Protein AF-0000000073453184 (afdb_homodimer)

Secondary structure (DSSP, 8-state):
--HHHHHHHHHHT---SS---GGGHHHHHHHHHHHS-EE-HHHHTT-----SHHHHHIIIIIS---B-HHHHHHHHHHHHHHTT-EEEEEEEEEEETTTTEE-STT-EEEEEEEETTEEEEE-S-STT----SPEETT---EEETTEEEEEEEEEETTEEEEEEEESSS-EEEEEEE----B-HHHHHHHHHHHHH-TT-TTSSS-EEEEEETTEEEEEESSEEEEEETTEEEEEE--TT-HHHHHHHHH--/--HHHHHHHHHHT---SS---GGGHHHHHHHHHHHS-EE-HHHHTT-----SHHHHHIIIIIS---B-HHHHHHHHHHHHHHTT-EEEEEEEEEEETTTTEE-STT-EEEEEEEETTEEEEE-S-STT----SPEETT---EEETTEEEEEEEEEETTEEEEEEEESSS-EEEEEEE----B-HHHHHHHHHHHHH-TT-TTSSS-EEEEEETTEEEEEESSEEEEEETTEEEEEE--TT-HHHHHHHHH--

Solvent-accessible surface area (backbone atoms only — not comparable to full-atom values): 26822 Å² total; per-residue (Å²): 130,54,73,65,55,54,53,46,29,62,71,51,68,46,84,85,78,70,84,78,46,79,89,43,41,34,60,51,44,43,35,48,40,55,55,45,32,31,28,30,63,46,44,68,68,68,53,83,72,59,76,45,68,66,50,41,46,45,43,42,70,70,61,74,36,55,23,43,21,65,48,40,21,48,47,47,47,51,52,40,47,72,67,66,50,52,64,46,36,22,45,15,23,40,40,37,70,91,75,70,40,72,47,60,72,55,56,34,39,35,28,38,37,53,57,89,96,43,48,27,41,38,50,74,29,50,65,69,63,36,48,41,39,73,32,34,67,85,36,55,70,36,76,31,100,57,28,33,29,27,33,44,84,44,83,53,99,56,23,44,27,31,39,30,36,28,78,80,83,52,80,39,68,42,30,25,23,43,84,60,71,55,54,56,68,40,46,49,50,30,49,50,41,40,54,66,42,86,77,32,86,46,49,81,58,60,42,36,29,31,41,46,98,59,38,36,38,40,37,40,63,56,34,39,35,42,38,39,90,86,43,77,48,78,41,81,36,51,93,81,40,52,63,58,50,46,59,57,69,57,71,104,130,54,74,66,53,54,54,47,28,62,71,51,66,45,82,85,77,70,82,79,48,80,89,44,42,34,60,54,41,42,35,46,40,54,55,44,33,30,26,32,63,46,44,68,68,67,51,85,72,59,75,44,70,67,51,42,47,45,43,43,70,70,60,73,37,55,24,42,20,67,49,42,21,49,47,50,47,52,51,40,47,71,66,67,50,53,65,46,36,23,44,15,22,41,40,36,70,92,73,70,40,72,47,61,72,53,56,33,38,34,30,38,36,52,56,90,95,43,50,24,41,39,53,75,28,51,64,71,62,35,46,41,37,72,33,35,68,85,37,54,70,36,76,32,98,58,28,32,29,29,32,45,83,46,84,53,98,56,23,46,29,32,40,32,35,28,76,78,85,54,80,40,69,44,29,26,24,44,84,61,71,55,54,55,69,43,45,49,51,30,50,48,40,40,55,68,41,85,78,32,84,47,48,83,57,62,42,36,28,30,42,47,97,58,39,38,40,41,37,40,64,56,34,39,36,41,38,40,88,87,42,78,46,77,41,80,37,52,92,83,39,53,63,59,51,45,57,57,70,58,70,100

Sequence (504 aa):
MTTMLDSLFKRIGYKPGQQVTFADLPEFLSLLALQFPFENGAVLRNERISMTKTELTEALLNNKRGGLCYDLNAFLYYVLTELGFSVHMVRGTVFNAKEQAWALTGTHVAVILREGDETYLLDTGFGINLPLAPVPFSGEPVPSKTGAYRIRETKTDKGDYLLEMDKGDGWQIGYAFSLTPIDEAVLTCVRDAIFDEKASPFNKNPLASKLIKDGKLILTKDHFTKQTGGGLTKEDVNAGDFQTIFVHSFFDMTTMLDSLFKRIGYKPGQQVTFADLPEFLSLLALQFPFENGAVLRNERISMTKTELTEALLNNKRGGLCYDLNAFLYYVLTELGFSVHMVRGTVFNAKEQAWALTGTHVAVILREGDETYLLDTGFGINLPLAPVPFSGEPVPSKTGAYRIRETKTDKGDYLLEMDKGDGWQIGYAFSLTPIDEAVLTCVRDAIFDEKASPFNKNPLASKLIKDGKLILTKDHFTKQTGGGLTKEDVNAGDFQTIFVHSFFD

Radius of gyration: 25.49 Å; Cα contacts (8 Å, |Δi|>4): 1094; chains: 2; bounding box: 46×79×70 Å

InterPro domains:
  IPR001447 Arylamine N-acetyltransferase [PF00797] (25-250)
  IPR001447 Arylamine N-acetyltransferase [PR01543] (45-68)
  IPR001447 Arylamine N-acetyltransferase [PR01543] (69-91)
  IPR001447 Arylamine N-acetyltransferase [PR01543] (102-127)
  IPR001447 Arylamine N-acetyltransferase [PTHR11786] (5-231)
  IPR038765 Papain-like cysteine peptidase superfamily [SSF54001] (2-250)
  IPR053710 Arylamine N-acetyltransferase domain-containing protein [G3DSA:3.30.2140.20] (1-251)

Structure (mmCIF, N/CA/C/O backbone):
data_AF-0000000073453184-model_v1
#
loop_
_entity.id
_entity.type
_entity.pdbx_description
1 polymer 'Arylamine N-acetyltransferase'
#
loop_
_atom_site.group_PDB
_atom_site.id
_atom_site.type_symbol
_atom_site.label_atom_id
_atom_site.label_alt_id
_atom_site.label_comp_id
_atom_site.label_asym_id
_atom_site.label_entity_id
_atom_site.label_seq_id
_atom_site.pdbx_PDB_ins_code
_atom_site.Cartn_x
_atom_site.Cartn_y
_atom_site.Cartn_z
_atom_site.occupancy
_atom_site.B_iso_or_equiv
_atom_site.auth_seq_id
_atom_site.auth_comp_id
_atom_site.auth_asym_id
_atom_site.auth_atom_id
_atom_site.pdbx_PDB_model_num
ATOM 1 N N . MET A 1 1 ? -15.852 32.5 -5.746 1 65.75 1 MET A N 1
ATOM 2 C CA . MET A 1 1 ? -15.398 31.641 -4.664 1 65.75 1 MET A CA 1
ATOM 3 C C . MET A 1 1 ? -16.328 30.438 -4.508 1 65.75 1 MET A C 1
ATOM 5 O O . MET A 1 1 ? -17.531 30.547 -4.73 1 65.75 1 MET A O 1
ATOM 9 N N . THR A 1 2 ? -15.758 29.234 -4.438 1 79.94 2 THR A N 1
ATOM 10 C CA . THR A 1 2 ? -16.547 28 -4.32 1 79.94 2 THR A CA 1
ATOM 11 C C . THR A 1 2 ? -17.172 27.891 -2.934 1 79.94 2 THR A C 1
ATOM 13 O O . THR A 1 2 ? -16.781 28.609 -2.008 1 79.94 2 THR A O 1
ATOM 16 N N . THR A 1 3 ? -18.188 27.125 -2.82 1 85.12 3 THR A N 1
ATOM 17 C CA . THR A 1 3 ? -18.891 26.875 -1.563 1 85.12 3 THR A CA 1
ATOM 18 C C . THR A 1 3 ? -17.922 26.391 -0.491 1 85.12 3 THR A C 1
ATOM 20 O O . THR A 1 3 ? -18.031 26.781 0.673 1 85.12 3 THR A O 1
ATOM 23 N N . MET A 1 4 ? -16.984 25.688 -0.839 1 90.5 4 MET A N 1
ATOM 24 C CA . MET A 1 4 ? -15.992 25.188 0.112 1 90.5 4 MET A CA 1
ATOM 25 C C . MET A 1 4 ? -15.141 26.328 0.671 1 90.5 4 MET A C 1
ATOM 27 O O . MET A 1 4 ? -14.953 26.422 1.885 1 90.5 4 MET A O 1
ATOM 31 N N . LEU A 1 5 ? -14.734 27.219 -0.221 1 92.12 5 LEU A N 1
ATOM 32 C CA . LEU A 1 5 ? -13.867 28.297 0.22 1 92.12 5 LEU A CA 1
ATOM 33 C C . LEU A 1 5 ? -14.617 29.266 1.121 1 92.12 5 LEU A C 1
ATOM 35 O O . LEU A 1 5 ? -14.07 29.75 2.115 1 92.12 5 LEU A O 1
ATOM 39 N N . ASP A 1 6 ? -15.812 29.484 0.791 1 89 6 ASP A N 1
ATOM 40 C CA . ASP A 1 6 ? -16.625 30.375 1.612 1 89 6 ASP A CA 1
ATOM 41 C C . ASP A 1 6 ? -16.797 29.812 3.021 1 89 6 ASP A C 1
ATOM 43 O O . ASP A 1 6 ? -16.641 30.547 4.008 1 89 6 ASP A O 1
ATOM 47 N N . SER A 1 7 ? -17.141 28.578 3.059 1 89.88 7 SER A N 1
ATOM 48 C CA . SER A 1 7 ? -17.328 27.922 4.348 1 89.88 7 SER A CA 1
ATOM 49 C C . SER A 1 7 ? -16.031 27.891 5.148 1 89.88 7 SER A C 1
ATOM 51 O O . SER A 1 7 ? -16.031 28.109 6.359 1 89.88 7 SER A O 1
ATOM 53 N N . LEU A 1 8 ? -15.008 27.672 4.473 1 93.44 8 LEU A N 1
ATOM 54 C CA . LEU A 1 8 ? -13.711 27.594 5.133 1 93.44 8 LEU A CA 1
ATOM 55 C C . LEU A 1 8 ? -13.305 28.953 5.684 1 93.44 8 LEU A C 1
ATOM 57 O O . LEU A 1 8 ? -12.883 29.062 6.84 1 93.44 8 LEU A O 1
ATOM 61 N N . PHE A 1 9 ? -13.391 30 4.832 1 92.69 9 PHE A N 1
ATOM 62 C CA . PHE A 1 9 ? -12.992 31.328 5.254 1 92.69 9 PHE A CA 1
ATOM 63 C C . PHE A 1 9 ? -13.797 31.781 6.465 1 92.69 9 PHE A C 1
ATOM 65 O O . PHE A 1 9 ? -13.258 32.406 7.383 1 92.69 9 PHE A O 1
ATOM 72 N N . LYS A 1 10 ? -15 31.406 6.438 1 88.38 10 LYS A N 1
ATOM 73 C CA . LYS A 1 10 ? -15.852 31.719 7.582 1 88.38 10 LYS A CA 1
ATOM 74 C C . LYS A 1 10 ? -15.391 30.969 8.828 1 88.38 10 LYS A C 1
ATOM 76 O O . LYS A 1 10 ? -15.312 31.547 9.914 1 88.38 10 LYS A O 1
ATOM 81 N N . ARG A 1 11 ? -15.062 29.766 8.648 1 89.31 11 ARG A N 1
ATOM 82 C CA . ARG A 1 11 ? -14.688 28.906 9.773 1 89.31 11 ARG A CA 1
ATOM 83 C C . ARG A 1 11 ? -13.367 29.359 10.383 1 89.31 11 ARG A C 1
ATOM 85 O O . ARG A 1 11 ? -13.211 29.344 11.609 1 89.31 11 ARG A O 1
ATOM 92 N N . ILE A 1 12 ? -12.461 29.828 9.594 1 90.12 12 ILE A N 1
ATOM 93 C CA . ILE A 1 12 ? -11.133 30.125 10.125 1 90.12 12 ILE A CA 1
ATOM 94 C C . ILE A 1 12 ? -11.016 31.625 10.383 1 90.12 12 ILE A C 1
ATOM 96 O O . ILE A 1 12 ? -9.984 32.094 10.875 1 90.12 12 ILE A O 1
ATOM 100 N N . GLY A 1 13 ? -12.039 32.406 10.07 1 88.19 13 GLY A N 1
ATOM 101 C CA . GLY A 1 13 ? -12.039 33.844 10.289 1 88.19 13 GLY A CA 1
ATOM 102 C C . GLY A 1 13 ? -11.141 34.562 9.328 1 88.19 13 GLY A C 1
ATOM 103 O O . GLY A 1 13 ? -10.461 35.531 9.719 1 88.19 13 GLY A O 1
ATOM 104 N N . TYR A 1 14 ? -11.023 34 8.25 1 85.12 14 TYR A N 1
ATOM 105 C CA . TYR A 1 14 ? -10.219 34.656 7.227 1 85.12 14 TYR A CA 1
ATOM 106 C C . TYR A 1 14 ? -11.062 35.594 6.387 1 85.12 14 TYR A C 1
ATOM 108 O O . TYR A 1 14 ? -12.219 35.312 6.086 1 85.12 14 TYR A O 1
ATOM 116 N N . LYS A 1 15 ? -10.812 36.969 6.41 1 75.19 15 LYS A N 1
ATOM 117 C CA . LYS A 1 15 ? -11.586 37.969 5.648 1 75.19 15 LYS A CA 1
ATOM 118 C C . LYS A 1 15 ? -11.523 37.656 4.152 1 75.19 15 LYS A C 1
ATOM 120 O O . LYS A 1 15 ? -10.438 37.562 3.576 1 75.19 15 LYS A O 1
ATOM 125 N N . PRO A 1 16 ? -12.867 37.375 3.752 1 61.59 16 PRO A N 1
ATOM 126 C CA . PRO A 1 16 ? -13.078 37.062 2.336 1 61.59 16 PRO A CA 1
ATOM 127 C C . PRO A 1 16 ? -12.984 38.281 1.44 1 61.59 16 PRO A C 1
ATOM 129 O O . PRO A 1 16 ? -13.25 39.406 1.889 1 61.59 16 PRO A O 1
ATOM 132 N N . GLY A 1 17 ? -12.148 38.5 0.492 1 59.53 17 GLY A N 1
ATOM 133 C CA . GLY A 1 17 ? -12.203 39.5 -0.56 1 59.53 17 GLY A CA 1
ATOM 134 C C . GLY A 1 17 ? -11.117 39.344 -1.605 1 59.53 17 GLY A C 1
ATOM 135 O O . GLY A 1 17 ? -11.391 39.375 -2.807 1 59.53 17 GLY A O 1
ATOM 136 N N . GLN A 1 18 ? -9.984 39.5 -1.08 1 66.06 18 GLN A N 1
ATOM 137 C CA . GLN A 1 18 ? -8.922 39.5 -2.076 1 66.06 18 GLN A CA 1
ATOM 138 C C . GLN A 1 18 ? -8.336 38.125 -2.268 1 66.06 18 GLN A C 1
ATOM 140 O O . GLN A 1 18 ? -8.547 37.219 -1.438 1 66.06 18 GLN A O 1
ATOM 145 N N . GLN A 1 19 ? -7.82 37.812 -3.352 1 82.75 19 GLN A N 1
ATOM 146 C CA . GLN A 1 19 ? -7.082 36.625 -3.752 1 82.75 19 GLN A CA 1
ATOM 147 C C . GLN A 1 19 ? -5.996 36.281 -2.734 1 82.75 19 GLN A C 1
ATOM 149 O O . GLN A 1 19 ? -5.277 37.156 -2.264 1 82.75 19 GLN A O 1
ATOM 154 N N . VAL A 1 20 ? -6.074 35.031 -2.123 1 91.44 20 VAL A N 1
ATOM 155 C CA . VAL A 1 20 ? -4.992 34.562 -1.266 1 91.44 20 VAL A CA 1
ATOM 156 C C . VAL A 1 20 ? -3.709 34.438 -2.08 1 91.44 20 VAL A C 1
ATOM 158 O O . VAL A 1 20 ? -3.652 33.656 -3.033 1 91.44 20 VAL A O 1
ATOM 161 N N . THR A 1 21 ? -2.75 35.219 -1.745 1 94.06 21 THR A N 1
ATOM 162 C CA . THR A 1 21 ? -1.474 35.188 -2.449 1 94.06 21 THR A CA 1
ATOM 163 C C . THR A 1 21 ? -0.445 34.375 -1.664 1 94.06 21 THR A C 1
ATOM 165 O O . THR A 1 21 ? -0.703 33.969 -0.529 1 94.06 21 THR A O 1
ATOM 168 N N . PHE A 1 22 ? 0.694 34.156 -2.283 1 96.44 22 PHE A N 1
ATOM 169 C CA . PHE A 1 22 ? 1.793 33.438 -1.637 1 96.44 22 PHE A CA 1
ATOM 170 C C . PHE A 1 22 ? 2.168 34.094 -0.322 1 96.44 22 PHE A C 1
ATOM 172 O O . PHE A 1 22 ? 2.451 33.438 0.668 1 96.44 22 PHE A O 1
ATOM 179 N N . ALA A 1 23 ? 2.203 35.375 -0.289 1 94.5 23 ALA A N 1
ATOM 180 C CA . ALA A 1 23 ? 2.594 36.125 0.889 1 94.5 23 ALA A CA 1
ATOM 181 C C . ALA A 1 23 ? 1.612 35.906 2.037 1 94.5 23 ALA A C 1
ATOM 183 O O . ALA A 1 23 ? 1.959 36.125 3.205 1 94.5 23 ALA A O 1
ATOM 184 N N . ASP A 1 24 ? 0.38 35.438 1.705 1 94.75 24 ASP A N 1
ATOM 185 C CA . ASP A 1 24 ? -0.671 35.25 2.701 1 94.75 24 ASP A CA 1
ATOM 186 C C . ASP A 1 24 ? -0.611 33.844 3.318 1 94.75 24 ASP A C 1
ATOM 188 O O . ASP A 1 24 ? -1.26 33.594 4.332 1 94.75 24 ASP A O 1
ATOM 192 N N . LEU A 1 25 ? 0.158 32.938 2.771 1 96.81 25 LEU A N 1
ATOM 193 C CA . LEU A 1 25 ? 0.098 31.531 3.117 1 96.81 25 LEU A CA 1
ATOM 194 C C . LEU A 1 25 ? 0.495 31.312 4.574 1 96.81 25 LEU A C 1
ATOM 196 O O . LEU A 1 25 ? -0.109 30.484 5.266 1 96.81 25 LEU A O 1
ATOM 200 N N . PRO A 1 26 ? 1.51 32.031 5.102 1 96.88 26 PRO A N 1
ATOM 201 C CA . PRO A 1 26 ? 1.831 31.812 6.516 1 96.88 26 PRO A CA 1
ATOM 202 C C . PRO A 1 26 ? 0.648 32.094 7.441 1 96.88 26 PRO A C 1
ATOM 204 O O . PRO A 1 26 ? 0.358 31.297 8.336 1 96.88 26 PRO A O 1
ATOM 207 N N . GLU A 1 27 ? -0.014 33.156 7.223 1 94.88 27 GLU A N 1
ATOM 208 C CA . GLU A 1 27 ? -1.198 33.469 8.016 1 94.88 27 GLU A CA 1
ATOM 209 C C . GLU A 1 27 ? -2.303 32.438 7.793 1 94.88 27 GLU A C 1
ATOM 211 O O . GLU A 1 27 ? -2.951 32 8.742 1 94.88 27 GLU A O 1
ATOM 216 N N . PHE A 1 28 ? -2.514 32.125 6.555 1 95.69 28 PHE A N 1
ATOM 217 C CA . PHE A 1 28 ? -3.547 31.172 6.172 1 95.69 28 PHE A CA 1
ATOM 218 C C . PHE A 1 28 ? -3.32 29.828 6.855 1 95.69 28 PHE A C 1
ATOM 220 O O . PHE A 1 28 ? -4.246 29.25 7.434 1 95.69 28 PHE A O 1
ATOM 227 N N . LEU A 1 29 ? -2.1 29.312 6.809 1 97.56 29 LEU A N 1
ATOM 228 C CA . LEU A 1 29 ? -1.739 28.031 7.422 1 97.56 29 LEU A CA 1
ATOM 229 C C . LEU A 1 29 ? -1.881 28.094 8.938 1 97.56 29 LEU A C 1
ATOM 231 O O . LEU A 1 29 ? -2.291 27.125 9.57 1 97.56 29 LEU A O 1
ATOM 235 N N . SER A 1 30 ? -1.519 29.219 9.5 1 97 30 SER A N 1
ATOM 236 C CA . SER A 1 30 ? -1.678 29.406 10.938 1 97 30 SER A CA 1
ATOM 237 C C . SER A 1 30 ? -3.143 29.312 11.352 1 97 30 SER A C 1
ATOM 239 O O . SER A 1 30 ? -3.469 28.688 12.367 1 97 30 SER A O 1
ATOM 241 N N . LEU A 1 31 ? -4 29.922 10.57 1 95.56 31 LEU A N 1
ATOM 242 C CA . LEU A 1 31 ? -5.426 29.891 10.875 1 95.56 31 LEU A CA 1
ATOM 243 C C . LEU A 1 31 ? -5.977 28.469 10.781 1 95.56 31 LEU A C 1
ATOM 245 O O . LEU A 1 31 ? -6.828 28.062 11.578 1 95.56 31 LEU A O 1
ATOM 249 N N . LEU A 1 32 ? -5.516 27.734 9.82 1 96.38 32 LEU A N 1
ATOM 250 C CA . LEU A 1 32 ? -5.926 26.344 9.703 1 96.38 32 LEU A CA 1
ATOM 251 C C . LEU A 1 32 ? -5.508 25.547 10.938 1 96.38 32 LEU A C 1
ATOM 253 O O . LEU A 1 32 ? -6.293 24.75 11.469 1 96.38 32 LEU A O 1
ATOM 257 N N . ALA A 1 33 ? -4.27 25.781 11.367 1 97.19 33 ALA A N 1
ATOM 258 C CA . ALA A 1 33 ? -3.719 25.062 12.516 1 97.19 33 ALA A CA 1
ATOM 259 C C . ALA A 1 33 ? -4.512 25.359 13.781 1 97.19 33 ALA A C 1
ATOM 261 O O . ALA A 1 33 ? -4.598 24.516 14.68 1 97.19 33 ALA A O 1
ATOM 262 N N . LEU A 1 34 ? -5.082 26.547 13.859 1 95.56 34 LEU A N 1
ATOM 263 C CA . LEU A 1 34 ? -5.852 26.953 15.031 1 95.56 34 LEU A CA 1
ATOM 264 C C . LEU A 1 34 ? -7.25 26.344 15 1 95.56 34 LEU A C 1
ATOM 266 O O . LEU A 1 34 ? -7.926 26.281 16.031 1 95.56 34 LEU A O 1
ATOM 270 N N . GLN A 1 35 ? -7.652 25.891 13.859 1 94.75 35 GLN A N 1
ATOM 271 C CA . GLN A 1 35 ? -9.047 25.469 13.719 1 94.75 35 GLN A CA 1
ATOM 272 C C . GLN A 1 35 ? -9.164 23.953 13.68 1 94.75 35 GLN A C 1
ATOM 274 O O . GLN A 1 35 ? -10.117 23.391 14.219 1 94.75 35 GLN A O 1
ATOM 279 N N . PHE A 1 36 ? -8.305 23.297 13.016 1 96.56 36 PHE A N 1
ATOM 280 C CA . PHE A 1 36 ? -8.453 21.859 12.773 1 96.56 36 PHE A CA 1
ATOM 281 C C . PHE A 1 36 ? -7.477 21.062 13.633 1 96.56 36 PHE A C 1
ATOM 283 O O . PHE A 1 36 ? -6.262 21.172 13.469 1 96.56 36 PHE A O 1
ATOM 290 N N . PRO A 1 37 ? -7.949 20.219 14.508 1 97.56 37 PRO A N 1
ATOM 291 C CA . PRO A 1 37 ? -7.062 19.406 15.352 1 97.56 37 PRO A CA 1
ATOM 292 C C . PRO A 1 37 ? -6.512 18.188 14.617 1 97.56 37 PRO A C 1
ATOM 294 O O . PRO A 1 37 ? -7.176 17.641 13.734 1 97.56 37 PRO A O 1
ATOM 297 N N . PHE A 1 38 ? -5.309 17.859 14.938 1 98.62 38 PHE A N 1
ATOM 298 C CA . PHE A 1 38 ? -4.777 16.531 14.625 1 98.62 38 PHE A CA 1
ATOM 299 C C . PHE A 1 38 ? -5.344 15.492 15.578 1 98.62 38 PHE A C 1
ATOM 301 O O . PHE A 1 38 ? -5.121 15.562 16.797 1 98.62 38 PHE A O 1
ATOM 308 N N . GLU A 1 39 ? -6.066 14.5 15.047 1 98.12 39 GLU A N 1
ATOM 309 C CA . GLU A 1 39 ? -6.719 13.539 15.938 1 98.12 39 GLU A CA 1
ATOM 310 C C . GLU A 1 39 ? -7.074 12.258 15.188 1 98.12 39 GLU A C 1
ATOM 312 O O . GLU A 1 39 ? -7.18 12.258 13.961 1 98.12 39 GLU A O 1
ATOM 317 N N . ASN A 1 40 ? -7.23 11.211 15.953 1 98.12 40 ASN A N 1
ATOM 318 C CA . ASN A 1 40 ? -7.398 9.906 15.312 1 98.12 40 ASN A CA 1
ATOM 319 C C . ASN A 1 40 ? -8.773 9.312 15.609 1 98.12 40 ASN A C 1
ATOM 321 O O . ASN A 1 40 ? -8.938 8.086 15.586 1 98.12 40 ASN A O 1
ATOM 325 N N . GLY A 1 41 ? -9.734 10.156 15.891 1 96.38 41 GLY A N 1
ATOM 326 C CA . GLY A 1 41 ? -11.055 9.672 16.25 1 96.38 41 GLY A CA 1
ATOM 327 C C . GLY A 1 41 ? -11.68 8.789 15.18 1 96.38 41 GLY A C 1
ATOM 328 O O . GLY A 1 41 ? -12.258 7.742 15.484 1 96.38 41 GLY A O 1
ATOM 329 N N . ALA A 1 42 ? -11.602 9.18 13.953 1 96.56 42 ALA A N 1
ATOM 330 C CA . ALA A 1 42 ? -12.164 8.406 12.859 1 96.56 42 ALA A CA 1
ATOM 331 C C . ALA A 1 42 ? -11.539 7.02 12.781 1 96.56 42 ALA A C 1
ATOM 333 O O . ALA A 1 42 ? -12.219 6.035 12.484 1 96.56 42 ALA A O 1
ATOM 334 N N . VAL A 1 43 ? -10.25 6.914 13 1 97.75 43 VAL A N 1
ATOM 335 C CA . VAL A 1 43 ? -9.539 5.637 12.969 1 97.75 43 VAL A CA 1
ATOM 336 C C . VAL A 1 43 ? -10.109 4.707 14.039 1 97.75 43 VAL A C 1
ATOM 338 O O . VAL A 1 43 ? -10.43 3.549 13.758 1 97.75 43 VAL A O 1
ATOM 341 N N . LEU A 1 44 ? -10.258 5.234 15.266 1 96.75 44 LEU A N 1
ATOM 342 C CA . LEU A 1 44 ? -10.688 4.426 16.406 1 96.75 44 LEU A CA 1
ATOM 343 C C . LEU A 1 44 ? -12.133 3.975 16.234 1 96.75 44 LEU A C 1
ATOM 345 O O . LEU A 1 44 ? -12.508 2.889 16.672 1 96.75 44 LEU A O 1
ATOM 349 N N . ARG A 1 45 ? -12.898 4.777 15.531 1 95.75 45 ARG A N 1
ATOM 350 C CA . ARG A 1 45 ? -14.297 4.426 15.289 1 95.75 45 ARG A CA 1
ATOM 351 C C . ARG A 1 45 ? -14.445 3.639 13.992 1 95.75 45 ARG A C 1
ATOM 353 O O . ARG A 1 45 ? -15.562 3.324 13.57 1 95.75 45 ARG A O 1
ATOM 360 N N . ASN A 1 46 ? -13.383 3.416 13.289 1 95.31 46 ASN A N 1
ATOM 361 C CA . ASN A 1 46 ? -13.344 2.715 12.008 1 95.31 46 ASN A CA 1
ATOM 362 C C . ASN A 1 46 ? -14.242 3.393 10.977 1 95.31 46 ASN A C 1
ATOM 364 O O . ASN A 1 46 ? -14.992 2.723 10.258 1 95.31 46 ASN A O 1
ATOM 368 N N . GLU A 1 47 ? -14.25 4.684 11.039 1 94.94 47 GLU A N 1
ATOM 369 C CA . GLU A 1 47 ? -14.961 5.488 10.055 1 94.94 47 GLU A CA 1
ATOM 370 C C . GLU A 1 47 ? -14.055 5.871 8.891 1 94.94 47 GLU A C 1
ATOM 372 O O . GLU A 1 47 ? -13.352 6.879 8.953 1 94.94 47 GLU A O 1
ATOM 377 N N . ARG A 1 48 ? -14.188 5.148 7.816 1 93.69 48 ARG A N 1
ATOM 378 C CA . ARG A 1 48 ? -13.344 5.383 6.648 1 93.69 48 ARG A CA 1
ATOM 379 C C . ARG A 1 48 ? -13.969 6.414 5.715 1 93.69 48 ARG A C 1
ATOM 381 O O . ARG A 1 48 ? -14.703 6.059 4.793 1 93.69 48 ARG A O 1
ATOM 388 N N . ILE A 1 49 ? -13.562 7.598 5.961 1 92.31 49 ILE A N 1
ATOM 389 C CA . ILE A 1 49 ? -14.055 8.703 5.141 1 92.31 49 ILE A CA 1
ATOM 390 C C . ILE A 1 49 ? -13.391 8.664 3.768 1 92.31 49 ILE A C 1
ATOM 392 O O . ILE A 1 49 ? -12.188 8.422 3.662 1 92.31 49 ILE A O 1
ATOM 396 N N . SER A 1 50 ? -14.234 8.852 2.703 1 93 50 SER A N 1
ATOM 397 C CA . SER A 1 50 ? -13.672 8.93 1.358 1 93 50 SER A CA 1
ATOM 398 C C . SER A 1 50 ? -12.727 10.117 1.221 1 93 50 SER A C 1
ATOM 400 O O . SER A 1 50 ? -12.953 11.172 1.816 1 93 50 SER A O 1
ATOM 402 N N . MET A 1 51 ? -11.688 9.977 0.381 1 95.19 51 MET A N 1
ATOM 403 C CA . MET A 1 51 ? -10.633 10.977 0.271 1 95.19 51 MET A CA 1
ATOM 404 C C . MET A 1 51 ? -10.977 12.023 -0.777 1 95.19 51 MET A C 1
ATOM 406 O O . MET A 1 51 ? -10.117 12.812 -1.179 1 95.19 51 MET A O 1
ATOM 410 N N . THR A 1 52 ? -12.219 12.094 -1.139 1 96 52 THR A N 1
ATOM 411 C CA . THR A 1 52 ? -12.641 13.07 -2.135 1 96 52 THR A CA 1
ATOM 412 C C . THR A 1 52 ? -12.766 14.461 -1.514 1 96 52 THR A C 1
ATOM 414 O O . THR A 1 52 ? -12.961 14.594 -0.303 1 96 52 THR A O 1
ATOM 417 N N . LYS A 1 53 ? -12.695 15.5 -2.391 1 96.5 53 LYS A N 1
ATOM 418 C CA . LYS A 1 53 ? -12.859 16.875 -1.96 1 96.5 53 LYS A CA 1
ATOM 419 C C . LYS A 1 53 ? -14.18 17.062 -1.216 1 96.5 53 LYS A C 1
ATOM 421 O O . LYS A 1 53 ? -14.219 17.688 -0.147 1 96.5 53 LYS A O 1
ATOM 426 N N . THR A 1 54 ? -15.195 16.5 -1.708 1 95.69 54 THR A N 1
ATOM 427 C CA . THR A 1 54 ? -16.531 16.672 -1.152 1 95.69 54 THR A CA 1
ATOM 428 C C . THR A 1 54 ? -16.625 16.062 0.241 1 95.69 54 THR A C 1
ATOM 430 O O . THR A 1 54 ? -17.078 16.703 1.184 1 95.69 54 THR A O 1
ATOM 433 N N . GLU A 1 55 ? -16.219 14.836 0.389 1 95.62 55 GLU A N 1
ATOM 434 C CA . GLU A 1 55 ? -16.359 14.133 1.657 1 95.62 55 GLU A CA 1
ATOM 435 C C . GLU A 1 55 ? -15.445 14.727 2.723 1 95.62 55 GLU A C 1
ATOM 437 O O . GLU A 1 55 ? -15.828 14.828 3.891 1 95.62 55 GLU A O 1
ATOM 442 N N . LEU A 1 56 ? -14.281 15.102 2.326 1 95.19 56 LEU A N 1
ATOM 443 C CA . LEU A 1 56 ? -13.367 15.719 3.281 1 95.19 56 LEU A CA 1
ATOM 444 C C . LEU A 1 56 ? -13.883 17.094 3.721 1 95.19 56 LEU A C 1
ATOM 446 O O . LEU A 1 56 ? -13.758 17.453 4.891 1 95.19 56 LEU A O 1
ATOM 450 N N . THR A 1 57 ? -14.422 17.812 2.779 1 94.56 57 THR A N 1
ATOM 451 C CA . THR A 1 57 ? -15.008 19.109 3.107 1 94.56 57 THR A CA 1
ATOM 452 C C . THR A 1 57 ? -16.141 18.953 4.117 1 94.56 57 THR A C 1
ATOM 454 O O . THR A 1 57 ? -16.203 19.688 5.109 1 94.56 57 THR A O 1
ATOM 457 N N . GLU A 1 58 ? -16.938 18.016 3.861 1 94.12 58 GLU A N 1
ATOM 458 C CA . GLU A 1 58 ? -18.047 17.766 4.773 1 94.12 58 GLU A CA 1
ATOM 459 C C . GLU A 1 58 ? -17.547 17.359 6.156 1 94.12 58 GLU A C 1
ATOM 461 O O . GLU A 1 58 ? -18.031 17.875 7.172 1 94.12 58 GLU A O 1
ATOM 466 N N . ALA A 1 59 ? -16.625 16.516 6.195 1 93.62 59 ALA A N 1
ATOM 467 C CA . ALA A 1 59 ? -16.109 16 7.457 1 93.62 59 ALA A CA 1
ATOM 468 C C . ALA A 1 59 ? -15.43 17.109 8.273 1 93.62 59 ALA A C 1
ATOM 470 O O . ALA A 1 59 ? -15.68 17.234 9.469 1 93.62 59 ALA A O 1
ATOM 471 N N . LEU A 1 60 ? -14.617 17.891 7.656 1 92.81 60 LEU A N 1
ATOM 472 C CA . LEU A 1 60 ? -13.773 18.844 8.367 1 92.81 60 LEU A CA 1
ATOM 473 C C . LEU A 1 60 ? -14.523 20.156 8.617 1 92.81 60 LEU A C 1
ATOM 475 O O . LEU A 1 60 ? -14.359 20.781 9.672 1 92.81 60 LEU A O 1
ATOM 479 N N . LEU A 1 61 ? -15.328 20.594 7.719 1 91.75 61 LEU A N 1
ATOM 480 C CA . LEU A 1 61 ? -15.945 21.906 7.844 1 91.75 61 LEU A CA 1
ATOM 481 C C . LEU A 1 61 ? -17.328 21.797 8.477 1 91.75 61 LEU A C 1
ATOM 483 O O . LEU A 1 61 ? -17.719 22.656 9.266 1 91.75 61 LEU A O 1
ATOM 487 N N . ASN A 1 62 ? -18 20.766 8.195 1 86.5 62 ASN A N 1
ATOM 488 C CA . ASN A 1 62 ? -19.391 20.719 8.633 1 86.5 62 ASN A CA 1
ATOM 489 C C . ASN A 1 62 ? -19.562 19.844 9.867 1 86.5 62 ASN A C 1
ATOM 491 O O . ASN A 1 62 ? -20.5 20.047 10.648 1 86.5 62 ASN A O 1
ATOM 495 N N . ASN A 1 63 ? -18.75 18.891 10.109 1 82.69 63 ASN A N 1
ATOM 496 C CA . ASN A 1 63 ? -18.906 18 11.25 1 82.69 63 ASN A CA 1
ATOM 497 C C . ASN A 1 63 ? -17.875 18.31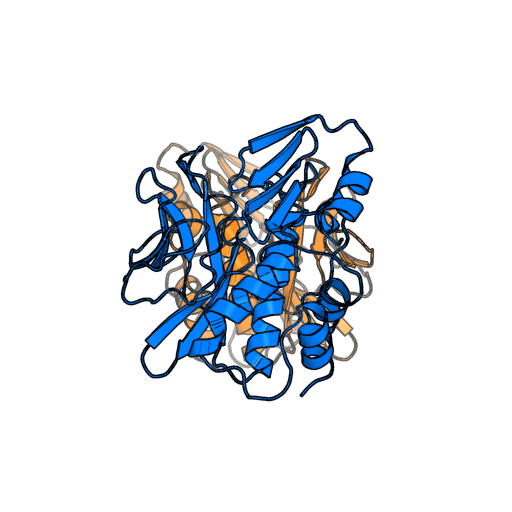2 12.336 1 82.69 63 ASN A C 1
ATOM 499 O O . ASN A 1 63 ? -17.812 17.609 13.352 1 82.69 63 ASN A O 1
ATOM 503 N N . LYS A 1 64 ? -17.219 19.391 12.258 1 76.88 64 LYS A N 1
ATOM 504 C CA . LYS A 1 64 ? -16.219 19.844 13.219 1 76.88 64 LYS A CA 1
ATOM 505 C C . LYS A 1 64 ? -15.312 18.688 13.648 1 76.88 64 LYS A C 1
ATOM 507 O O . LYS A 1 64 ? -15.242 18.359 14.836 1 76.88 64 LYS A O 1
ATOM 512 N N . ARG A 1 65 ? -14.797 18.125 12.797 1 89.69 65 ARG A N 1
ATOM 513 C CA . ARG A 1 65 ? -13.836 17.047 13.016 1 89.69 65 ARG A CA 1
ATOM 514 C C . ARG A 1 65 ? -12.438 17.469 12.594 1 89.69 65 ARG A C 1
ATOM 516 O O . ARG A 1 65 ? -12.273 18.375 11.781 1 89.69 65 ARG A O 1
ATOM 523 N N . GLY A 1 66 ? -11.414 16.969 13.219 1 95.44 66 GLY A N 1
ATOM 524 C CA . GLY A 1 66 ? -10.047 17.031 12.734 1 95.44 66 GLY A CA 1
ATOM 525 C C . GLY A 1 66 ? -9.664 15.836 11.875 1 95.44 66 GLY A C 1
ATOM 526 O O . GLY A 1 66 ? -10.461 15.367 11.062 1 95.44 66 GLY A O 1
ATOM 527 N N . GLY A 1 67 ? -8.469 15.484 11.992 1 97.88 67 GLY A N 1
ATOM 528 C CA . GLY A 1 67 ? -7.988 14.328 11.25 1 97.88 67 GLY A CA 1
ATOM 529 C C . GLY A 1 67 ? -6.484 14.148 11.344 1 97.88 67 GLY A C 1
ATOM 530 O O . GLY A 1 67 ? -5.824 14.781 12.172 1 97.88 67 GLY A O 1
ATOM 531 N N . LEU A 1 68 ? -6.047 13.18 10.602 1 98.56 68 LEU A N 1
ATOM 532 C CA . LEU A 1 68 ? -4.613 12.906 10.523 1 98.56 68 LEU A CA 1
ATOM 533 C C . LEU A 1 68 ? -4.016 13.531 9.266 1 98.56 68 LEU A C 1
ATOM 535 O O . LEU A 1 68 ? -4.656 14.359 8.609 1 98.56 68 LEU A O 1
ATOM 539 N N . CYS A 1 69 ? -2.768 13.219 8.969 1 98.75 69 CYS A N 1
ATOM 540 C CA . CYS A 1 69 ? -2.055 13.867 7.871 1 98.75 69 CYS A CA 1
ATOM 541 C C . CYS A 1 69 ? -2.793 13.68 6.555 1 98.75 69 CYS A C 1
ATOM 543 O O . CYS A 1 69 ? -2.869 14.602 5.742 1 98.75 69 CYS A O 1
ATOM 545 N N . TYR A 1 70 ? -3.391 12.5 6.312 1 98.5 70 TYR A N 1
ATOM 546 C CA . TYR A 1 70 ? -4.023 12.211 5.031 1 98.5 70 TYR A CA 1
ATOM 547 C C . TYR A 1 70 ? -5.359 12.938 4.906 1 98.5 70 TYR A C 1
ATOM 549 O O . TYR A 1 70 ? -5.867 13.125 3.799 1 98.5 70 TYR A O 1
ATOM 557 N N . ASP A 1 71 ? -5.969 13.312 5.988 1 98.38 71 ASP A N 1
ATOM 558 C CA . ASP A 1 71 ? -7.168 14.141 5.984 1 98.38 71 ASP A CA 1
ATOM 559 C C . ASP A 1 71 ? -6.816 15.617 5.789 1 98.38 71 ASP A C 1
ATOM 561 O O . ASP A 1 71 ? -7.293 16.25 4.852 1 98.38 71 ASP A O 1
ATOM 565 N N . LEU A 1 72 ? -5.992 16.078 6.656 1 98.56 72 LEU A N 1
ATOM 566 C CA . LEU A 1 72 ? -5.715 17.5 6.77 1 98.56 72 LEU A CA 1
ATOM 567 C C . LEU A 1 72 ? -4.93 18 5.562 1 98.56 72 LEU A C 1
ATOM 569 O O . LEU A 1 72 ? -5.238 19.062 5.016 1 98.56 72 LEU A O 1
ATOM 573 N N . ASN A 1 73 ? -3.943 17.234 5.137 1 98.81 73 ASN A N 1
ATOM 574 C CA . ASN A 1 73 ? -3.141 17.688 4.008 1 98.81 73 ASN A CA 1
ATOM 575 C C . ASN A 1 73 ? -3.857 17.453 2.68 1 98.81 73 ASN A C 1
ATOM 577 O O . ASN A 1 73 ? -3.656 18.203 1.721 1 98.81 73 ASN A O 1
A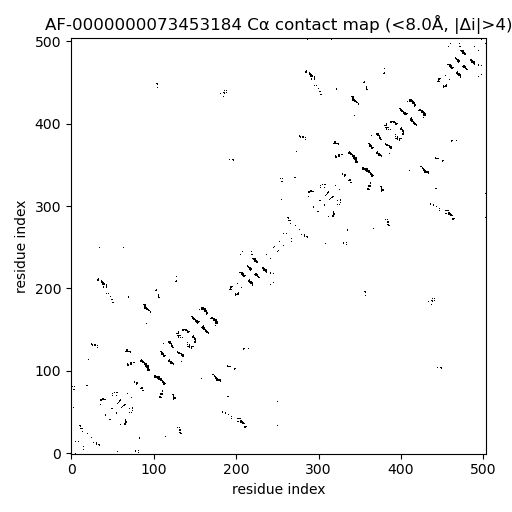TOM 581 N N . ALA A 1 74 ? -4.727 16.422 2.619 1 98.62 74 ALA A N 1
ATOM 582 C CA . ALA A 1 74 ? -5.578 16.312 1.438 1 98.62 74 ALA A CA 1
ATOM 583 C C . ALA A 1 74 ? -6.523 17.516 1.336 1 98.62 74 ALA A C 1
ATOM 585 O O . ALA A 1 74 ? -6.703 18.078 0.257 1 98.62 74 ALA A O 1
ATOM 586 N N . PHE A 1 75 ? -7.09 17.844 2.451 1 98 75 PHE A N 1
ATOM 587 C CA . PHE A 1 75 ? -7.965 19 2.479 1 98 75 PHE A CA 1
ATOM 588 C C . PHE A 1 75 ? -7.207 20.266 2.078 1 98 75 PHE A C 1
ATOM 590 O O . PHE A 1 75 ? -7.703 21.062 1.283 1 98 75 PHE A O 1
ATOM 597 N N . LEU A 1 76 ? -6.039 20.438 2.617 1 98.56 76 LEU A N 1
ATOM 598 C CA . LEU A 1 76 ? -5.195 21.562 2.242 1 98.56 76 LEU A CA 1
ATOM 599 C C . LEU A 1 76 ? -4.957 21.594 0.737 1 98.56 76 LEU A C 1
ATOM 601 O O . LEU A 1 76 ? -5.039 22.656 0.107 1 98.56 76 LEU A O 1
ATOM 605 N N . TYR A 1 77 ? -4.629 20.484 0.192 1 98.75 77 TYR A N 1
ATOM 606 C CA . TYR A 1 77 ? -4.418 20.359 -1.246 1 98.75 77 TYR A CA 1
ATOM 607 C C . TYR A 1 77 ? -5.629 20.859 -2.021 1 98.75 77 TYR A C 1
ATOM 609 O O . TYR A 1 77 ? -5.488 21.641 -2.963 1 98.75 77 TYR A O 1
ATOM 617 N N . TYR A 1 78 ? -6.84 20.391 -1.666 1 98.25 78 TYR A N 1
ATOM 618 C CA . TYR A 1 78 ? -8.047 20.797 -2.373 1 98.25 78 TYR A CA 1
ATOM 619 C C . TYR A 1 78 ? -8.297 22.281 -2.236 1 98.25 78 TYR A C 1
ATOM 621 O O . TYR A 1 78 ? -8.688 22.953 -3.199 1 98.25 78 TYR A O 1
ATOM 629 N N . VAL A 1 79 ? -8.055 22.797 -1.091 1 97.06 79 VAL A N 1
ATOM 630 C CA . VAL A 1 79 ? -8.25 24.219 -0.826 1 97.06 79 VAL A CA 1
ATOM 631 C C . VAL A 1 79 ? -7.289 25.047 -1.684 1 97.06 79 VAL A C 1
ATOM 633 O O . VAL A 1 79 ? -7.703 25.984 -2.367 1 97.06 79 VAL A O 1
ATOM 636 N N . LEU A 1 80 ? -5.992 24.688 -1.674 1 97.81 80 LEU A N 1
ATOM 637 C CA . LEU A 1 80 ? -4.984 25.438 -2.416 1 97.81 80 LEU A CA 1
ATOM 638 C C . LEU A 1 80 ? -5.238 25.344 -3.918 1 97.81 80 LEU A C 1
ATOM 640 O O . LEU A 1 80 ? -5.02 26.312 -4.648 1 97.81 80 LEU A O 1
ATOM 644 N N . THR A 1 81 ? -5.641 24.188 -4.34 1 97.69 81 THR A N 1
ATOM 645 C CA . THR A 1 81 ? -6 24.016 -5.746 1 97.69 81 THR A CA 1
ATOM 646 C C . THR A 1 81 ? -7.113 24.984 -6.137 1 97.69 81 THR A C 1
ATOM 648 O O . THR A 1 81 ? -7.031 25.656 -7.176 1 97.69 81 THR A O 1
ATOM 651 N N . GLU A 1 82 ? -8.102 25.078 -5.324 1 95.44 82 GLU A N 1
ATOM 652 C CA . GLU A 1 82 ? -9.219 25.969 -5.605 1 95.44 82 GLU A CA 1
ATOM 653 C C . GLU A 1 82 ? -8.789 27.438 -5.555 1 95.44 82 GLU A C 1
ATOM 655 O O . GLU A 1 82 ? -9.352 28.281 -6.258 1 95.44 82 GLU A O 1
ATOM 660 N N . LEU A 1 83 ? -7.891 27.734 -4.73 1 94.88 83 LEU A N 1
ATOM 661 C CA . LEU A 1 83 ? -7.379 29.094 -4.609 1 94.88 83 LEU A CA 1
ATOM 662 C C . LEU A 1 83 ? -6.504 29.453 -5.809 1 94.88 83 LEU A C 1
ATOM 664 O O . LEU A 1 83 ? -6.098 30.609 -5.961 1 94.88 83 LEU A O 1
ATOM 668 N N . GLY A 1 84 ? -6.137 28.484 -6.617 1 95.06 84 GLY A N 1
ATOM 669 C CA . GLY A 1 84 ? -5.426 28.734 -7.859 1 95.06 84 GLY A CA 1
ATOM 670 C C . GLY A 1 84 ? -3.934 28.484 -7.754 1 95.06 84 GLY A C 1
ATOM 671 O O . GLY A 1 84 ? -3.174 28.812 -8.664 1 95.06 84 GLY A O 1
ATOM 672 N N . PHE A 1 85 ? -3.512 27.906 -6.699 1 97.69 85 PHE A N 1
ATOM 673 C CA . PHE A 1 85 ? -2.096 27.594 -6.539 1 97.69 85 PHE A CA 1
ATOM 674 C C . PHE A 1 85 ? -1.725 26.344 -7.32 1 97.69 85 PHE A C 1
ATOM 676 O O . PHE A 1 85 ? -2.57 25.484 -7.551 1 97.69 85 PHE A O 1
ATOM 683 N N . SER A 1 86 ? -0.478 26.25 -7.746 1 98.56 86 SER A N 1
ATOM 684 C CA . SER A 1 86 ? 0.071 25.047 -8.367 1 98.56 86 SER A CA 1
ATOM 685 C C . SER A 1 86 ? 0.621 24.094 -7.32 1 98.56 86 SER A C 1
ATOM 687 O O . SER A 1 86 ? 1.755 24.25 -6.863 1 98.56 86 SER A O 1
ATOM 689 N N . VAL A 1 87 ? -0.222 23.094 -7.02 1 98.81 87 VAL A N 1
ATOM 690 C CA . VAL A 1 87 ? 0.166 22.219 -5.918 1 98.81 87 VAL A CA 1
ATOM 691 C C . VAL A 1 87 ? -0.074 20.75 -6.305 1 98.81 87 VAL A C 1
ATOM 693 O O . VAL A 1 87 ? -0.856 20.469 -7.215 1 98.81 87 VAL A O 1
ATOM 696 N N . HIS A 1 88 ? 0.625 19.844 -5.629 1 98.75 88 HIS A N 1
ATOM 697 C CA . HIS A 1 88 ? 0.348 18.406 -5.637 1 98.75 88 HIS A CA 1
ATOM 698 C C . HIS A 1 88 ? 0.706 17.766 -4.301 1 98.75 88 HIS A C 1
ATOM 700 O O . HIS A 1 88 ? 1.441 18.359 -3.504 1 98.75 88 HIS A O 1
ATOM 706 N N . MET A 1 89 ? 0.125 16.609 -4.039 1 98.69 89 MET A N 1
ATOM 707 C CA . MET A 1 89 ? 0.401 15.891 -2.803 1 98.69 89 MET A CA 1
ATOM 708 C C . MET A 1 89 ? 1.568 14.922 -2.986 1 98.69 89 MET A C 1
ATOM 710 O O . MET A 1 89 ? 1.792 14.414 -4.086 1 98.69 89 MET A O 1
ATOM 714 N N . VAL A 1 90 ? 2.258 14.711 -1.925 1 98.62 90 VAL A N 1
ATOM 715 C CA . VAL A 1 90 ? 3.34 13.727 -1.914 1 98.62 90 VAL A CA 1
ATOM 716 C C . VAL A 1 90 ? 3.203 12.82 -0.694 1 98.62 90 VAL A C 1
ATOM 718 O O . VAL A 1 90 ? 2.453 13.133 0.235 1 98.62 90 VAL A O 1
ATOM 721 N N . ARG A 1 91 ? 3.879 11.742 -0.754 1 97.81 91 ARG A N 1
ATOM 722 C CA . ARG A 1 91 ? 3.895 10.75 0.319 1 97.81 91 ARG A CA 1
ATOM 723 C C . ARG A 1 91 ? 5.266 10.695 0.985 1 97.81 91 ARG A C 1
ATOM 725 O O . ARG A 1 91 ? 6.289 10.898 0.331 1 97.81 91 ARG A O 1
ATOM 732 N N . GLY A 1 92 ? 5.281 10.469 2.305 1 98.44 92 GLY A N 1
ATOM 733 C CA . GLY A 1 92 ? 6.516 10.367 3.066 1 98.44 92 GLY A CA 1
ATOM 734 C C . GLY A 1 92 ? 6.434 9.367 4.203 1 98.44 92 GLY A C 1
ATOM 735 O O . GLY A 1 92 ? 5.391 8.742 4.41 1 98.44 92 GLY A O 1
ATOM 736 N N . THR A 1 93 ? 7.562 9.195 4.871 1 98.75 93 THR A N 1
ATOM 737 C CA . THR A 1 93 ? 7.688 8.289 6.004 1 98.75 93 THR A CA 1
ATOM 738 C C . THR A 1 93 ? 8.297 9.008 7.207 1 98.75 93 THR A C 1
ATOM 740 O O . THR A 1 93 ? 9.414 9.531 7.121 1 98.75 93 THR A O 1
ATOM 743 N N . VAL A 1 94 ? 7.574 8.992 8.305 1 98.75 94 VAL A N 1
ATOM 744 C CA . VAL A 1 94 ? 8 9.688 9.508 1 98.75 94 VAL A CA 1
ATOM 745 C C . VAL A 1 94 ? 9.172 8.953 10.156 1 98.75 94 VAL A C 1
ATOM 747 O O . VAL A 1 94 ? 9.195 7.719 10.18 1 98.75 94 VAL A O 1
ATOM 750 N N . PHE A 1 95 ? 10.109 9.703 10.633 1 98.44 95 PHE A N 1
ATOM 751 C CA . PHE A 1 95 ? 11.211 9.156 11.414 1 98.44 95 PHE A CA 1
ATOM 752 C C . PHE A 1 95 ? 10.922 9.281 12.906 1 98.44 95 PHE A C 1
ATOM 754 O O . PHE A 1 95 ? 10.688 10.383 13.406 1 98.44 95 PHE A O 1
ATOM 761 N N . ASN A 1 96 ? 10.906 8.133 13.562 1 96.81 96 ASN A N 1
ATOM 762 C CA . ASN A 1 96 ? 10.766 8.125 15.016 1 96.81 96 ASN A CA 1
ATOM 763 C C . ASN A 1 96 ? 12.117 8.32 15.711 1 96.81 96 ASN A C 1
ATOM 765 O O . ASN A 1 96 ? 12.906 7.387 15.805 1 96.81 96 ASN A O 1
ATOM 769 N N . ALA A 1 97 ? 12.273 9.477 16.172 1 92.88 97 ALA A N 1
ATOM 770 C CA . ALA A 1 97 ? 13.555 9.82 16.766 1 92.88 97 ALA A CA 1
ATOM 771 C C . ALA A 1 97 ? 13.828 8.969 18.016 1 92.88 97 ALA A C 1
ATOM 773 O O . ALA A 1 97 ? 14.969 8.57 18.266 1 92.88 97 ALA A O 1
ATOM 774 N N . LYS A 1 98 ? 12.828 8.719 18.812 1 91.81 98 LYS A N 1
ATOM 775 C CA . LYS A 1 98 ? 12.977 7.934 20.031 1 91.81 98 LYS A CA 1
ATOM 776 C C . LYS A 1 98 ? 13.43 6.512 19.719 1 91.81 98 LYS A C 1
ATOM 778 O O . LYS A 1 98 ? 14.328 5.977 20.375 1 91.81 98 LYS A O 1
ATOM 783 N N . GLU A 1 99 ? 12.836 5.98 18.703 1 94 99 GLU A N 1
ATOM 784 C CA . GLU A 1 99 ? 13.148 4.602 18.328 1 94 99 GLU A CA 1
ATOM 785 C C . GLU A 1 99 ? 14.289 4.543 17.328 1 94 99 GLU A C 1
ATOM 787 O O . GLU A 1 99 ? 14.812 3.467 17.031 1 94 99 GLU A O 1
ATOM 792 N N . GLN A 1 100 ? 14.703 5.711 16.859 1 95.44 100 GLN A N 1
ATOM 793 C CA . GLN A 1 100 ? 15.727 5.801 15.82 1 95.44 100 GLN A CA 1
ATOM 794 C C . GLN A 1 100 ? 15.406 4.879 14.648 1 95.44 100 GLN A C 1
ATOM 796 O O . GLN A 1 100 ? 16.266 4.113 14.211 1 95.44 100 GLN A O 1
ATOM 801 N N . ALA A 1 101 ? 14.195 4.895 14.211 1 96.44 101 ALA A N 1
ATOM 802 C CA . ALA A 1 101 ? 13.711 4.051 13.125 1 96.44 101 ALA A CA 1
ATOM 803 C C . ALA A 1 101 ? 12.602 4.746 12.344 1 96.44 101 ALA A C 1
ATOM 805 O O . ALA A 1 101 ? 11.938 5.648 12.859 1 96.44 101 ALA A O 1
ATOM 806 N N . TRP A 1 102 ? 12.492 4.32 11.141 1 97.31 102 TRP A N 1
ATOM 807 C CA . TRP A 1 102 ? 11.375 4.805 10.344 1 97.31 102 TRP A CA 1
ATOM 808 C C . TRP A 1 102 ? 10.055 4.211 10.836 1 97.31 102 TRP A C 1
ATOM 810 O O . TRP A 1 102 ? 10 3.033 11.195 1 97.31 102 TRP A O 1
ATOM 820 N N . ALA A 1 103 ? 9.016 5.07 10.883 1 97.06 103 ALA A N 1
ATOM 821 C CA . ALA A 1 103 ? 7.664 4.602 11.188 1 97.06 103 ALA A CA 1
ATOM 822 C C . ALA A 1 103 ? 7.055 3.875 9.984 1 97.06 103 ALA A C 1
ATOM 824 O O . ALA A 1 103 ? 7.781 3.391 9.117 1 97.06 103 ALA A O 1
ATOM 825 N N . LEU A 1 104 ? 5.762 3.609 10.023 1 96.75 104 LEU A N 1
ATOM 826 C CA . LEU A 1 104 ? 5.055 2.906 8.961 1 96.75 104 LEU A CA 1
ATOM 827 C C . LEU A 1 104 ? 5.336 3.549 7.609 1 96.75 104 LEU A C 1
ATOM 829 O O . LEU A 1 104 ? 5.07 4.738 7.414 1 96.75 104 LEU A O 1
ATOM 833 N N . THR A 1 105 ? 5.844 2.807 6.699 1 97.38 105 THR A N 1
ATOM 834 C CA . THR A 1 105 ? 6.371 3.291 5.426 1 97.38 105 THR A CA 1
ATOM 835 C C . THR A 1 105 ? 5.281 3.98 4.617 1 97.38 105 THR A C 1
ATOM 837 O O . THR A 1 105 ? 4.199 3.424 4.422 1 97.38 105 THR A O 1
ATOM 840 N N . GLY A 1 106 ? 5.59 5.16 4.188 1 97.69 106 GLY A N 1
ATOM 841 C CA . GLY A 1 106 ? 4.773 5.852 3.203 1 97.69 106 GLY A CA 1
ATOM 842 C C . GLY A 1 106 ? 3.438 6.312 3.75 1 97.69 106 GLY A C 1
ATOM 843 O O . GLY A 1 106 ? 2.449 6.383 3.016 1 97.69 106 GLY A O 1
ATOM 844 N N . THR A 1 107 ? 3.312 6.578 5.031 1 98.25 107 THR A N 1
ATOM 845 C CA . THR A 1 107 ? 1.991 6.848 5.586 1 98.25 107 THR A CA 1
ATOM 846 C C . THR A 1 107 ? 1.865 8.305 6.004 1 98.25 107 THR A C 1
ATOM 848 O O . THR A 1 107 ? 0.923 8.68 6.707 1 98.25 107 THR A O 1
ATOM 851 N N . HIS A 1 108 ? 2.826 9.156 5.633 1 98.75 108 HIS A N 1
ATOM 852 C CA . HIS A 1 108 ? 2.652 10.594 5.77 1 98.75 108 HIS A CA 1
ATOM 853 C C . HIS A 1 108 ? 2.328 11.242 4.43 1 98.75 108 HIS A C 1
ATOM 855 O O . HIS A 1 108 ? 2.793 10.781 3.385 1 98.75 108 HIS A O 1
ATOM 861 N N . VAL A 1 109 ? 1.527 12.273 4.5 1 98.75 109 VAL A N 1
ATOM 862 C CA . VAL A 1 109 ? 1.148 13.047 3.322 1 98.75 109 VAL A CA 1
ATOM 863 C C . VAL A 1 109 ? 1.502 14.516 3.535 1 98.75 109 VAL A C 1
ATOM 865 O O . VAL A 1 109 ? 1.342 15.047 4.637 1 98.75 109 VAL A O 1
ATOM 868 N N . ALA A 1 110 ? 2.029 15.148 2.537 1 98.88 110 ALA A N 1
ATOM 869 C CA . ALA A 1 110 ? 2.307 16.578 2.531 1 98.88 110 ALA A CA 1
ATOM 870 C C . ALA A 1 110 ? 1.976 17.203 1.175 1 98.88 110 ALA A C 1
ATOM 872 O O . ALA A 1 110 ? 1.569 16.5 0.248 1 98.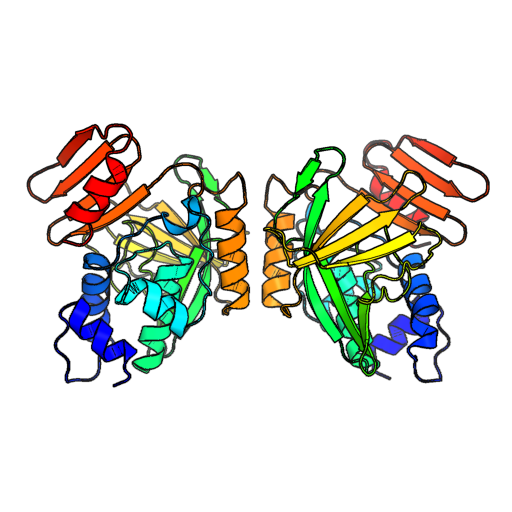88 110 ALA A O 1
ATOM 873 N N . VAL A 1 111 ? 2.045 18.516 1.066 1 98.94 111 VAL A N 1
ATOM 874 C CA . VAL A 1 111 ? 1.693 19.219 -0.158 1 98.94 111 VAL A CA 1
ATOM 875 C C . VAL A 1 111 ? 2.91 19.984 -0.683 1 98.94 111 VAL A C 1
ATOM 877 O O . VAL A 1 111 ? 3.627 20.625 0.087 1 98.94 111 VAL A O 1
ATOM 880 N N . ILE A 1 112 ? 3.125 19.875 -1.949 1 98.94 112 ILE A N 1
ATOM 881 C CA . ILE A 1 112 ? 4.176 20.625 -2.637 1 98.94 112 ILE A CA 1
ATOM 882 C C . ILE A 1 112 ? 3.562 21.781 -3.424 1 98.94 112 ILE A C 1
ATOM 884 O O . ILE A 1 112 ? 2.557 21.594 -4.117 1 98.94 112 ILE A O 1
ATOM 888 N N . LEU A 1 113 ? 4.172 22.906 -3.275 1 98.88 113 LEU A N 1
ATOM 889 C CA . LEU A 1 113 ? 3.727 24.109 -3.949 1 98.88 113 LEU A CA 1
ATOM 890 C C . LEU A 1 113 ? 4.82 24.656 -4.859 1 98.88 113 LEU A C 1
ATOM 892 O O . LEU A 1 113 ? 5.977 24.797 -4.445 1 98.88 113 LEU A O 1
ATOM 896 N N . ARG A 1 114 ? 4.488 24.953 -6.082 1 98.5 114 ARG A N 1
ATOM 897 C CA . ARG A 1 114 ? 5.371 25.656 -7 1 98.5 114 ARG A CA 1
ATOM 898 C C . ARG A 1 114 ? 4.988 27.125 -7.105 1 98.5 114 ARG A C 1
ATOM 900 O O . ARG A 1 114 ? 3.828 27.453 -7.375 1 98.5 114 ARG A O 1
ATOM 907 N N . GLU A 1 115 ? 5.918 27.953 -6.84 1 97.44 115 GLU A N 1
ATOM 908 C CA . GLU A 1 115 ? 5.77 29.406 -6.973 1 97.44 115 GLU A CA 1
ATOM 909 C C . GLU A 1 115 ? 6.898 30 -7.809 1 97.44 115 GLU A C 1
ATOM 911 O O . GLU A 1 115 ? 8.016 30.172 -7.32 1 97.44 115 GLU A O 1
ATOM 916 N N . GLY A 1 116 ? 6.547 30.375 -9.031 1 95.69 116 GLY A N 1
ATOM 917 C CA . GLY A 1 116 ? 7.621 30.734 -9.945 1 95.69 116 GLY A CA 1
ATOM 918 C C . GLY A 1 116 ? 8.594 29.594 -10.195 1 95.69 116 GLY A C 1
ATOM 919 O O . GLY A 1 116 ? 8.18 28.484 -10.562 1 95.69 116 GLY A O 1
ATOM 920 N N . ASP A 1 117 ? 9.836 29.875 -9.922 1 96.25 117 ASP A N 1
ATOM 921 C CA . ASP A 1 117 ? 10.867 28.859 -10.148 1 96.25 117 ASP A CA 1
ATOM 922 C C . ASP A 1 117 ? 11.227 28.141 -8.852 1 96.25 117 ASP A C 1
ATOM 924 O O . ASP A 1 117 ? 12.125 27.297 -8.828 1 96.25 117 ASP A O 1
ATOM 928 N N . GLU A 1 118 ? 10.453 28.469 -7.832 1 97.5 118 GLU A N 1
ATOM 929 C CA . GLU A 1 118 ? 10.781 27.906 -6.531 1 97.5 118 GLU A CA 1
ATOM 930 C C . GLU A 1 118 ? 9.75 26.859 -6.109 1 97.5 118 GLU A C 1
ATOM 932 O O . GLU A 1 118 ? 8.602 26.906 -6.551 1 97.5 118 GLU A O 1
ATOM 937 N N . THR A 1 119 ? 10.18 25.906 -5.371 1 98.5 119 THR A N 1
ATOM 938 C CA . THR A 1 119 ? 9.344 24.828 -4.84 1 98.5 119 THR A CA 1
ATOM 939 C C . THR A 1 119 ? 9.312 24.875 -3.314 1 98.5 119 THR A C 1
ATOM 941 O O . THR A 1 119 ? 10.336 25.141 -2.676 1 98.5 119 THR A O 1
ATOM 944 N N . TYR A 1 120 ? 8.133 24.609 -2.73 1 98.88 120 TYR A N 1
ATOM 945 C CA . TYR A 1 120 ? 7.934 24.688 -1.286 1 98.88 120 TYR A CA 1
ATOM 946 C C . TYR A 1 120 ? 7.148 23.469 -0.787 1 98.88 120 TYR A C 1
ATOM 948 O O . TYR A 1 120 ? 6.355 22.891 -1.529 1 98.88 120 TYR A O 1
ATOM 956 N N . LEU A 1 121 ? 7.418 23.109 0.42 1 98.94 121 LEU A N 1
ATOM 957 C CA . LEU A 1 121 ? 6.629 22.109 1.124 1 98.94 121 LEU A CA 1
ATOM 958 C C . LEU A 1 121 ? 5.656 22.766 2.096 1 98.94 121 LEU A C 1
ATOM 960 O O . LEU A 1 121 ? 6.023 23.703 2.814 1 98.94 121 LEU A O 1
ATOM 964 N N . LEU A 1 122 ? 4.402 22.344 2.047 1 98.94 122 LEU A N 1
ATOM 965 C CA . LEU A 1 122 ? 3.391 22.719 3.023 1 98.94 122 LEU A CA 1
ATOM 966 C C . LEU A 1 122 ? 2.885 21.516 3.793 1 98.94 122 LEU A C 1
ATOM 968 O O . LEU A 1 122 ? 2.697 20.438 3.213 1 98.94 122 LEU A O 1
ATOM 972 N N . ASP A 1 123 ? 2.688 21.688 5.043 1 98.88 123 ASP A N 1
ATOM 973 C CA . ASP A 1 123 ? 2.232 20.594 5.887 1 98.88 123 ASP A CA 1
ATOM 974 C C . ASP A 1 123 ? 1.398 21.109 7.059 1 98.88 123 ASP A C 1
ATOM 976 O O . ASP A 1 123 ? 1.894 21.859 7.895 1 98.88 123 ASP A O 1
ATOM 980 N N . THR A 1 124 ? 0.156 20.672 7.125 1 98.5 124 THR A N 1
ATOM 981 C CA . THR A 1 124 ? -0.727 21.047 8.234 1 98.5 124 THR A CA 1
ATOM 982 C C . THR A 1 124 ? -1.161 19.797 9 1 98.5 124 THR A C 1
ATOM 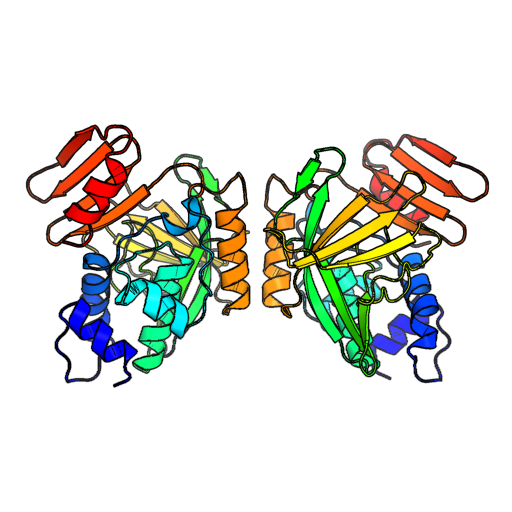984 O O . THR A 1 124 ? -2.094 19.859 9.812 1 98.5 124 THR A O 1
ATOM 987 N N . GLY A 1 125 ? -0.537 18.672 8.688 1 98.69 125 GLY A N 1
ATOM 988 C CA . GLY A 1 125 ? -0.995 17.422 9.258 1 98.69 125 GLY A CA 1
ATOM 989 C C . GLY A 1 125 ? 0.1 16.656 9.984 1 98.69 125 GLY A C 1
ATOM 990 O O . GLY A 1 125 ? 0.029 15.438 10.117 1 98.69 125 GLY A O 1
ATOM 991 N N . PHE A 1 126 ? 1.124 17.375 10.531 1 98.69 126 PHE A N 1
ATOM 992 C CA . PHE A 1 126 ? 2.227 16.719 11.219 1 98.69 126 PHE A CA 1
ATOM 993 C C . PHE A 1 126 ? 2.131 16.922 12.719 1 98.69 126 PHE A C 1
ATOM 995 O O . PHE A 1 126 ? 3.092 17.359 13.352 1 98.69 126 PHE A O 1
ATOM 1002 N N . GLY A 1 127 ? 0.965 16.641 13.266 1 97.69 127 GLY A N 1
ATOM 1003 C CA . GLY A 1 127 ? 0.739 16.906 14.68 1 97.69 127 GLY A CA 1
ATOM 1004 C C . GLY A 1 127 ? 0.897 18.375 15.047 1 97.69 127 GLY A C 1
ATOM 1005 O O . GLY A 1 127 ? 0.277 19.234 14.43 1 97.69 127 GLY A O 1
ATOM 1006 N N . ILE A 1 128 ? 1.741 18.562 16.031 1 97.31 128 ILE A N 1
ATOM 1007 C CA . ILE A 1 128 ? 2.006 19.938 16.453 1 97.31 128 ILE A CA 1
ATOM 1008 C C . ILE A 1 128 ? 3.252 20.469 15.742 1 97.31 128 ILE A C 1
ATOM 1010 O O . ILE A 1 128 ? 3.588 21.641 15.859 1 97.31 128 ILE A O 1
ATOM 1014 N N . ASN A 1 129 ? 3.928 19.562 15.008 1 97.81 129 ASN A N 1
ATOM 1015 C CA . ASN A 1 129 ? 5.109 19.969 14.258 1 97.81 129 ASN A CA 1
ATOM 1016 C C . ASN A 1 129 ? 4.738 20.641 12.945 1 97.81 129 ASN A C 1
ATOM 1018 O O . ASN A 1 129 ? 4.906 20.047 11.875 1 97.81 129 ASN A O 1
ATOM 1022 N N . LEU A 1 130 ? 4.348 21.891 13.008 1 98.62 130 LEU A N 1
ATOM 1023 C CA . LEU A 1 130 ? 3.828 22.594 11.844 1 98.62 130 LEU A CA 1
ATOM 1024 C C . LEU A 1 130 ? 4.707 23.797 11.5 1 98.62 130 LEU A C 1
ATOM 1026 O O . LEU A 1 130 ? 4.848 24.719 12.312 1 98.62 130 LEU A O 1
ATOM 1030 N N . PRO A 1 131 ? 5.219 23.781 10.312 1 98.62 131 PRO A N 1
ATOM 1031 C CA . PRO A 1 131 ? 6.016 24.938 9.914 1 98.62 131 PRO A CA 1
ATOM 1032 C C . PRO A 1 131 ? 5.199 26.234 9.875 1 98.62 131 PRO A C 1
ATOM 1034 O O . PRO A 1 131 ? 5.742 27.328 10.086 1 98.62 131 PRO A O 1
ATOM 1037 N N . LEU A 1 132 ? 3.955 26.156 9.484 1 98.44 132 LEU A N 1
ATOM 1038 C CA . LEU A 1 132 ? 3.027 27.281 9.383 1 98.44 132 LEU A CA 1
ATOM 1039 C C . LEU A 1 132 ? 3.469 28.266 8.305 1 98.44 132 LEU A C 1
ATOM 1041 O O . LEU A 1 132 ? 3.119 29.438 8.352 1 98.44 132 LEU A O 1
ATOM 1045 N N . ALA A 1 133 ? 4.266 27.859 7.457 1 98.56 133 ALA A N 1
ATOM 1046 C CA . ALA A 1 133 ? 4.75 28.578 6.285 1 98.56 133 ALA A CA 1
ATOM 1047 C C . ALA A 1 133 ? 5.285 27.609 5.23 1 98.56 133 ALA A C 1
ATOM 1049 O O . ALA A 1 133 ? 5.609 26.453 5.539 1 98.56 133 ALA A O 1
ATOM 1050 N N . PRO A 1 134 ? 5.293 28.109 3.967 1 98.81 134 PRO A N 1
ATOM 1051 C CA . PRO A 1 134 ? 5.957 27.281 2.961 1 98.81 134 PRO A CA 1
ATOM 1052 C C . PRO A 1 134 ? 7.441 27.078 3.254 1 98.81 134 PRO A C 1
ATOM 1054 O O . PRO A 1 134 ? 8.172 28.047 3.486 1 98.81 134 PRO A O 1
ATOM 1057 N N . VAL A 1 135 ? 7.887 25.859 3.301 1 98.94 135 VAL A N 1
ATOM 1058 C CA . VAL A 1 135 ? 9.289 25.531 3.539 1 98.94 135 VAL A CA 1
ATOM 1059 C C . VAL A 1 135 ? 10.023 25.391 2.207 1 98.94 135 VAL A C 1
ATOM 1061 O O . VAL A 1 135 ? 9.688 24.531 1.396 1 98.94 135 VAL A O 1
ATOM 1064 N N . PRO A 1 136 ? 11.023 26.188 1.968 1 98.81 136 PRO A N 1
ATOM 1065 C CA . PRO A 1 136 ? 11.656 26.203 0.646 1 98.81 136 PRO A CA 1
ATOM 1066 C C . PRO A 1 136 ? 12.602 25.031 0.432 1 98.81 136 PRO A C 1
ATOM 1068 O O . PRO A 1 136 ? 13.297 24.609 1.364 1 98.81 136 PRO A O 1
ATOM 1071 N N . PHE A 1 137 ? 12.648 24.609 -0.775 1 98.56 137 PHE A N 1
ATOM 1072 C CA . PHE A 1 137 ? 13.57 23.531 -1.146 1 98.56 137 PHE A CA 1
ATOM 1073 C C . PHE A 1 137 ? 14.992 24.062 -1.257 1 98.56 137 PHE A C 1
ATOM 1075 O O . PHE A 1 137 ? 15.938 23.281 -1.409 1 98.56 137 PHE A O 1
ATOM 1082 N N . SER A 1 138 ? 15.242 25.344 -1.098 1 97.44 138 SER A N 1
ATOM 1083 C CA . SER A 1 138 ? 16.578 25.922 -1.076 1 97.44 138 SER A CA 1
ATOM 1084 C C . SER A 1 138 ? 17.359 25.469 0.15 1 97.44 138 SER A C 1
ATOM 1086 O O . SER A 1 138 ? 18.578 25.609 0.198 1 97.44 138 SER A O 1
ATOM 1088 N N . GLY A 1 139 ? 16.641 25.047 1.102 1 98.06 139 GLY A N 1
ATOM 1089 C CA . GLY A 1 139 ? 17.297 24.609 2.328 1 98.06 139 GLY A CA 1
ATOM 1090 C C . GLY A 1 139 ? 17.297 25.688 3.406 1 98.06 139 GLY A C 1
ATOM 1091 O O . GLY A 1 139 ? 17.656 25.406 4.551 1 98.06 139 GLY A O 1
ATOM 1092 N N . GLU A 1 140 ? 16.844 26.781 3.088 1 97.94 140 GLU A N 1
ATOM 1093 C CA . GLU A 1 140 ? 16.797 27.859 4.07 1 97.94 140 GLU A CA 1
ATOM 1094 C C . GLU A 1 140 ? 15.805 27.547 5.188 1 97.94 140 GLU A C 1
ATOM 1096 O O . GLU A 1 140 ? 14.664 27.156 4.922 1 97.94 140 GLU A O 1
ATOM 1101 N N . PRO A 1 141 ? 16.25 27.625 6.383 1 98.5 141 PRO A N 1
ATOM 1102 C CA . PRO A 1 141 ? 15.328 27.344 7.488 1 98.5 141 PRO A CA 1
ATOM 1103 C C . PRO A 1 141 ? 14.195 28.359 7.586 1 98.5 141 PRO A C 1
ATOM 1105 O O . PRO A 1 141 ? 14.406 29.547 7.359 1 98.5 141 PRO A O 1
ATOM 1108 N N . VAL A 1 142 ? 13.055 27.844 7.945 1 98.44 142 VAL A N 1
ATOM 1109 C CA . VAL A 1 142 ? 11.875 28.672 8.203 1 98.44 142 VAL A CA 1
ATOM 1110 C C . VAL A 1 142 ? 11.539 28.641 9.688 1 98.44 142 VAL A C 1
ATOM 1112 O O . VAL A 1 142 ? 11.32 27.562 10.266 1 98.44 142 VAL A O 1
ATOM 1115 N N . PRO A 1 143 ? 11.555 29.844 10.305 1 97.62 143 PRO A N 1
ATOM 1116 C CA . PRO A 1 143 ? 11.125 29.875 11.703 1 97.62 143 PRO A CA 1
ATOM 1117 C C . PRO A 1 143 ? 9.609 29.719 11.859 1 97.62 143 PRO A C 1
ATOM 1119 O O . PRO A 1 143 ? 8.852 30.156 10.992 1 97.62 143 PRO A O 1
ATOM 1122 N N . SER A 1 144 ? 9.195 29.109 12.883 1 96.19 144 SER A N 1
ATOM 1123 C CA . SER A 1 144 ? 7.805 28.906 13.273 1 96.19 144 SER A CA 1
ATOM 1124 C C . SER A 1 144 ? 7.645 28.922 14.789 1 96.19 144 SER A C 1
ATOM 1126 O O . SER A 1 144 ? 8.633 28.812 15.523 1 96.19 144 SER A O 1
ATOM 1128 N N . LYS A 1 145 ? 6.43 29.219 15.297 1 94.25 145 LYS A N 1
ATOM 1129 C CA . LYS A 1 145 ? 6.18 29.156 16.734 1 94.25 145 LYS A CA 1
ATOM 1130 C C . LYS A 1 145 ? 6.383 27.734 17.266 1 94.25 145 LYS A C 1
ATOM 1132 O O . LYS A 1 145 ? 6.488 27.531 18.469 1 94.25 145 LYS A O 1
ATOM 1137 N N . THR A 1 146 ? 6.465 26.75 16.359 1 96.31 146 THR A N 1
ATOM 1138 C CA . THR A 1 146 ? 6.648 25.375 16.781 1 96.31 146 THR A CA 1
ATOM 1139 C C . THR A 1 146 ? 8.086 24.922 16.562 1 96.31 146 THR A C 1
ATOM 1141 O O . THR A 1 146 ? 8.391 23.734 16.641 1 96.31 146 THR A O 1
ATOM 1144 N N . GLY A 1 147 ? 8.977 25.859 16.297 1 96.69 147 GLY A N 1
ATOM 1145 C CA . GLY A 1 147 ? 10.375 25.562 16.031 1 96.69 147 GLY A CA 1
ATOM 1146 C C . GLY A 1 147 ? 10.867 26.141 14.719 1 96.69 147 GLY A C 1
ATOM 1147 O O . GLY A 1 147 ? 10.484 27.25 14.344 1 96.69 147 GLY A O 1
ATOM 1148 N N . ALA A 1 148 ? 11.805 25.422 14.141 1 98.69 148 ALA A N 1
ATOM 1149 C CA . ALA A 1 148 ? 12.328 25.75 12.82 1 98.69 148 ALA A CA 1
ATOM 1150 C C . ALA A 1 148 ? 12.328 24.531 11.906 1 98.69 148 ALA A C 1
ATOM 1152 O O . ALA A 1 148 ? 12.453 23.406 12.375 1 98.69 148 ALA A O 1
ATOM 1153 N N . TYR A 1 149 ? 12.164 24.828 10.633 1 98.88 149 TYR A N 1
ATOM 1154 C CA . TYR A 1 149 ? 12.023 23.734 9.672 1 98.88 149 TYR A CA 1
ATOM 1155 C C . TYR A 1 149 ? 12.859 24 8.422 1 98.88 149 TYR A C 1
ATOM 1157 O O . TYR A 1 149 ? 12.953 25.141 7.957 1 98.88 149 TYR A O 1
ATOM 1165 N N . ARG A 1 150 ? 13.398 22.891 7.871 1 98.88 150 ARG A N 1
ATOM 1166 C CA . ARG A 1 150 ? 14.133 23.016 6.609 1 98.88 150 ARG A CA 1
ATOM 1167 C C . ARG A 1 150 ? 14.07 21.719 5.82 1 98.88 150 ARG A C 1
ATOM 1169 O O . ARG A 1 150 ? 13.742 20.656 6.371 1 98.88 150 ARG A O 1
ATOM 1176 N N . ILE A 1 151 ? 14.32 21.859 4.562 1 98.88 151 ILE A N 1
ATOM 1177 C CA . ILE A 1 151 ? 14.391 20.703 3.676 1 98.88 151 ILE A CA 1
ATOM 1178 C C . ILE A 1 151 ? 15.844 20.422 3.299 1 98.88 151 ILE A C 1
ATOM 1180 O O . ILE A 1 151 ? 16.609 21.344 3.014 1 98.88 151 ILE A O 1
ATOM 1184 N N . ARG A 1 152 ? 16.188 19.234 3.434 1 98.5 152 ARG A N 1
ATOM 1185 C CA . ARG A 1 152 ? 17.5 18.797 2.963 1 98.5 152 ARG A CA 1
ATOM 1186 C C . ARG A 1 152 ? 17.375 17.688 1.919 1 98.5 152 ARG A C 1
ATOM 1188 O O . ARG A 1 152 ? 16.656 16.703 2.137 1 98.5 152 ARG A O 1
ATOM 1195 N N . GLU A 1 153 ? 18.047 17.906 0.797 1 97.56 153 GLU A N 1
ATOM 1196 C CA . GLU A 1 153 ? 18.094 16.859 -0.218 1 97.56 153 GLU A CA 1
ATOM 1197 C C . GLU A 1 153 ? 19.109 15.781 0.153 1 97.56 153 GLU A C 1
ATOM 1199 O O . GLU A 1 153 ? 20.297 16.062 0.302 1 97.56 153 GLU A O 1
ATOM 1204 N N . THR A 1 154 ? 18.656 14.602 0.347 1 96.12 154 THR A N 1
ATOM 1205 C CA . THR A 1 154 ? 19.484 13.445 0.667 1 96.12 154 THR A CA 1
ATOM 1206 C C . THR A 1 154 ? 18.781 12.148 0.267 1 96.12 154 THR A C 1
ATOM 1208 O O . THR A 1 154 ? 17.609 11.961 0.562 1 96.12 154 THR A O 1
ATOM 1211 N N . LYS A 1 155 ? 19.484 11.336 -0.396 1 92 155 LYS A N 1
ATOM 1212 C CA . LYS A 1 155 ? 18.906 10.055 -0.811 1 92 155 LYS A CA 1
ATOM 1213 C C . LYS A 1 155 ? 18.766 9.109 0.375 1 92 155 LYS A C 1
ATOM 1215 O O . LYS A 1 155 ? 19.719 8.898 1.123 1 92 155 LYS A O 1
ATOM 1220 N N . THR A 1 156 ? 17.578 8.664 0.653 1 93.44 156 THR A N 1
ATOM 1221 C CA . THR A 1 156 ? 17.281 7.617 1.627 1 93.44 156 THR A CA 1
ATOM 1222 C C . THR A 1 156 ? 16.453 6.512 0.997 1 93.44 156 THR A C 1
ATOM 1224 O O . THR A 1 156 ? 16 6.637 -0.147 1 93.44 156 THR A O 1
ATOM 1227 N N . ASP A 1 157 ? 16.219 5.434 1.704 1 90.06 157 ASP A N 1
ATOM 1228 C CA . ASP A 1 157 ? 15.344 4.359 1.251 1 90.06 157 ASP A CA 1
ATOM 1229 C C . ASP A 1 157 ? 13.883 4.777 1.315 1 90.06 157 ASP A C 1
ATOM 1231 O O . ASP A 1 157 ? 13.008 4.094 0.78 1 90.06 157 ASP A O 1
ATOM 1235 N N . LYS A 1 158 ? 13.602 5.965 1.95 1 95.94 158 LYS A N 1
ATOM 1236 C CA . LYS A 1 158 ? 12.227 6.414 2.146 1 95.94 158 LYS A CA 1
ATOM 1237 C C . LYS A 1 158 ? 11.938 7.68 1.342 1 95.94 158 LYS A C 1
ATOM 1239 O O . LYS A 1 158 ? 10.844 8.242 1.433 1 95.94 158 LYS A O 1
ATOM 1244 N N . GLY A 1 159 ? 12.883 8.094 0.542 1 95.5 159 GLY A N 1
ATOM 1245 C CA . GLY A 1 159 ? 12.727 9.289 -0.274 1 95.5 159 GLY A CA 1
ATOM 1246 C C . GLY A 1 159 ? 14.023 10.047 -0.482 1 95.5 159 GLY A C 1
ATOM 1247 O O . GLY A 1 159 ? 15.055 9.688 0.091 1 95.5 159 GLY A O 1
ATOM 1248 N N . ASP A 1 160 ? 13.898 11.148 -1.233 1 97.25 160 ASP A N 1
ATOM 1249 C CA . ASP A 1 160 ? 15.102 11.875 -1.629 1 97.25 160 ASP A CA 1
ATOM 1250 C C . ASP A 1 160 ? 15.203 13.203 -0.886 1 97.25 160 ASP A C 1
ATOM 1252 O O . ASP A 1 160 ? 16.156 13.969 -1.099 1 97.25 160 ASP A O 1
ATOM 1256 N N . TYR A 1 161 ? 14.242 13.5 -0.036 1 98.75 161 TYR A N 1
ATOM 1257 C CA . TYR A 1 161 ? 14.227 14.734 0.741 1 98.75 161 TYR A CA 1
ATOM 1258 C C . TYR A 1 161 ? 13.875 14.453 2.197 1 98.75 161 TYR A C 1
ATOM 1260 O O . TYR A 1 161 ? 13.141 13.508 2.496 1 98.75 161 TYR A O 1
ATOM 1268 N N . LEU A 1 162 ? 14.445 15.242 3.01 1 98.81 162 LEU A N 1
ATOM 1269 C CA . LEU A 1 162 ? 14.109 15.219 4.43 1 98.81 162 LEU A CA 1
ATOM 1270 C C . LEU A 1 162 ? 13.516 16.547 4.863 1 98.81 162 LEU A C 1
ATOM 1272 O O . LEU A 1 162 ? 14.023 17.609 4.5 1 98.81 162 LEU A O 1
ATOM 1276 N N . LEU A 1 163 ? 12.422 16.469 5.523 1 98.88 163 LEU A N 1
ATOM 1277 C CA . LEU A 1 163 ? 12.07 17.594 6.391 1 98.88 163 LEU A CA 1
ATOM 1278 C C . LEU A 1 163 ? 12.742 17.453 7.754 1 98.88 163 LEU A C 1
ATOM 1280 O O . LEU A 1 163 ? 12.594 16.438 8.422 1 98.88 163 LEU A O 1
ATOM 1284 N N . GLU A 1 164 ? 13.445 18.484 8.086 1 98.81 164 GLU A N 1
ATOM 1285 C CA . GLU A 1 164 ? 14.094 18.516 9.391 1 98.81 164 GLU A CA 1
ATOM 1286 C C . GLU A 1 164 ? 13.508 19.625 10.258 1 98.81 164 GLU A C 1
ATOM 1288 O O . GLU A 1 164 ? 13.023 20.641 9.742 1 98.81 164 GLU A O 1
ATOM 1293 N N . MET A 1 165 ? 13.539 19.359 11.539 1 98.56 165 MET A N 1
ATOM 1294 C CA . MET A 1 165 ? 12.984 20.328 12.492 1 98.56 165 MET A CA 1
ATOM 1295 C C . MET A 1 165 ? 13.938 20.562 13.656 1 98.56 165 MET A C 1
ATOM 1297 O O . MET A 1 165 ? 14.672 19.641 14.055 1 98.56 165 MET A O 1
ATOM 1301 N N . ASP A 1 166 ? 13.977 21.719 14.141 1 98.19 166 ASP A N 1
ATOM 1302 C CA . ASP A 1 166 ? 14.711 22.094 15.344 1 98.19 166 ASP A CA 1
ATOM 1303 C C . ASP A 1 166 ? 13.789 22.734 16.375 1 98.19 166 ASP A C 1
ATOM 1305 O O . ASP A 1 166 ? 13.352 23.875 16.203 1 98.19 166 ASP A O 1
ATOM 1309 N N . LYS A 1 167 ? 13.578 22.016 17.469 1 94.25 167 LYS A N 1
ATOM 1310 C CA . LYS A 1 167 ? 12.703 22.5 18.531 1 94.25 167 LYS A CA 1
ATOM 1311 C C . LYS A 1 167 ? 13.5 23.047 19.719 1 94.25 167 LYS A C 1
ATOM 1313 O O . LYS A 1 167 ? 13 23.109 20.844 1 94.25 167 LYS A O 1
ATOM 1318 N N . GLY A 1 168 ? 14.758 23.344 19.422 1 93.19 168 GLY A N 1
ATOM 1319 C CA . GLY A 1 168 ? 15.625 23.875 20.453 1 93.19 168 GLY A CA 1
ATOM 1320 C C . GLY A 1 168 ? 16.766 22.953 20.812 1 93.19 168 GLY A C 1
ATOM 1321 O O . GLY A 1 168 ? 17.719 23.375 21.484 1 93.19 168 GLY A O 1
ATOM 1322 N N . ASP A 1 169 ? 16.812 21.734 20.453 1 92.88 169 ASP A N 1
ATOM 1323 C CA . ASP A 1 169 ? 17.828 20.75 20.844 1 92.88 169 ASP A CA 1
ATOM 1324 C C . ASP A 1 169 ? 18.609 20.281 19.625 1 92.88 169 ASP A C 1
ATOM 1326 O O . ASP A 1 169 ? 19.094 19.156 19.594 1 92.88 169 ASP A O 1
ATOM 1330 N N . GLY A 1 170 ? 18.562 21.094 18.609 1 96.38 170 GLY A N 1
ATOM 1331 C CA . GLY A 1 170 ? 19.266 20.703 17.391 1 96.38 170 GLY A CA 1
ATOM 1332 C C . GLY A 1 170 ? 18.328 20.141 16.328 1 96.38 170 GLY A C 1
ATOM 1333 O O . GLY A 1 170 ? 17.172 19.828 16.609 1 96.38 170 GLY A O 1
ATOM 1334 N N . TRP A 1 171 ? 18.875 19.984 15.188 1 97.56 171 TRP A N 1
ATOM 1335 C CA . TRP A 1 171 ? 18.094 19.516 14.047 1 97.56 171 TRP A CA 1
ATOM 1336 C C . TRP A 1 171 ? 17.828 18.031 14.148 1 97.56 171 TRP A C 1
ATOM 1338 O O . TRP A 1 171 ? 18.734 17.234 14.422 1 97.56 171 TRP A O 1
ATOM 1348 N N . GLN A 1 172 ? 16.625 17.688 13.938 1 97.75 172 GLN A N 1
ATOM 1349 C CA . GLN A 1 172 ? 16.172 16.297 13.906 1 97.75 172 GLN A CA 1
ATOM 1350 C C . GLN A 1 172 ? 15.359 16 12.648 1 97.75 172 GLN A C 1
ATOM 1352 O O . GLN A 1 172 ? 14.68 16.891 12.133 1 97.75 172 GLN A O 1
ATOM 1357 N N . ILE A 1 173 ? 15.43 14.758 12.227 1 98.44 173 ILE A N 1
ATOM 1358 C CA . ILE A 1 173 ? 14.641 14.359 11.062 1 98.44 173 ILE A CA 1
ATOM 1359 C C . ILE A 1 173 ? 13.164 14.25 11.445 1 98.44 173 ILE A C 1
ATOM 1361 O O . ILE A 1 173 ? 12.828 13.633 12.461 1 98.44 173 ILE A O 1
ATOM 1365 N N . GLY A 1 174 ? 12.336 14.922 10.68 1 98.62 174 GLY A N 1
ATOM 1366 C CA . GLY A 1 174 ? 10.906 14.695 10.797 1 98.62 174 GLY A CA 1
ATOM 1367 C C . GLY A 1 174 ? 10.414 13.523 9.961 1 98.62 174 GLY A C 1
ATOM 1368 O O . GLY A 1 174 ? 9.977 12.508 10.5 1 98.62 174 GLY A O 1
ATOM 1369 N N . TYR A 1 175 ? 10.547 13.727 8.672 1 98.81 175 TYR A N 1
ATOM 1370 C CA . TYR A 1 175 ? 10.188 12.648 7.758 1 98.81 175 TYR A CA 1
ATOM 1371 C C . TYR A 1 175 ? 10.953 12.766 6.445 1 98.81 175 TYR A C 1
ATOM 1373 O O . TYR A 1 175 ? 11.484 13.828 6.121 1 98.81 175 TYR A O 1
ATOM 1381 N N . ALA A 1 176 ? 11.062 11.633 5.766 1 98.75 176 ALA A N 1
ATOM 1382 C CA . ALA A 1 176 ? 11.562 11.57 4.395 1 98.75 176 ALA A CA 1
ATOM 1383 C C . ALA A 1 176 ? 10.414 11.516 3.393 1 98.75 176 ALA A C 1
ATOM 1385 O O . ALA A 1 176 ? 9.328 11.008 3.703 1 98.75 176 ALA A O 1
ATOM 1386 N N . PHE A 1 177 ? 10.664 12.086 2.18 1 98.56 177 PHE A N 1
ATOM 1387 C CA . PHE A 1 177 ? 9.602 12.078 1.177 1 98.56 177 PHE A CA 1
ATOM 1388 C C . PHE A 1 177 ? 10.188 12.18 -0.227 1 98.56 177 PHE A C 1
ATOM 1390 O O . PHE A 1 177 ? 11.359 12.516 -0.394 1 98.56 177 PHE A O 1
ATOM 1397 N N . SER A 1 178 ? 9.359 11.812 -1.166 1 96.06 178 SER A N 1
ATOM 1398 C CA . SER A 1 178 ? 9.664 11.977 -2.584 1 96.06 178 SER A CA 1
ATOM 1399 C C . SER A 1 178 ? 8.734 12.984 -3.242 1 96.06 178 SER A C 1
ATOM 1401 O O . SER A 1 178 ? 7.746 13.414 -2.643 1 96.06 178 SER A O 1
ATOM 1403 N N . LEU A 1 179 ? 9.086 13.328 -4.426 1 96.94 179 LEU A N 1
ATOM 1404 C CA . LEU A 1 179 ? 8.328 14.375 -5.09 1 96.94 179 LEU A CA 1
ATOM 1405 C C . LEU A 1 179 ? 7.281 13.781 -6.027 1 96.94 179 LEU A C 1
ATOM 1407 O O . LEU A 1 179 ? 6.523 14.508 -6.672 1 96.94 179 LEU A O 1
ATOM 1411 N N . THR A 1 180 ? 7.176 12.484 -6.051 1 94.69 180 THR A N 1
ATOM 1412 C CA . THR A 1 180 ? 6.18 11.844 -6.906 1 94.69 180 THR A CA 1
ATOM 1413 C C . THR A 1 180 ? 4.766 12.234 -6.469 1 94.69 180 THR A C 1
ATOM 1415 O O . THR A 1 180 ? 4.375 11.984 -5.328 1 94.69 180 THR A O 1
ATOM 1418 N N . PRO A 1 181 ? 4.02 12.852 -7.41 1 97.62 181 PRO A N 1
ATOM 1419 C CA . PRO A 1 181 ? 2.652 13.227 -7.047 1 97.62 181 PRO A CA 1
ATOM 1420 C C . PRO A 1 181 ? 1.774 12.023 -6.719 1 97.62 181 PRO A C 1
ATOM 1422 O O . PRO A 1 181 ? 1.894 10.977 -7.363 1 97.62 181 PRO A O 1
ATOM 1425 N N . ILE A 1 182 ? 0.917 12.188 -5.758 1 97.38 182 ILE A N 1
ATOM 1426 C CA . ILE A 1 182 ? -0.016 11.125 -5.406 1 97.38 182 ILE A CA 1
ATOM 1427 C C . ILE A 1 182 ? -1.45 11.609 -5.59 1 97.38 182 ILE A C 1
ATOM 1429 O O . ILE A 1 182 ? -1.693 12.82 -5.688 1 97.38 182 ILE A O 1
ATOM 1433 N N . ASP A 1 183 ? -2.371 10.648 -5.645 1 96.12 183 ASP A N 1
ATOM 1434 C CA . ASP A 1 183 ? -3.783 10.969 -5.836 1 96.12 183 ASP A CA 1
ATOM 1435 C C . ASP A 1 183 ? -4.645 10.312 -4.766 1 96.12 183 ASP A C 1
ATOM 1437 O O . ASP A 1 183 ? -4.133 9.859 -3.738 1 96.12 183 ASP A O 1
ATOM 1441 N N . GLU A 1 184 ? -5.926 10.344 -4.965 1 96.12 184 GLU A N 1
ATOM 1442 C CA . GLU A 1 184 ? -6.883 9.859 -3.975 1 96.12 184 GLU A CA 1
ATOM 1443 C C . GLU A 1 184 ? -6.707 8.367 -3.715 1 96.12 184 GLU A C 1
ATOM 1445 O O . GLU A 1 184 ? -6.918 7.895 -2.596 1 96.12 184 GLU A O 1
ATOM 1450 N N . ALA A 1 185 ? -6.305 7.645 -4.711 1 94.62 185 ALA A N 1
ATOM 1451 C CA . ALA A 1 185 ? -6.094 6.211 -4.551 1 94.62 185 ALA A CA 1
ATOM 1452 C C . ALA A 1 185 ? -4.961 5.926 -3.568 1 94.62 185 ALA A C 1
ATOM 1454 O O . ALA A 1 185 ? -5.059 5.016 -2.74 1 94.62 185 ALA A O 1
ATOM 1455 N N . VAL A 1 186 ? -3.908 6.699 -3.701 1 96.88 186 VAL A N 1
ATOM 1456 C CA . VAL A 1 186 ? -2.791 6.539 -2.775 1 96.88 186 VAL A CA 1
ATOM 1457 C C . VAL A 1 186 ? -3.207 7.004 -1.382 1 96.88 186 VAL A C 1
ATOM 1459 O O . VAL A 1 186 ? -2.812 6.406 -0.378 1 96.88 186 VAL A O 1
ATOM 1462 N N . LEU A 1 187 ? -4.004 8.031 -1.333 1 97.81 187 LEU A N 1
ATOM 1463 C CA . LEU A 1 187 ? -4.512 8.469 -0.035 1 97.81 187 LEU A CA 1
ATOM 1464 C C . LEU A 1 187 ? -5.285 7.344 0.648 1 97.81 187 LEU A C 1
ATOM 1466 O O . LEU A 1 187 ? -5.188 7.164 1.864 1 97.81 187 LEU A O 1
ATOM 1470 N N . THR A 1 188 ? -6.035 6.676 -0.108 1 95.25 188 THR A N 1
ATOM 1471 C CA . THR A 1 188 ? -6.793 5.547 0.421 1 95.25 188 THR A CA 1
ATOM 1472 C C . THR A 1 188 ? -5.859 4.469 0.959 1 95.25 188 THR A C 1
ATOM 1474 O O . THR A 1 188 ? -6.125 3.871 2.002 1 95.25 188 THR A O 1
ATOM 1477 N N . CYS A 1 189 ? -4.762 4.238 0.271 1 95.62 189 CYS A N 1
ATOM 1478 C CA . CYS A 1 189 ? -3.754 3.297 0.746 1 95.62 189 CYS A CA 1
ATOM 1479 C C . CYS A 1 189 ? -3.18 3.742 2.086 1 95.62 189 CYS A C 1
ATOM 1481 O O . CYS A 1 189 ? -3.027 2.93 3.002 1 95.62 189 CYS A O 1
ATOM 1483 N N . VAL A 1 190 ? -2.875 4.98 2.172 1 97.62 190 VAL A N 1
ATOM 1484 C CA . VAL A 1 190 ? -2.314 5.559 3.391 1 97.62 190 VAL A CA 1
ATOM 1485 C C . VAL A 1 190 ? -3.295 5.379 4.547 1 97.62 190 VAL A C 1
ATOM 1487 O O . VAL A 1 190 ? -2.922 4.891 5.617 1 97.62 190 VAL A O 1
ATOM 1490 N N . ARG A 1 191 ? -4.52 5.723 4.289 1 97.31 191 ARG A N 1
ATOM 1491 C CA . ARG A 1 191 ? -5.559 5.602 5.305 1 97.31 191 ARG A CA 1
ATOM 1492 C C . ARG A 1 191 ? -5.711 4.156 5.766 1 97.31 191 ARG A C 1
ATOM 1494 O O . ARG A 1 191 ? -5.699 3.877 6.965 1 97.31 191 ARG A O 1
ATOM 1501 N N . ASP A 1 192 ? -5.809 3.26 4.836 1 96.5 192 ASP A N 1
ATOM 1502 C CA . ASP A 1 192 ? -6.051 1.856 5.16 1 96.5 192 ASP A CA 1
ATOM 1503 C C . ASP A 1 192 ? -4.906 1.279 5.988 1 96.5 192 ASP A C 1
ATOM 1505 O O . ASP A 1 192 ? -5.137 0.515 6.926 1 96.5 192 ASP A O 1
ATOM 1509 N N . ALA A 1 193 ? -3.721 1.626 5.625 1 97.12 193 ALA A N 1
ATOM 1510 C CA . ALA A 1 193 ? -2.566 1.161 6.391 1 97.12 193 ALA A CA 1
ATOM 1511 C C . ALA A 1 193 ? -2.621 1.671 7.828 1 97.12 193 ALA A C 1
ATOM 1513 O O . ALA A 1 193 ? -2.389 0.912 8.773 1 97.12 193 ALA A O 1
ATOM 1514 N N . ILE A 1 194 ? -2.941 2.906 7.988 1 98.12 194 ILE A N 1
ATOM 1515 C CA . ILE A 1 194 ? -3.002 3.525 9.305 1 98.12 194 ILE A CA 1
ATOM 1516 C C . ILE A 1 194 ? -4.125 2.891 10.125 1 98.12 194 ILE A C 1
ATOM 1518 O O . ILE A 1 194 ? -3.967 2.65 11.328 1 98.12 194 ILE A O 1
ATOM 1522 N N . PHE A 1 195 ? -5.238 2.602 9.492 1 97.69 195 PHE A N 1
ATOM 1523 C CA . PHE A 1 195 ? -6.391 2.01 10.156 1 97.69 195 PHE A CA 1
ATOM 1524 C C . PHE A 1 195 ? -6.07 0.599 10.641 1 97.69 195 PHE A C 1
ATOM 1526 O O . PHE A 1 195 ? -6.469 0.209 11.742 1 97.69 195 PHE A O 1
ATOM 1533 N N . ASP A 1 196 ? -5.285 -0.142 9.844 1 96.5 196 ASP A N 1
ATOM 1534 C CA . ASP A 1 196 ? -5.336 -1.593 10 1 96.5 196 ASP A CA 1
ATOM 1535 C C . ASP A 1 196 ? -4.039 -2.129 10.594 1 96.5 196 ASP A C 1
ATOM 1537 O O . ASP A 1 196 ? -4.043 -3.146 11.289 1 96.5 196 ASP A O 1
ATOM 1541 N N . GLU A 1 197 ? -2.955 -1.481 10.32 1 96.62 197 GLU A N 1
ATOM 1542 C CA . GLU A 1 197 ? -1.67 -2.102 10.625 1 96.62 197 GLU A CA 1
ATOM 1543 C C . GLU A 1 197 ? -1.334 -1.975 12.109 1 96.62 197 GLU A C 1
ATOM 1545 O O . GLU A 1 197 ? -1.521 -0.911 12.703 1 96.62 197 GLU A O 1
ATOM 1550 N N . LYS A 1 198 ? -0.813 -3.068 12.633 1 94.75 198 LYS A N 1
ATOM 1551 C CA . LYS A 1 198 ? -0.435 -3.105 14.039 1 94.75 198 LYS A CA 1
ATOM 1552 C C . LYS A 1 198 ? 0.63 -2.059 14.352 1 94.75 198 LYS A C 1
ATOM 1554 O O . LYS A 1 198 ? 0.658 -1.502 15.453 1 94.75 198 LYS A O 1
ATOM 1559 N N . ALA A 1 199 ? 1.458 -1.707 13.422 1 94.88 199 ALA A N 1
ATOM 1560 C CA . ALA A 1 199 ? 2.568 -0.779 13.625 1 94.88 199 ALA A CA 1
ATOM 1561 C C . ALA A 1 199 ? 2.08 0.667 13.633 1 94.88 199 ALA A C 1
ATOM 1563 O O . ALA A 1 199 ? 2.824 1.578 14.008 1 94.88 199 ALA A O 1
ATOM 1564 N N . SER A 1 200 ? 0.826 0.866 13.234 1 96.62 200 SER A N 1
ATOM 1565 C CA . SER A 1 200 ? 0.279 2.219 13.234 1 96.62 200 SER A CA 1
ATOM 1566 C C . SER A 1 200 ? 0.184 2.777 14.648 1 96.62 200 SER A C 1
ATOM 1568 O O . SER A 1 200 ? -0.386 2.139 15.539 1 96.62 200 SER A O 1
ATOM 1570 N N . PRO A 1 201 ? 0.671 3.982 14.891 1 95.75 201 PRO A N 1
ATOM 1571 C CA . PRO A 1 201 ? 0.561 4.574 16.219 1 95.75 201 PRO A CA 1
ATOM 1572 C C . PRO A 1 201 ? -0.812 5.191 16.484 1 95.75 201 PRO A C 1
ATOM 1574 O O . PRO A 1 201 ? -1.068 5.691 17.578 1 95.75 201 PRO A O 1
ATOM 1577 N N . PHE A 1 202 ? -1.723 5.062 15.531 1 98.19 202 PHE A N 1
ATOM 1578 C CA . PHE A 1 202 ? -2.908 5.902 15.633 1 98.19 202 PHE A CA 1
ATOM 1579 C C . PHE A 1 202 ? -4.164 5.055 15.797 1 98.19 202 PHE A C 1
ATOM 1581 O O . PHE A 1 202 ? -5.27 5.586 15.906 1 98.19 202 PHE A O 1
ATOM 1588 N N . ASN A 1 203 ? -4.008 3.717 15.828 1 97.94 203 ASN A N 1
ATOM 1589 C CA . ASN A 1 203 ? -5.215 2.895 15.836 1 97.94 203 ASN A CA 1
ATOM 1590 C C . ASN A 1 203 ? -5.387 2.166 17.172 1 97.94 203 ASN A C 1
ATOM 1592 O O . ASN A 1 203 ? -6.121 1.178 17.25 1 97.94 203 ASN A O 1
ATOM 1596 N N . LYS A 1 204 ? -4.738 2.559 18.25 1 96.94 204 LYS A N 1
ATOM 1597 C CA . LYS A 1 204 ? -4.82 1.891 19.547 1 96.94 204 LYS A CA 1
ATOM 1598 C C . LYS A 1 204 ? -5.488 2.787 20.594 1 96.94 204 LYS A C 1
ATOM 1600 O O . LYS A 1 204 ? -6.441 2.375 21.25 1 96.94 204 LYS A O 1
ATOM 1605 N N . ASN A 1 205 ? -4.93 4.008 20.75 1 97.12 205 ASN A N 1
ATOM 1606 C CA . ASN A 1 205 ? -5.402 4.918 21.797 1 97.12 205 ASN A CA 1
ATOM 1607 C C . ASN A 1 205 ? -5.777 6.281 21.219 1 97.12 205 ASN A C 1
ATOM 1609 O O . ASN A 1 205 ? -5.18 6.727 20.234 1 97.12 205 ASN A O 1
ATOM 1613 N N . PRO A 1 206 ? -6.742 6.887 21.844 1 97.5 206 PRO A N 1
ATOM 1614 C CA . PRO A 1 206 ? -7.129 8.211 21.359 1 97.5 206 PRO A CA 1
ATOM 1615 C C . PRO A 1 206 ? -6.02 9.25 21.516 1 97.5 206 PRO A C 1
ATOM 1617 O O . PRO A 1 206 ? -5.285 9.227 22.516 1 97.5 206 PRO A O 1
ATOM 1620 N N . LEU A 1 207 ? -5.941 10.109 20.641 1 98.12 207 LEU A N 1
ATOM 1621 C CA . LEU A 1 207 ? -4.957 11.18 20.594 1 98.12 207 LEU A CA 1
ATOM 1622 C C . LEU A 1 207 ? -5.516 12.398 19.859 1 98.12 207 LEU A C 1
ATOM 1624 O O . LEU A 1 207 ? -6.168 12.266 18.828 1 98.12 207 LEU A O 1
ATOM 1628 N N . ALA A 1 208 ? -5.273 13.562 20.406 1 97.94 208 ALA A N 1
ATOM 1629 C CA . ALA A 1 208 ? -5.598 14.82 19.75 1 97.94 208 ALA A CA 1
ATOM 1630 C C . ALA A 1 208 ? -4.582 15.906 20.094 1 97.94 208 ALA A C 1
ATOM 1632 O O . ALA A 1 208 ? -4.086 15.953 21.234 1 97.94 208 ALA A O 1
ATOM 1633 N N . SER A 1 209 ? -4.242 16.703 19.203 1 98.5 209 SER A N 1
ATOM 1634 C CA . SER A 1 209 ? -3.408 17.875 19.438 1 98.5 209 SER A CA 1
ATOM 1635 C C . SER A 1 209 ? -3.832 19.047 18.562 1 98.5 209 SER A C 1
ATOM 1637 O O . SER A 1 209 ? -4.418 18.844 17.484 1 98.5 209 SER A O 1
ATOM 1639 N N . LYS A 1 210 ? -3.559 20.203 19.016 1 98.06 210 LYS A N 1
ATOM 1640 C CA . LYS A 1 210 ? -3.938 21.406 18.281 1 98.06 210 LYS A CA 1
ATOM 1641 C C . LYS A 1 210 ? -3.141 22.609 18.75 1 98.06 210 LYS A C 1
ATOM 1643 O O . LYS A 1 210 ? -2.873 22.75 19.953 1 98.06 210 LYS A O 1
ATOM 1648 N N . LEU A 1 211 ? -2.73 23.406 17.812 1 97.44 211 LEU A N 1
ATOM 1649 C CA . LEU A 1 211 ? -2.158 24.688 18.203 1 97.44 211 LEU A CA 1
ATOM 1650 C C . LEU A 1 211 ? -3.25 25.656 18.656 1 97.44 211 LEU A C 1
ATOM 1652 O O . LEU A 1 211 ? -4.371 25.625 18.141 1 97.44 211 LEU A O 1
ATOM 1656 N N . ILE A 1 212 ? -2.932 26.453 19.594 1 95.62 212 ILE A N 1
ATOM 1657 C CA . ILE A 1 212 ? -3.764 27.578 20 1 95.62 212 ILE A CA 1
ATOM 1658 C C . ILE A 1 212 ? -2.967 28.875 19.906 1 95.62 212 ILE A C 1
ATOM 1660 O O . ILE A 1 212 ? -1.776 28.859 19.578 1 95.62 212 ILE A O 1
ATOM 1664 N N . LYS A 1 213 ? -3.566 29.953 20.094 1 92.44 213 LYS A N 1
ATOM 1665 C CA . LYS A 1 213 ? -2.965 31.266 19.859 1 92.44 213 LYS A CA 1
ATOM 1666 C C . LYS A 1 213 ? -1.62 31.391 20.562 1 92.44 213 LYS A C 1
ATOM 1668 O O . LYS A 1 213 ? -0.647 31.875 19.984 1 92.44 213 LYS A O 1
ATOM 1673 N N . ASP A 1 214 ? -1.561 30.953 21.781 1 92.25 214 ASP A N 1
ATOM 1674 C CA . ASP A 1 214 ? -0.338 31.156 22.547 1 92.25 214 ASP A CA 1
ATOM 1675 C C . ASP A 1 214 ? 0.263 29.828 23 1 92.25 214 ASP A C 1
ATOM 1677 O O . ASP A 1 214 ? 0.838 29.734 24.078 1 92.25 214 ASP A O 1
ATOM 1681 N N . GLY A 1 215 ? 0.04 28.812 22.156 1 95.88 215 GLY A N 1
ATOM 1682 C CA . GLY A 1 215 ? 0.597 27.531 22.578 1 95.88 215 GLY A CA 1
ATOM 1683 C C . GLY A 1 215 ? -0.034 26.344 21.875 1 95.88 215 GLY A C 1
ATOM 1684 O O . GLY A 1 215 ? -0.268 26.391 20.656 1 95.88 215 GLY A O 1
ATOM 1685 N N . LYS A 1 216 ? -0.127 25.219 22.656 1 97.62 216 LYS A N 1
ATOM 1686 C CA . LYS A 1 216 ? -0.645 24 22.078 1 97.62 216 LYS A CA 1
ATOM 1687 C C . LYS A 1 216 ? -1.395 23.156 23.109 1 97.62 216 LYS A C 1
ATOM 1689 O O . LYS A 1 216 ? -1.179 23.312 24.312 1 97.62 216 LYS A O 1
ATOM 1694 N N . LEU A 1 217 ? -2.285 22.375 22.641 1 97.62 217 LEU A N 1
ATOM 1695 C CA . LEU A 1 217 ? -3.023 21.375 23.406 1 97.62 217 LEU A CA 1
ATOM 1696 C C . LEU A 1 217 ? -2.639 19.969 22.953 1 97.62 217 LEU A C 1
ATOM 1698 O O . LEU A 1 217 ? -2.449 19.719 21.766 1 97.62 217 LEU A O 1
ATOM 1702 N N . ILE A 1 218 ? -2.473 19.109 23.922 1 98 218 ILE A N 1
ATOM 1703 C CA . ILE A 1 218 ? -2.287 17.688 23.672 1 98 218 ILE A CA 1
ATOM 1704 C C . ILE A 1 218 ? -3.201 16.875 24.578 1 98 218 ILE A C 1
ATOM 1706 O O . ILE A 1 218 ? -3.193 17.047 25.797 1 98 218 ILE A O 1
ATOM 1710 N N . LEU A 1 219 ? -3.963 16.047 23.969 1 98 219 LEU A N 1
ATOM 1711 C CA . LEU A 1 219 ? -4.883 15.18 24.688 1 98 219 LEU A CA 1
ATOM 1712 C C . LEU A 1 219 ? -4.625 13.711 24.375 1 98 219 LEU A C 1
ATOM 1714 O O . LEU A 1 219 ? -4.664 13.312 23.203 1 98 219 LEU A O 1
ATOM 1718 N N . THR A 1 220 ? -4.277 12.953 25.359 1 97.81 220 THR A N 1
ATOM 1719 C CA . THR A 1 220 ? -4.137 11.5 25.266 1 97.81 220 THR A CA 1
ATOM 1720 C C . THR A 1 220 ? -5.148 10.797 26.172 1 97.81 220 THR A C 1
ATOM 1722 O O . THR A 1 220 ? -5.922 11.453 26.875 1 97.81 220 THR A O 1
ATOM 1725 N N . LYS A 1 221 ? -5.102 9.469 26.062 1 96.31 221 LYS A N 1
ATOM 1726 C CA . LYS A 1 221 ? -6.008 8.695 26.906 1 96.31 221 LYS A CA 1
ATOM 1727 C C . LYS A 1 221 ? -5.738 8.945 28.391 1 96.31 221 LYS A C 1
ATOM 1729 O O . LYS A 1 221 ? -6.641 8.828 29.219 1 96.31 221 LYS A O 1
ATOM 1734 N N . ASP A 1 222 ? -4.531 9.398 28.719 1 96.81 222 ASP A N 1
ATOM 1735 C CA . ASP A 1 222 ? -4.117 9.461 30.109 1 96.81 222 ASP A CA 1
ATOM 1736 C C . ASP A 1 222 ? -4 10.914 30.578 1 96.81 222 ASP A C 1
A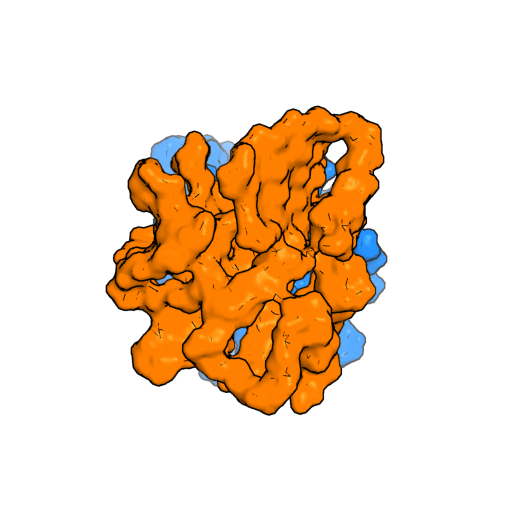TOM 1738 O O . ASP A 1 222 ? -4.18 11.203 31.766 1 96.81 222 ASP A O 1
ATOM 1742 N N . HIS A 1 223 ? -3.695 11.82 29.641 1 97.44 223 HIS A N 1
ATOM 1743 C CA . HIS A 1 223 ? -3.355 13.172 30.094 1 97.44 223 HIS A CA 1
ATOM 1744 C C . HIS A 1 223 ? -3.893 14.227 29.125 1 97.44 223 HIS A C 1
ATOM 1746 O O . HIS A 1 223 ? -3.998 13.977 27.922 1 97.44 223 HIS A O 1
ATOM 1752 N N . PHE A 1 224 ? -4.262 15.305 29.719 1 97.81 224 PHE A N 1
ATOM 1753 C CA . PHE A 1 224 ? -4.523 16.531 28.984 1 97.81 224 PHE A CA 1
ATOM 1754 C C . PHE A 1 224 ? -3.48 17.594 29.312 1 97.81 224 PHE A C 1
ATOM 1756 O O . PHE A 1 224 ? -3.359 18.016 30.453 1 97.81 224 PHE A O 1
ATOM 1763 N N . THR A 1 225 ? -2.691 17.984 28.312 1 97.5 225 THR A N 1
ATOM 1764 C CA . THR A 1 225 ? -1.613 18.953 28.484 1 97.5 225 THR A CA 1
ATOM 1765 C C . THR A 1 225 ? -1.922 20.25 27.734 1 97.5 225 THR A C 1
ATOM 1767 O O . THR A 1 225 ? -2.326 20.219 26.562 1 97.5 225 THR A O 1
ATOM 1770 N N . LYS A 1 226 ? -1.823 21.328 28.391 1 96.06 226 LYS A N 1
ATOM 1771 C CA . LYS A 1 226 ? -1.896 22.656 27.797 1 96.06 226 LYS A CA 1
ATOM 1772 C C . LYS A 1 226 ? -0.6 23.438 28.031 1 96.06 226 LYS A C 1
ATOM 1774 O O . LYS A 1 226 ? -0.168 23.609 29.172 1 96.06 226 LYS A O 1
ATOM 1779 N N . GLN A 1 227 ? 0.052 23.75 26.984 1 95.75 227 GLN A N 1
ATOM 1780 C CA . GLN A 1 227 ? 1.269 24.562 27.047 1 95.75 227 GLN A CA 1
ATOM 1781 C C . GLN A 1 227 ? 1.052 25.938 26.422 1 95.75 227 GLN A C 1
ATOM 1783 O O . GLN A 1 227 ? 0.694 26.047 25.25 1 95.75 227 GLN A O 1
ATOM 1788 N N . THR A 1 228 ? 1.263 27 27.219 1 93.38 228 THR A N 1
ATOM 1789 C CA . THR A 1 228 ? 1.14 28.391 26.781 1 93.38 228 THR A CA 1
ATOM 1790 C C . THR A 1 228 ? 2.328 29.219 27.266 1 93.38 228 THR A C 1
ATOM 1792 O O . THR A 1 228 ? 3.244 28.688 27.891 1 93.38 228 THR A O 1
ATOM 1795 N N . GLY A 1 229 ? 2.434 30.453 26.781 1 87.06 229 GLY A N 1
ATOM 1796 C CA . GLY A 1 229 ? 3.447 31.344 27.297 1 87.06 229 GLY A CA 1
ATOM 1797 C C . GLY A 1 229 ? 3.471 31.406 28.812 1 87.06 229 GLY A C 1
ATOM 1798 O O . GLY A 1 229 ? 4.512 31.672 29.422 1 87.06 229 GLY A O 1
ATOM 1799 N N . GLY A 1 230 ? 2.377 31.047 29.344 1 88.25 230 GLY A N 1
ATOM 1800 C CA . GLY A 1 230 ? 2.229 31.094 30.781 1 88.25 230 GLY A CA 1
ATOM 1801 C C . GLY A 1 230 ? 2.703 29.844 31.484 1 88.25 230 GLY A C 1
ATOM 1802 O O . GLY A 1 230 ? 2.756 29.797 32.719 1 88.25 230 GLY A O 1
ATOM 1803 N N . GLY A 1 231 ? 3.035 28.922 30.797 1 90.31 231 GLY A N 1
ATOM 1804 C CA . GLY A 1 231 ? 3.525 27.703 31.422 1 90.31 231 GLY A CA 1
ATOM 1805 C C . GLY A 1 231 ? 2.824 26.453 30.906 1 90.31 231 GLY A C 1
ATOM 1806 O O . GLY A 1 231 ? 2.096 26.5 29.922 1 90.31 231 GLY A O 1
ATOM 1807 N N . LEU A 1 232 ? 3.186 25.328 31.516 1 93.06 232 LEU A N 1
ATOM 1808 C CA . LEU A 1 232 ? 2.686 24 31.156 1 93.06 232 LEU A CA 1
ATOM 1809 C C . LEU A 1 232 ? 1.767 23.453 32.25 1 93.06 232 LEU A C 1
ATOM 1811 O O . LEU A 1 232 ? 2.102 23.516 33.438 1 93.06 232 LEU A O 1
ATOM 1815 N N . THR A 1 233 ? 0.531 23.109 31.906 1 94.06 233 THR A N 1
ATOM 1816 C CA . THR A 1 233 ? -0.384 22.406 32.812 1 94.06 233 THR A CA 1
ATOM 1817 C C . THR A 1 233 ? -0.67 21 32.281 1 94.06 233 THR A C 1
ATOM 1819 O O . THR A 1 233 ? -0.791 20.781 31.094 1 94.06 233 THR A O 1
ATOM 1822 N N . LYS A 1 234 ? -0.663 20.078 33.188 1 94.56 234 LYS A N 1
ATOM 1823 C CA . LYS A 1 234 ? -0.962 18.688 32.875 1 94.56 234 LYS A CA 1
ATOM 1824 C C . LYS A 1 234 ? -2.025 18.125 33.812 1 94.56 234 LYS A C 1
ATOM 1826 O O . LYS A 1 234 ? -1.865 18.188 35.031 1 94.56 234 LYS A O 1
ATOM 1831 N N . GLU A 1 235 ? -3.025 17.594 33.25 1 95.62 235 GLU A N 1
ATOM 1832 C CA . GLU A 1 235 ? -4.117 17.016 34.031 1 95.62 235 GLU A CA 1
ATOM 1833 C C . GLU A 1 235 ? -4.348 15.555 33.656 1 95.62 235 GLU A C 1
ATOM 1835 O O . GLU A 1 235 ? -4.219 15.188 32.5 1 95.62 235 GLU A O 1
ATOM 1840 N N . ASP A 1 236 ? -4.781 14.805 34.656 1 95.81 236 ASP A N 1
ATOM 1841 C CA . ASP A 1 236 ? -5.133 13.414 34.375 1 95.81 236 ASP A CA 1
ATOM 1842 C C . ASP A 1 236 ? -6.488 13.32 33.688 1 95.81 236 ASP A C 1
ATOM 1844 O O . ASP A 1 236 ? -7.406 14.086 34 1 95.81 236 ASP A O 1
ATOM 1848 N N . VAL A 1 237 ? -6.504 12.438 32.75 1 95.5 237 VAL A N 1
ATOM 1849 C CA . VAL A 1 237 ? -7.758 12.148 32.062 1 95.5 237 VAL A CA 1
ATOM 1850 C C . VAL A 1 237 ? -8.312 10.812 32.531 1 95.5 237 VAL A C 1
ATOM 1852 O O . VAL A 1 237 ? -7.656 9.773 32.406 1 95.5 237 VAL A O 1
ATOM 1855 N N . ASN A 1 238 ? -9.516 10.883 33.062 1 91.44 238 ASN A N 1
ATOM 1856 C CA . ASN A 1 238 ? -10.172 9.641 33.5 1 91.44 238 ASN A CA 1
ATOM 1857 C C . ASN A 1 238 ? -10.828 8.93 32.312 1 91.44 238 ASN A C 1
ATOM 1859 O O . ASN A 1 238 ? -11.125 9.555 31.281 1 91.44 238 ASN A O 1
ATOM 1863 N N . ALA A 1 239 ? -10.984 7.652 32.625 1 82.06 239 ALA A N 1
ATOM 1864 C CA . ALA A 1 239 ? -11.633 6.84 31.578 1 82.06 239 ALA A CA 1
ATOM 1865 C C . ALA A 1 239 ? -12.984 7.418 31.203 1 82.06 239 ALA A C 1
ATOM 1867 O O . ALA A 1 239 ? -13.789 7.758 32.062 1 82.06 239 ALA A O 1
ATOM 1868 N N . GLY A 1 240 ? -13.211 7.727 29.984 1 87.25 240 GLY A N 1
ATOM 1869 C CA . GLY A 1 240 ? -14.5 8.211 29.516 1 87.25 240 GLY A CA 1
ATOM 1870 C C . GLY A 1 240 ? -14.539 9.719 29.344 1 87.25 240 GLY A C 1
ATOM 1871 O O . GLY A 1 240 ? -15.477 10.258 28.75 1 87.25 240 GLY A O 1
ATOM 1872 N N . ASP A 1 241 ? -13.5 10.312 29.859 1 93.06 241 ASP A N 1
ATOM 1873 C CA . ASP A 1 241 ? -13.531 11.773 29.844 1 93.06 241 ASP A CA 1
ATOM 1874 C C . ASP A 1 241 ? -12.906 12.32 28.562 1 93.06 241 ASP A C 1
ATOM 1876 O O . ASP A 1 241 ? -13.047 13.508 28.25 1 93.06 241 ASP A O 1
ATOM 1880 N N . PHE A 1 242 ? -12.266 11.57 27.844 1 95.12 242 PHE A N 1
ATOM 1881 C CA . PHE A 1 242 ? -11.531 12.023 26.656 1 95.12 242 PHE A CA 1
ATOM 1882 C C . PHE A 1 242 ? -12.43 12.828 25.734 1 95.12 242 PHE A C 1
ATOM 1884 O O . PHE A 1 242 ? -12.109 13.961 25.375 1 95.12 242 PHE A O 1
ATOM 1891 N N . GLN A 1 243 ? -13.539 12.211 25.391 1 93.38 243 GLN A N 1
ATOM 1892 C CA . GLN A 1 243 ? -14.414 12.82 24.391 1 93.38 243 GLN A CA 1
ATOM 1893 C C . GLN A 1 243 ? -14.953 14.156 24.875 1 93.38 243 GLN A C 1
ATOM 1895 O O . GLN A 1 243 ? -15.07 15.109 24.094 1 93.38 243 GLN A O 1
ATOM 1900 N N . THR A 1 244 ? -15.297 14.203 26.078 1 93.62 244 THR A N 1
ATOM 1901 C CA . THR A 1 244 ? -15.812 15.445 26.641 1 93.62 244 THR A CA 1
ATOM 1902 C C . THR A 1 244 ? -14.758 16.547 26.594 1 93.62 244 THR A C 1
ATOM 1904 O O . THR A 1 244 ? -15.047 17.672 26.188 1 93.62 244 THR A O 1
ATOM 1907 N N . ILE A 1 245 ? -13.57 16.188 27.062 1 94.69 245 ILE A N 1
ATOM 1908 C CA . ILE A 1 245 ? -12.477 17.156 27.047 1 94.69 245 ILE A CA 1
ATOM 1909 C C . ILE A 1 245 ? -12.18 17.578 25.609 1 94.69 245 ILE A C 1
ATOM 1911 O O . ILE A 1 245 ? -11.992 18.766 25.328 1 94.69 245 ILE A O 1
ATOM 1915 N N . PHE A 1 246 ? -12.164 16.625 24.734 1 94.75 246 PHE A N 1
ATOM 1916 C CA . PHE A 1 246 ? -11.875 16.875 23.328 1 94.75 246 PHE A CA 1
ATOM 1917 C C . PHE A 1 246 ? -12.859 17.875 22.734 1 94.75 246 PHE A C 1
ATOM 1919 O O . PHE A 1 246 ? -12.461 18.875 22.156 1 94.75 246 PHE A O 1
ATOM 1926 N N . VAL A 1 247 ? -14.141 17.672 22.875 1 91.19 247 VAL A N 1
ATOM 1927 C CA . VAL A 1 247 ? -15.18 18.5 22.281 1 91.19 247 VAL A CA 1
ATOM 1928 C C . VAL A 1 247 ? -15.125 19.906 22.891 1 91.19 247 VAL A C 1
ATOM 1930 O O . VAL A 1 247 ? -15.281 20.906 22.188 1 91.19 247 VAL A O 1
ATOM 1933 N N . HIS A 1 248 ? -14.805 20 24.094 1 91.5 248 HIS A N 1
ATOM 1934 C CA . HIS A 1 248 ? -14.828 21.266 24.797 1 91.5 248 HIS A CA 1
ATOM 1935 C C . HIS A 1 248 ? -13.578 22.094 24.5 1 91.5 248 HIS A C 1
ATOM 1937 O O . HIS A 1 248 ? -13.656 23.312 24.359 1 91.5 248 HIS A O 1
ATOM 1943 N N . SER A 1 249 ? -12.477 21.391 24.391 1 92.81 249 SER A N 1
ATOM 1944 C CA . SER A 1 249 ? -11.211 22.125 24.375 1 92.81 249 SER A CA 1
ATOM 1945 C C . SER A 1 249 ? -10.695 22.297 22.953 1 92.81 249 SER A C 1
ATOM 1947 O O . SER A 1 249 ? -9.891 23.188 22.688 1 92.81 249 SER A O 1
ATOM 1949 N N . PHE A 1 250 ? -11.117 21.5 22.047 1 94.12 250 PHE A N 1
ATOM 1950 C CA . PHE A 1 250 ? -10.5 21.531 20.734 1 94.12 250 PHE A CA 1
ATOM 1951 C C . PHE A 1 250 ? -11.422 22.203 19.719 1 94.12 250 PHE A C 1
ATOM 1953 O O . PHE A 1 250 ? -11 22.531 18.609 1 94.12 250 PHE A O 1
ATOM 1960 N N . PHE A 1 251 ? -12.719 22.391 19.891 1 82.69 251 PHE A N 1
ATOM 1961 C CA . PHE A 1 251 ? -13.641 23.016 18.938 1 82.69 251 PHE A CA 1
ATOM 1962 C C . PHE A 1 251 ? -14.328 24.203 19.562 1 82.69 251 PHE A C 1
ATOM 1964 O O . PHE A 1 251 ? -15.219 24.812 18.969 1 82.69 251 PHE A O 1
ATOM 1971 N N . ASP A 1 252 ? -13.945 24.562 20.719 1 66.81 252 ASP A N 1
ATOM 1972 C CA . ASP A 1 252 ? -14.555 25.734 21.328 1 66.81 252 ASP A CA 1
ATOM 1973 C C . ASP A 1 252 ? -13.93 27.016 20.781 1 66.81 252 ASP A C 1
ATOM 1975 O O . ASP A 1 252 ? -12.766 27.031 20.375 1 66.81 252 ASP A O 1
ATOM 1979 N N . MET B 1 1 ? 1.603 -6.641 -33.5 1 65.12 1 MET B N 1
ATOM 1980 C CA . MET B 1 1 ? 2 -7.109 -32.188 1 65.12 1 MET B CA 1
ATOM 1981 C C . MET B 1 1 ? 3.172 -6.293 -31.641 1 65.12 1 MET B C 1
ATOM 1983 O O . MET B 1 1 ? 4.027 -5.844 -32.406 1 65.12 1 MET B O 1
ATOM 1987 N N . THR B 1 2 ? 3.059 -5.816 -30.406 1 79.25 2 THR B N 1
ATOM 1988 C CA . THR B 1 2 ? 4.094 -4.996 -29.797 1 79.25 2 THR B CA 1
ATOM 1989 C C . THR B 1 2 ? 5.324 -5.832 -29.469 1 79.25 2 THR B C 1
ATOM 1991 O O . THR B 1 2 ? 5.266 -7.066 -29.469 1 79.25 2 THR B O 1
ATOM 1994 N N . THR B 1 3 ? 6.445 -5.203 -29.328 1 84.69 3 THR B N 1
ATOM 1995 C CA . THR B 1 3 ? 7.707 -5.852 -28.984 1 84.69 3 THR B CA 1
ATOM 1996 C C . THR B 1 3 ? 7.562 -6.672 -27.719 1 84.69 3 THR B C 1
ATOM 1998 O O . THR B 1 3 ? 8.109 -7.773 -27.609 1 84.69 3 THR B O 1
ATOM 2001 N N . MET B 1 4 ? 6.777 -6.27 -26.859 1 90.38 4 MET B N 1
ATOM 2002 C CA . MET B 1 4 ? 6.559 -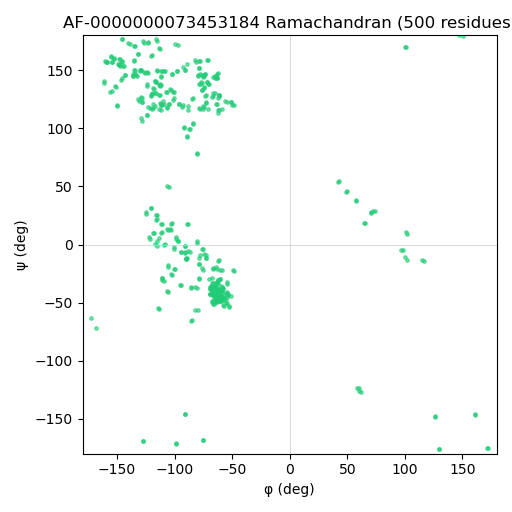6.988 -25.609 1 90.38 4 MET B CA 1
ATOM 2003 C C . MET B 1 4 ? 5.824 -8.297 -25.859 1 90.38 4 MET B C 1
ATOM 2005 O O . MET B 1 4 ? 6.234 -9.352 -25.359 1 90.38 4 MET B O 1
ATOM 2009 N N . LEU B 1 5 ? 4.824 -8.258 -26.719 1 92 5 LEU B N 1
ATOM 2010 C CA . LEU B 1 5 ? 4.023 -9.453 -26.969 1 92 5 LEU B CA 1
ATOM 2011 C C . LEU B 1 5 ? 4.828 -10.5 -27.719 1 92 5 LEU B C 1
ATOM 2013 O O . LEU B 1 5 ? 4.727 -11.695 -27.438 1 92 5 LEU B O 1
ATOM 2017 N N . ASP B 1 6 ? 5.586 -10.031 -28.594 1 89.12 6 ASP B N 1
ATOM 2018 C CA . ASP B 1 6 ? 6.414 -10.961 -29.359 1 89.12 6 ASP B CA 1
ATOM 2019 C C . ASP B 1 6 ? 7.406 -11.688 -28.453 1 89.12 6 ASP B C 1
ATOM 2021 O O . ASP B 1 6 ? 7.559 -12.906 -28.547 1 89.12 6 ASP B O 1
ATOM 2025 N N . SER B 1 7 ? 8.047 -10.914 -27.656 1 90.12 7 SER B N 1
ATOM 2026 C CA . SER B 1 7 ? 9.008 -11.492 -26.719 1 90.12 7 SER B CA 1
ATOM 2027 C C . SER B 1 7 ? 8.328 -12.445 -25.734 1 90.12 7 SER B C 1
ATOM 2029 O O . SER B 1 7 ? 8.867 -13.508 -25.422 1 90.12 7 SER B O 1
ATOM 2031 N N . LEU B 1 8 ? 7.215 -12.102 -25.328 1 93.44 8 LEU B N 1
ATOM 2032 C CA . LEU B 1 8 ? 6.477 -12.922 -24.391 1 93.44 8 LEU B CA 1
ATOM 2033 C C . LEU B 1 8 ? 6.039 -14.234 -25.016 1 93.44 8 LEU B C 1
ATOM 2035 O O . LEU B 1 8 ? 6.227 -15.312 -24.438 1 93.44 8 LEU B O 1
ATOM 2039 N N . PHE B 1 9 ? 5.43 -14.117 -26.234 1 92.62 9 PHE B N 1
ATOM 2040 C CA . PHE B 1 9 ? 4.941 -15.312 -26.906 1 92.62 9 PHE B CA 1
ATOM 2041 C C . PHE B 1 9 ? 6.082 -16.297 -27.172 1 92.62 9 PHE B C 1
ATOM 2043 O O . PHE B 1 9 ? 5.91 -17.5 -27.016 1 92.62 9 PHE B O 1
ATOM 2050 N N . LYS B 1 10 ? 7.168 -15.773 -27.453 1 88.56 10 LYS B N 1
ATOM 2051 C CA . LYS B 1 10 ? 8.352 -16.609 -27.656 1 88.56 10 LYS B CA 1
ATOM 2052 C C . LYS B 1 10 ? 8.781 -17.281 -26.344 1 88.56 10 LYS B C 1
ATOM 2054 O O . LYS B 1 10 ? 9.086 -18.469 -26.328 1 88.56 10 LYS B O 1
ATOM 2059 N N . ARG B 1 11 ? 8.742 -16.531 -25.328 1 89.38 11 ARG B N 1
ATOM 2060 C CA . ARG B 1 11 ? 9.203 -17 -24.031 1 89.38 11 ARG B CA 1
ATOM 2061 C C . ARG B 1 11 ? 8.289 -18.094 -23.484 1 89.38 11 ARG B C 1
ATOM 2063 O O . ARG B 1 11 ? 8.758 -19.078 -22.922 1 89.38 11 ARG B O 1
ATOM 2070 N N . ILE B 1 12 ? 7.031 -18 -23.734 1 90.19 12 ILE B N 1
ATOM 2071 C CA . ILE B 1 12 ? 6.105 -18.953 -23.109 1 90.19 12 ILE B CA 1
ATOM 2072 C C . ILE B 1 12 ? 5.73 -20.031 -24.109 1 90.19 12 ILE B C 1
ATOM 2074 O O . ILE B 1 12 ? 4.98 -20.953 -23.781 1 90.19 12 ILE B O 1
ATOM 2078 N N . GLY B 1 13 ? 6.195 -19.906 -25.312 1 88.06 13 GLY B N 1
ATOM 2079 C CA . GLY B 1 13 ? 5.914 -20.891 -26.344 1 88.06 13 GLY B CA 1
ATOM 2080 C C . GLY B 1 13 ? 4.488 -20.812 -26.875 1 88.06 13 GLY B C 1
ATOM 2081 O O . GLY B 1 13 ? 3.861 -21.844 -27.125 1 88.06 13 GLY B O 1
ATOM 2082 N N . TYR B 1 14 ? 4.031 -19.734 -26.812 1 85.25 14 TYR B N 1
ATOM 2083 C CA . TYR B 1 14 ? 2.686 -19.531 -27.344 1 85.25 14 TYR B CA 1
ATOM 2084 C C . TYR B 1 14 ? 2.725 -19.188 -28.828 1 85.25 14 TYR B C 1
ATOM 2086 O O . TYR B 1 14 ? 3.615 -18.453 -29.281 1 85.25 14 TYR B O 1
ATOM 2094 N N . LYS B 1 15 ? 2.158 -19.938 -29.719 1 75.62 15 LYS B N 1
ATOM 2095 C CA . LYS B 1 15 ? 2.158 -19.688 -31.156 1 75.62 15 LYS B CA 1
ATOM 2096 C C . LYS B 1 15 ? 1.463 -18.375 -31.484 1 75.62 15 LYS B C 1
ATOM 2098 O O . LYS B 1 15 ? 0.311 -18.172 -31.109 1 75.62 15 LYS B O 1
ATOM 2103 N N . PRO B 1 16 ? 2.453 -17.547 -32.031 1 61.62 16 PRO B N 1
ATOM 2104 C CA . PRO B 1 16 ? 2.016 -16.219 -32.469 1 61.62 16 PRO B CA 1
ATOM 2105 C C . PRO B 1 16 ? 1.16 -16.266 -33.719 1 61.62 16 PRO B C 1
ATOM 2107 O O . PRO B 1 16 ? 1.308 -17.172 -34.562 1 61.62 16 PRO B O 1
ATOM 2110 N N . GLY B 1 17 ? -0.076 -15.914 -33.875 1 60.16 17 GLY B N 1
ATOM 2111 C CA . GLY B 1 17 ? -0.848 -15.688 -35.094 1 60.16 17 GLY B CA 1
ATOM 2112 C C . GLY B 1 17 ? -2.18 -15.008 -34.812 1 60.16 17 GLY B C 1
ATOM 2113 O O . GLY B 1 17 ? -2.494 -13.984 -35.438 1 60.16 17 GLY B O 1
ATOM 2114 N N . GLN B 1 18 ? -2.941 -15.828 -34.25 1 66.19 18 GLN B N 1
ATOM 2115 C CA . GLN B 1 18 ? -4.305 -15.312 -34.125 1 66.19 18 GLN B CA 1
ATOM 2116 C C . GLN B 1 18 ? -4.492 -14.539 -32.844 1 66.19 18 GLN B C 1
ATOM 2118 O O . GLN B 1 18 ? -3.67 -14.641 -31.922 1 66.19 18 GLN B O 1
ATOM 2123 N N . GLN B 1 19 ? -5.355 -13.711 -32.812 1 83.06 19 GLN B N 1
ATOM 2124 C CA . GLN B 1 19 ? -5.824 -12.922 -31.688 1 83.06 19 GLN B CA 1
ATOM 2125 C C . GLN B 1 19 ? -6.137 -13.812 -30.484 1 83.06 19 GLN B C 1
ATOM 2127 O O . GLN B 1 19 ? -6.762 -14.867 -30.641 1 83.06 19 GLN B O 1
ATOM 2132 N N . VAL B 1 20 ? -5.414 -13.555 -29.312 1 91.38 20 VAL B N 1
ATOM 2133 C CA . VAL B 1 20 ? -5.766 -14.25 -28.078 1 91.38 20 VAL B CA 1
ATOM 2134 C C . VAL B 1 20 ? -7.191 -13.883 -27.656 1 91.38 20 VAL B C 1
ATOM 2136 O O . VAL B 1 20 ? -7.488 -12.719 -27.406 1 91.38 20 VAL B O 1
ATOM 2139 N N . THR B 1 21 ? -8.047 -14.891 -27.719 1 94 21 THR B N 1
ATOM 2140 C CA . THR B 1 21 ? -9.438 -14.664 -27.344 1 94 21 THR B CA 1
ATOM 2141 C C . THR B 1 21 ? -9.688 -15.094 -25.906 1 94 21 THR B C 1
ATOM 2143 O O . THR B 1 21 ? -8.812 -15.68 -25.266 1 94 21 THR B O 1
ATOM 2146 N N . PHE B 1 22 ? -10.867 -14.781 -25.406 1 96.38 22 PHE B N 1
ATOM 2147 C CA . PHE B 1 22 ? -11.273 -15.18 -24.062 1 96.38 22 PHE B CA 1
ATOM 2148 C C . PHE B 1 22 ? -11.133 -16.688 -23.875 1 96.38 22 PHE B C 1
ATOM 2150 O O . PHE B 1 22 ? -10.703 -17.156 -22.812 1 96.38 22 PHE B O 1
ATOM 2157 N N . ALA B 1 23 ? -11.484 -17.438 -24.812 1 94.56 23 ALA B N 1
ATOM 2158 C CA . ALA B 1 23 ? -11.453 -18.906 -24.766 1 94.56 23 ALA B CA 1
ATOM 2159 C C . ALA B 1 23 ? -10.016 -19.406 -24.609 1 94.56 23 ALA B C 1
ATOM 2161 O O . ALA B 1 23 ? -9.797 -20.516 -24.141 1 94.56 23 ALA B O 1
ATOM 2162 N N . ASP B 1 24 ? -9.008 -18.547 -24.969 1 95 24 ASP B N 1
ATOM 2163 C CA . ASP B 1 24 ? -7.602 -18.938 -24.953 1 95 24 ASP B CA 1
ATOM 2164 C C . ASP B 1 24 ? -6.973 -18.641 -23.594 1 95 24 ASP B C 1
ATOM 2166 O O . ASP B 1 24 ? -5.867 -19.094 -23.297 1 95 24 ASP B O 1
ATOM 2170 N N . LEU B 1 25 ? -7.645 -17.891 -22.703 1 96.81 25 LEU B N 1
ATOM 2171 C CA . LEU B 1 25 ? -7.039 -17.344 -21.484 1 96.81 25 LEU B CA 1
ATOM 2172 C C . LEU B 1 25 ? -6.602 -18.453 -20.547 1 96.81 25 LEU B C 1
ATOM 2174 O O . LEU B 1 25 ? -5.543 -18.359 -19.922 1 96.81 25 LEU B O 1
ATOM 2178 N N . PRO B 1 26 ? -7.355 -19.547 -20.438 1 96.94 26 PRO B N 1
ATOM 2179 C CA . PRO B 1 26 ? -6.871 -20.609 -19.562 1 96.94 26 PRO B CA 1
ATOM 2180 C C . PRO B 1 26 ? -5.516 -21.172 -19.984 1 96.94 26 PRO B C 1
ATOM 2182 O O . PRO B 1 26 ? -4.621 -21.328 -19.156 1 96.94 26 PRO B O 1
ATOM 2185 N N . GLU B 1 27 ? -5.387 -21.453 -21.219 1 94.94 27 GLU B N 1
ATOM 2186 C CA . GLU B 1 27 ? -4.102 -21.938 -21.719 1 94.94 27 GLU B CA 1
ATOM 2187 C C . GLU B 1 27 ? -3.02 -20.875 -21.547 1 94.94 27 GLU B C 1
ATOM 2189 O O . GLU B 1 27 ? -1.896 -21.188 -21.141 1 94.94 27 GLU B O 1
ATOM 2194 N N . PHE B 1 28 ? -3.336 -19.641 -21.906 1 95.75 28 PHE B N 1
ATOM 2195 C CA . PHE B 1 28 ? -2.408 -18.516 -21.828 1 95.75 28 PHE B CA 1
ATOM 2196 C C . PHE B 1 28 ? -1.9 -18.344 -20.391 1 95.75 28 PHE B C 1
ATOM 2198 O O . PHE B 1 28 ? -0.695 -18.219 -20.172 1 95.75 28 PHE B O 1
ATOM 2205 N N . LEU B 1 29 ? -2.809 -18.359 -19.391 1 97.5 29 LEU B N 1
ATOM 2206 C CA . LEU B 1 29 ? -2.467 -18.203 -17.984 1 97.5 29 LEU B CA 1
ATOM 2207 C C . LEU B 1 29 ? -1.626 -19.391 -17.5 1 97.5 29 LEU B C 1
ATOM 2209 O O . LEU B 1 29 ? -0.716 -19.203 -16.688 1 97.5 29 LEU B O 1
ATOM 2213 N N . SER B 1 30 ? -1.942 -20.547 -18 1 97.06 30 SER B N 1
ATOM 2214 C CA . SER B 1 30 ? -1.161 -21.734 -17.656 1 97.06 30 SER B CA 1
ATOM 2215 C C . SER B 1 30 ? 0.282 -21.594 -18.141 1 97.06 30 SER B C 1
ATOM 2217 O O . SER B 1 30 ? 1.216 -21.953 -17.406 1 97.06 30 SER B O 1
ATOM 2219 N N . LEU B 1 31 ? 0.445 -21.141 -19.297 1 95.56 31 LEU B N 1
ATOM 2220 C CA . LEU B 1 31 ? 1.785 -20.969 -19.859 1 95.56 31 LEU B CA 1
ATOM 2221 C C . LEU B 1 31 ? 2.574 -19.938 -19.062 1 95.56 31 LEU B C 1
ATOM 2223 O O . LEU B 1 31 ? 3.779 -20.094 -18.859 1 95.56 31 LEU B O 1
ATOM 2227 N N . LEU B 1 32 ? 1.938 -18.875 -18.656 1 96.31 32 LEU B N 1
ATOM 2228 C CA . LEU B 1 32 ? 2.6 -17.875 -17.812 1 96.31 32 LEU B CA 1
ATOM 2229 C C . LEU B 1 32 ? 3.068 -18.5 -16.5 1 96.31 32 LEU B C 1
ATOM 2231 O O . LEU B 1 32 ? 4.191 -18.25 -16.062 1 96.31 32 LEU B O 1
ATOM 2235 N N . ALA B 1 33 ? 2.18 -19.297 -15.914 1 97.19 33 ALA B N 1
ATOM 2236 C CA . ALA B 1 33 ? 2.475 -19.938 -14.625 1 97.19 33 ALA B CA 1
ATOM 2237 C C . ALA B 1 33 ? 3.674 -20.875 -14.742 1 97.19 33 ALA B C 1
ATOM 2239 O O . ALA B 1 33 ? 4.41 -21.062 -13.773 1 97.19 33 ALA B O 1
ATOM 2240 N N . LEU B 1 34 ? 3.869 -21.469 -15.914 1 95.62 34 LEU B N 1
ATOM 2241 C CA . LEU B 1 34 ? 4.969 -22.406 -16.141 1 95.62 34 LEU B CA 1
ATOM 2242 C C . LEU B 1 34 ? 6.281 -21.656 -16.359 1 95.62 34 LEU B C 1
ATOM 2244 O O . LEU B 1 34 ? 7.359 -22.234 -16.219 1 95.62 34 LEU B O 1
ATOM 2248 N N . GLN B 1 35 ? 6.184 -20.391 -16.656 1 94.75 35 GLN B N 1
ATOM 2249 C CA . GLN B 1 35 ? 7.379 -19.672 -17.062 1 94.75 35 GLN B CA 1
ATOM 2250 C C . GLN B 1 35 ? 7.871 -18.734 -15.961 1 94.75 35 GLN B C 1
ATOM 2252 O O . GLN B 1 35 ? 9.078 -18.578 -15.766 1 94.75 35 GLN B O 1
ATOM 2257 N N . PHE B 1 36 ? 7.012 -18.078 -15.281 1 96.56 36 PHE B N 1
ATOM 2258 C CA . PHE B 1 36 ? 7.398 -17.031 -14.344 1 96.56 36 PHE B CA 1
ATOM 2259 C C . PHE B 1 36 ? 7.227 -17.5 -12.906 1 96.56 36 PHE B C 1
ATOM 2261 O O . PHE B 1 36 ? 6.105 -17.766 -12.461 1 96.56 36 PHE B O 1
ATOM 2268 N N . PRO B 1 37 ? 8.266 -17.578 -12.148 1 97.5 37 PRO B N 1
ATOM 2269 C CA . PRO B 1 37 ? 8.156 -18 -10.75 1 97.5 37 PRO B CA 1
ATOM 2270 C C . PRO B 1 37 ? 7.676 -16.891 -9.828 1 97.5 37 PRO B C 1
ATOM 2272 O O . PRO B 1 37 ? 7.941 -15.711 -10.086 1 97.5 37 PRO B O 1
ATOM 2275 N N . PHE B 1 38 ? 6.918 -17.266 -8.828 1 98.62 38 PHE B N 1
ATOM 2276 C CA . PHE B 1 38 ? 6.68 -16.422 -7.668 1 98.62 38 PHE B CA 1
ATOM 2277 C C . PHE B 1 38 ? 7.898 -16.406 -6.75 1 98.62 38 PHE B C 1
ATOM 2279 O O . PHE B 1 38 ? 8.289 -17.453 -6.219 1 98.62 38 PHE B O 1
ATOM 2286 N N . GLU B 1 39 ? 8.531 -15.227 -6.566 1 98.12 39 GLU B N 1
ATOM 2287 C CA . GLU B 1 39 ? 9.758 -15.188 -5.781 1 98.12 39 GLU B CA 1
ATOM 2288 C C . GLU B 1 39 ? 10.039 -13.781 -5.262 1 98.12 39 GLU B C 1
ATOM 2290 O O . GLU B 1 39 ? 9.531 -12.797 -5.809 1 98.12 39 GLU B O 1
ATOM 2295 N N . ASN B 1 40 ? 10.805 -13.727 -4.199 1 98.12 40 ASN B N 1
ATOM 2296 C CA . ASN B 1 40 ? 10.977 -12.445 -3.523 1 98.12 40 ASN B CA 1
ATOM 2297 C C . ASN B 1 40 ? 12.422 -11.961 -3.607 1 98.12 40 ASN B C 1
ATOM 2299 O O . ASN B 1 40 ? 12.883 -11.203 -2.75 1 98.12 40 ASN B O 1
ATOM 2303 N N . GLY B 1 41 ? 13.141 -12.398 -4.633 1 96.38 41 GLY B N 1
ATOM 2304 C CA . GLY B 1 41 ? 14.547 -12.039 -4.754 1 96.38 41 GLY B CA 1
ATOM 2305 C C . GLY B 1 41 ? 14.781 -10.539 -4.801 1 96.38 41 GLY B C 1
ATOM 2306 O O . GLY B 1 41 ? 15.703 -10.031 -4.152 1 96.38 41 GLY B O 1
ATOM 2307 N N . ALA B 1 42 ? 14.016 -9.828 -5.559 1 96.62 42 ALA B N 1
ATOM 2308 C CA . ALA B 1 42 ? 14.156 -8.383 -5.672 1 96.62 42 ALA B CA 1
ATOM 2309 C C . ALA B 1 42 ? 13.977 -7.703 -4.316 1 96.62 42 ALA B C 1
ATOM 2311 O O . ALA B 1 42 ? 14.664 -6.727 -4.008 1 96.62 42 ALA B O 1
ATOM 2312 N N . VAL B 1 43 ? 13.031 -8.172 -3.484 1 97.81 43 VAL B N 1
ATOM 2313 C CA . VAL B 1 43 ? 12.781 -7.613 -2.16 1 97.81 43 VAL B CA 1
ATOM 2314 C C . VAL B 1 43 ? 14.023 -7.77 -1.288 1 97.81 43 VAL B C 1
ATOM 2316 O O . VAL B 1 43 ? 14.469 -6.809 -0.656 1 97.81 43 VAL B O 1
ATOM 2319 N N . LEU B 1 44 ? 14.617 -8.953 -1.324 1 96.69 44 LEU B N 1
ATOM 2320 C CA . LEU B 1 44 ? 15.75 -9.266 -0.457 1 96.69 44 LEU B CA 1
ATOM 2321 C C . LEU B 1 44 ? 16.984 -8.484 -0.881 1 96.69 44 LEU B C 1
ATOM 2323 O O . LEU B 1 44 ? 17.812 -8.109 -0.041 1 96.69 44 LEU B O 1
ATOM 2327 N N . ARG B 1 45 ? 17.062 -8.203 -2.133 1 95.69 45 ARG B N 1
ATOM 2328 C CA . ARG B 1 45 ? 18.203 -7.438 -2.637 1 95.69 45 ARG B CA 1
ATOM 2329 C C . ARG B 1 45 ? 17.906 -5.941 -2.611 1 95.69 45 ARG B C 1
ATOM 2331 O O . ARG B 1 45 ? 18.703 -5.133 -3.082 1 95.69 45 ARG B O 1
ATOM 2338 N N . ASN B 1 46 ? 16.734 -5.531 -2.191 1 95.38 46 ASN B N 1
ATOM 2339 C CA . ASN B 1 46 ? 16.266 -4.148 -2.137 1 95.38 46 ASN B CA 1
ATOM 2340 C C . ASN B 1 46 ? 16.328 -3.486 -3.51 1 95.38 46 ASN B C 1
ATOM 2342 O O . ASN B 1 46 ? 16.781 -2.35 -3.637 1 95.38 46 ASN B O 1
ATOM 2346 N N . GLU B 1 47 ? 16 -4.293 -4.496 1 94.94 47 GLU B N 1
ATOM 2347 C CA . GLU B 1 47 ? 15.891 -3.787 -5.863 1 94.94 47 GLU B CA 1
ATOM 2348 C C . GLU B 1 47 ? 14.469 -3.348 -6.176 1 94.94 47 GLU B C 1
ATOM 2350 O O . GLU B 1 47 ? 13.641 -4.16 -6.59 1 94.94 47 GLU B O 1
ATOM 2355 N N . ARG B 1 48 ? 14.25 -2.047 -6.121 1 93.69 48 ARG B N 1
ATOM 2356 C CA . ARG B 1 48 ? 12.922 -1.501 -6.355 1 93.69 48 ARG B CA 1
ATOM 2357 C C . ARG B 1 48 ? 12.703 -1.194 -7.836 1 93.69 48 ARG B C 1
ATOM 2359 O O . ARG B 1 48 ? 12.969 -0.079 -8.289 1 93.69 48 ARG B O 1
ATOM 2366 N N . ILE B 1 49 ? 12.164 -2.154 -8.438 1 92.31 49 ILE B N 1
ATOM 2367 C CA . ILE B 1 49 ? 11.867 -2.014 -9.859 1 92.31 49 ILE B CA 1
ATOM 2368 C C . ILE B 1 49 ? 10.664 -1.101 -10.047 1 92.31 49 ILE B C 1
ATOM 2370 O O . ILE B 1 49 ? 9.672 -1.208 -9.312 1 92.31 49 ILE B O 1
ATOM 2374 N N . SER B 1 50 ? 10.797 -0.153 -11.055 1 93 50 SER B N 1
ATOM 2375 C CA . SER B 1 50 ? 9.656 0.696 -11.375 1 93 50 SER B CA 1
ATOM 2376 C C . SER B 1 50 ? 8.477 -0.129 -11.891 1 93 50 SER B C 1
ATOM 2378 O O . SER B 1 50 ? 8.672 -1.127 -12.586 1 93 50 SER B O 1
ATOM 2380 N N . MET B 1 51 ? 7.246 0.316 -11.594 1 95.19 51 MET B N 1
ATOM 2381 C CA . MET B 1 51 ? 6.043 -0.453 -11.898 1 95.19 51 MET B CA 1
ATOM 2382 C C . MET B 1 51 ? 5.535 -0.141 -13.305 1 95.19 51 MET B C 1
ATOM 2384 O O . MET B 1 51 ? 4.41 -0.502 -13.656 1 95.19 51 MET B O 1
ATOM 2388 N N . THR B 1 52 ? 6.383 0.423 -14.102 1 96 52 THR B N 1
ATOM 2389 C CA . THR B 1 52 ? 5.98 0.757 -15.469 1 96 52 THR B CA 1
ATOM 2390 C C . THR B 1 52 ? 6.016 -0.479 -16.359 1 96 52 THR B C 1
ATOM 2392 O O . THR B 1 52 ? 6.73 -1.439 -16.078 1 96 52 THR B O 1
ATOM 2395 N N . LYS B 1 53 ? 5.234 -0.423 -17.484 1 96.31 53 LYS B N 1
ATOM 2396 C CA . LYS B 1 53 ? 5.211 -1.495 -18.484 1 96.31 53 LYS B CA 1
ATOM 2397 C C . LYS B 1 53 ? 6.617 -1.823 -18.969 1 96.31 53 LYS B C 1
ATOM 2399 O O . LYS B 1 53 ? 7 -2.992 -19.047 1 96.31 53 LYS B O 1
ATOM 2404 N N . THR B 1 54 ? 7.379 -0.832 -19.203 1 95.75 54 THR B N 1
ATOM 2405 C CA . THR B 1 54 ? 8.711 -0.997 -19.766 1 95.75 54 THR B CA 1
ATOM 2406 C C . THR B 1 54 ? 9.633 -1.707 -18.781 1 95.75 54 THR B C 1
ATOM 2408 O O . THR B 1 54 ? 10.297 -2.684 -19.125 1 95.75 54 THR B O 1
ATOM 2411 N N . GLU B 1 55 ? 9.703 -1.255 -17.578 1 95.62 55 GLU B N 1
ATOM 2412 C CA . GLU B 1 55 ? 10.625 -1.804 -16.594 1 95.62 55 GLU B CA 1
ATOM 2413 C C . GLU B 1 55 ? 10.227 -3.219 -16.188 1 95.62 55 GLU B C 1
ATOM 2415 O O . GLU B 1 55 ? 11.086 -4.082 -15.984 1 95.62 55 GLU B O 1
ATOM 2420 N N . LEU B 1 56 ? 8.969 -3.436 -16.078 1 95.19 56 LEU B N 1
ATOM 2421 C CA . LEU B 1 56 ? 8.5 -4.777 -15.727 1 95.19 56 LEU B CA 1
ATOM 2422 C C . LEU B 1 56 ? 8.781 -5.754 -16.859 1 95.19 56 LEU B C 1
ATOM 2424 O O . LEU B 1 56 ? 9.148 -6.906 -16.625 1 95.19 56 LEU B O 1
ATOM 2428 N N . THR B 1 57 ? 8.57 -5.305 -18.078 1 94.56 57 THR B N 1
ATOM 2429 C CA . THR B 1 57 ? 8.867 -6.137 -19.234 1 94.56 57 THR B CA 1
ATOM 2430 C C . THR B 1 57 ? 10.344 -6.523 -19.266 1 94.56 57 THR B C 1
ATOM 2432 O O . THR B 1 57 ? 10.68 -7.691 -19.469 1 94.56 57 THR B O 1
ATOM 2435 N N . GLU B 1 58 ? 11.141 -5.555 -19.016 1 94.06 58 GLU B N 1
ATOM 2436 C CA . GLU B 1 58 ? 12.578 -5.82 -19 1 94.06 58 GLU B CA 1
ATOM 2437 C C . GLU B 1 58 ? 12.945 -6.805 -17.891 1 94.06 58 GLU B C 1
ATOM 2439 O O . GLU B 1 58 ? 13.695 -7.754 -18.125 1 94.06 58 GLU B O 1
ATOM 2444 N N . ALA B 1 59 ? 12.414 -6.621 -16.781 1 93.56 59 ALA B N 1
ATOM 2445 C CA . ALA B 1 59 ? 12.742 -7.449 -15.625 1 93.56 59 ALA B CA 1
ATOM 2446 C C . ALA B 1 59 ? 12.281 -8.891 -15.828 1 93.56 59 ALA B C 1
ATOM 2448 O O . ALA B 1 59 ? 13.039 -9.828 -15.578 1 93.56 59 ALA B O 1
ATOM 2449 N N . LEU B 1 60 ? 11.094 -9.086 -16.281 1 92.81 60 LEU B N 1
ATOM 2450 C CA . LEU B 1 60 ? 10.484 -10.406 -16.328 1 92.81 60 LEU B CA 1
ATOM 2451 C C . LEU B 1 60 ? 10.867 -11.141 -17.609 1 92.81 60 LEU B C 1
ATOM 2453 O O . LEU B 1 60 ? 11.07 -12.359 -17.594 1 92.81 60 LEU B O 1
ATOM 2457 N N . LEU B 1 61 ? 10.977 -10.5 -18.703 1 91.69 61 LEU B N 1
ATOM 2458 C CA . LEU B 1 61 ? 11.203 -11.172 -19.984 1 91.69 61 LEU B CA 1
ATOM 2459 C C . LEU B 1 61 ? 12.688 -11.234 -20.312 1 91.69 61 LEU B C 1
ATOM 2461 O O . LEU B 1 61 ? 13.164 -12.234 -20.859 1 91.69 61 LEU B O 1
ATOM 2465 N N . ASN B 1 62 ? 13.391 -10.227 -19.938 1 86.44 62 ASN B N 1
ATOM 2466 C CA . ASN B 1 62 ? 14.766 -10.172 -20.422 1 86.44 62 ASN B CA 1
ATOM 2467 C C . ASN B 1 62 ? 15.758 -10.578 -19.328 1 86.44 62 ASN B C 1
ATOM 2469 O O . ASN B 1 62 ? 16.859 -11.055 -19.625 1 86.44 62 ASN B O 1
ATOM 2473 N N . ASN B 1 63 ? 15.445 -10.445 -18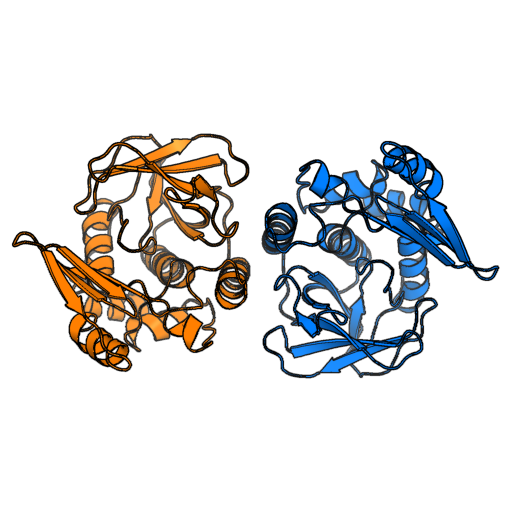.094 1 82.69 63 ASN B N 1
ATOM 2474 C CA . ASN B 1 63 ? 16.359 -10.781 -17.016 1 82.69 63 ASN B CA 1
ATOM 2475 C C . ASN B 1 63 ? 15.953 -12.078 -16.312 1 82.69 63 ASN B C 1
ATOM 2477 O O . ASN B 1 63 ? 16.578 -12.477 -15.336 1 82.69 63 ASN B O 1
ATOM 2481 N N . LYS B 1 64 ? 15.078 -12.812 -16.891 1 76.75 64 LYS B N 1
ATOM 2482 C CA . LYS B 1 64 ? 14.602 -14.094 -16.359 1 76.75 64 LYS B CA 1
ATOM 2483 C C . LYS B 1 64 ? 14.367 -14.016 -14.859 1 76.75 64 LYS B C 1
ATOM 2485 O O . LYS B 1 64 ? 14.961 -14.766 -14.086 1 76.75 64 LYS B O 1
ATOM 2490 N N . ARG B 1 65 ? 13.695 -13.18 -14.508 1 89.5 65 ARG B N 1
ATOM 2491 C CA . ARG B 1 65 ? 13.297 -12.992 -13.117 1 89.5 65 ARG B CA 1
ATOM 2492 C C . ARG B 1 65 ? 11.812 -13.281 -12.938 1 89.5 65 ARG B C 1
ATOM 2494 O O . ARG B 1 65 ? 11.031 -13.211 -13.891 1 89.5 65 ARG B O 1
ATOM 2501 N N . GLY B 1 66 ? 11.391 -13.758 -11.797 1 95.5 66 GLY B N 1
ATOM 2502 C CA . GLY B 1 66 ? 10 -13.789 -11.375 1 95.5 66 GLY B CA 1
ATOM 2503 C C . GLY B 1 66 ? 9.586 -12.547 -10.602 1 95.5 66 GLY B C 1
ATOM 2504 O O . GLY B 1 66 ? 9.977 -11.438 -10.953 1 95.5 66 GLY B O 1
ATOM 2505 N N . GLY B 1 67 ? 8.766 -12.75 -9.711 1 97.88 67 GLY B N 1
ATOM 2506 C CA . GLY B 1 67 ? 8.312 -11.648 -8.875 1 97.88 67 GLY B CA 1
ATOM 2507 C C . GLY B 1 67 ? 7.16 -12.023 -7.961 1 97.88 67 GLY B C 1
ATOM 2508 O O . GLY B 1 67 ? 6.848 -13.203 -7.797 1 97.88 67 GLY B O 1
ATOM 2509 N N . LEU B 1 68 ? 6.68 -11.016 -7.289 1 98.56 68 LEU B N 1
ATOM 2510 C CA . LEU B 1 68 ? 5.523 -11.188 -6.414 1 98.56 68 LEU B CA 1
ATOM 2511 C C . LEU B 1 68 ? 4.246 -10.727 -7.105 1 98.56 68 LEU B C 1
ATOM 2513 O O . LEU B 1 68 ? 4.234 -10.516 -8.32 1 98.56 68 LEU B O 1
ATOM 2517 N N . CYS B 1 69 ? 3.141 -10.648 -6.367 1 98.75 69 CYS B N 1
ATOM 2518 C CA . CYS B 1 69 ? 1.838 -10.352 -6.957 1 98.75 69 CYS B CA 1
ATOM 2519 C C . CYS B 1 69 ? 1.86 -9.016 -7.691 1 98.75 69 CYS B C 1
ATOM 2521 O O . CYS B 1 69 ? 1.276 -8.891 -8.773 1 98.75 69 CYS B O 1
ATOM 2523 N N . TYR B 1 70 ? 2.58 -7.988 -7.152 1 98.5 70 TYR B N 1
ATOM 2524 C CA . TYR B 1 70 ? 2.559 -6.652 -7.746 1 98.5 70 TYR B CA 1
ATOM 2525 C C . TYR B 1 70 ? 3.412 -6.605 -9.008 1 98.5 70 TYR B C 1
ATOM 2527 O O . TYR B 1 70 ? 3.252 -5.707 -9.836 1 98.5 70 TYR B O 1
ATOM 2535 N N . ASP B 1 71 ? 4.324 -7.523 -9.188 1 98.38 71 ASP B N 1
ATOM 2536 C CA . ASP B 1 71 ? 5.094 -7.668 -10.414 1 98.38 71 ASP B CA 1
ATOM 2537 C C . ASP B 1 71 ? 4.312 -8.453 -11.469 1 98.38 71 ASP B C 1
ATOM 2539 O O . ASP B 1 71 ? 4.078 -7.953 -12.57 1 98.38 71 ASP B O 1
ATOM 2543 N N . LEU B 1 72 ? 3.936 -9.609 -11.07 1 98.5 72 LEU B N 1
ATOM 2544 C CA . LEU B 1 72 ? 3.373 -10.586 -12 1 98.5 72 LEU B CA 1
ATOM 2545 C C . LEU B 1 72 ? 1.997 -10.141 -12.484 1 98.5 72 LEU B C 1
ATOM 2547 O O . LEU B 1 72 ? 1.697 -10.234 -13.68 1 98.5 72 LEU B O 1
ATOM 2551 N N . ASN B 1 73 ? 1.186 -9.641 -11.578 1 98.81 73 ASN B N 1
ATOM 2552 C CA . ASN B 1 73 ? -0.155 -9.242 -11.992 1 98.81 73 ASN B CA 1
ATOM 2553 C C . ASN B 1 73 ? -0.143 -7.883 -12.688 1 98.81 73 ASN B C 1
ATOM 2555 O O . ASN B 1 73 ? -0.981 -7.613 -13.547 1 98.81 73 ASN B O 1
ATOM 2559 N N . ALA B 1 74 ? 0.811 -7 -12.32 1 98.62 74 ALA B N 1
ATOM 2560 C CA . ALA B 1 74 ? 0.974 -5.789 -13.125 1 98.62 74 ALA B CA 1
ATOM 2561 C C . ALA B 1 74 ? 1.391 -6.133 -14.555 1 98.62 74 ALA B C 1
ATOM 2563 O O . ALA B 1 74 ? 0.86 -5.566 -15.508 1 98.62 74 ALA B O 1
ATOM 2564 N N . PHE B 1 75 ? 2.307 -7.043 -14.648 1 97.88 75 PHE B N 1
ATOM 2565 C CA . PHE B 1 75 ? 2.734 -7.484 -15.969 1 97.88 75 PHE B CA 1
ATOM 2566 C C . PHE B 1 75 ? 1.57 -8.094 -16.734 1 97.88 75 PHE B C 1
ATOM 2568 O O . PHE B 1 75 ? 1.375 -7.801 -17.922 1 97.88 75 PHE B O 1
ATOM 2575 N N . LEU B 1 76 ? 0.811 -8.969 -16.094 1 98.56 76 LEU B N 1
ATOM 2576 C CA . LEU B 1 76 ? -0.375 -9.547 -16.719 1 98.56 76 LEU B CA 1
ATOM 2577 C C . LEU B 1 76 ? -1.315 -8.453 -17.219 1 98.56 76 LEU B C 1
ATOM 2579 O O . LEU B 1 76 ? -1.843 -8.547 -18.328 1 98.56 76 LEU B O 1
ATOM 2583 N N . TYR B 1 77 ? -1.547 -7.449 -16.391 1 98.75 77 TYR B N 1
ATOM 2584 C CA . TYR B 1 77 ? -2.389 -6.316 -16.766 1 98.75 77 TYR B CA 1
ATOM 2585 C C . TYR B 1 77 ? -1.897 -5.672 -18.047 1 98.75 77 TYR B C 1
ATOM 2587 O O . TYR B 1 77 ? -2.686 -5.426 -18.969 1 98.75 77 TYR B O 1
ATOM 2595 N N . TYR B 1 78 ? -0.586 -5.344 -18.141 1 98.25 78 TYR B N 1
ATOM 2596 C CA . TYR B 1 78 ? -0.036 -4.691 -19.312 1 98.25 78 TYR B CA 1
ATOM 2597 C C . TYR B 1 78 ? -0.168 -5.582 -20.547 1 98.25 78 TYR B C 1
ATOM 2599 O O . TYR B 1 78 ? -0.493 -5.105 -21.641 1 98.25 78 TYR B O 1
ATOM 2607 N N . VAL B 1 79 ? 0.025 -6.871 -20.391 1 97.06 79 VAL B N 1
ATOM 2608 C CA . VAL B 1 79 ? -0.067 -7.832 -21.484 1 97.06 79 VAL B CA 1
ATOM 2609 C C . VAL B 1 79 ? -1.504 -7.895 -22 1 97.06 79 VAL B C 1
ATOM 2611 O O . VAL B 1 79 ? -1.744 -7.785 -23.203 1 97.06 79 VAL B O 1
ATOM 2614 N N . LEU B 1 80 ? -2.469 -8.031 -21.062 1 97.81 80 LEU B N 1
ATOM 2615 C CA . LEU B 1 80 ? -3.871 -8.148 -21.453 1 97.81 80 LEU B CA 1
ATOM 2616 C C . LEU B 1 80 ? -4.367 -6.867 -22.094 1 97.81 80 LEU B C 1
ATOM 2618 O O . LEU B 1 80 ? -5.168 -6.91 -23.031 1 97.81 80 LEU B O 1
ATOM 2622 N N . THR B 1 81 ? -3.912 -5.773 -21.578 1 97.75 81 THR B N 1
ATOM 2623 C CA . THR B 1 81 ? -4.254 -4.492 -22.188 1 97.75 81 THR B CA 1
ATOM 2624 C C . THR B 1 81 ? -3.779 -4.434 -23.625 1 97.75 81 THR B C 1
ATOM 2626 O O . THR B 1 81 ? -4.531 -4.027 -24.516 1 97.75 81 THR B O 1
ATOM 2629 N N . GLU B 1 82 ? -2.605 -4.855 -23.859 1 95.38 82 GLU B N 1
ATOM 2630 C CA . GLU B 1 82 ? -2.051 -4.848 -25.219 1 95.38 82 GLU B CA 1
ATOM 2631 C C . GLU B 1 82 ? -2.779 -5.836 -26.125 1 95.38 82 GLU B C 1
ATOM 2633 O O . GLU B 1 82 ? -2.879 -5.621 -27.328 1 95.38 82 GLU B O 1
ATOM 2638 N N . LEU B 1 83 ? -3.201 -6.883 -25.578 1 94.75 83 LEU B N 1
ATOM 2639 C CA . LEU B 1 83 ? -3.934 -7.887 -26.344 1 94.75 83 LEU B CA 1
ATOM 2640 C C . LEU B 1 83 ? -5.34 -7.398 -26.672 1 94.75 83 LEU B C 1
ATOM 2642 O O . LEU B 1 83 ? -6.066 -8.047 -27.438 1 94.75 83 LEU B O 1
ATOM 2646 N N . GLY B 1 84 ? -5.781 -6.316 -26.062 1 95.06 84 GLY B N 1
ATOM 2647 C CA . GLY B 1 84 ? -7.047 -5.695 -26.422 1 95.06 84 GLY B CA 1
ATOM 2648 C C . GLY B 1 84 ? -8.164 -6.031 -25.453 1 95.06 84 GLY B C 1
ATOM 2649 O O . GLY B 1 84 ? -9.328 -5.727 -25.703 1 95.06 84 GLY B O 1
ATOM 2650 N N . PHE B 1 85 ? -7.832 -6.652 -24.375 1 97.69 85 PHE B N 1
ATOM 2651 C CA . PHE B 1 85 ? -8.852 -6.984 -23.375 1 97.69 85 PHE B CA 1
ATOM 2652 C C . PHE B 1 85 ? -9.195 -5.766 -22.531 1 97.69 85 PHE B C 1
ATOM 2654 O O . PHE B 1 85 ? -8.375 -4.863 -22.359 1 97.69 85 PHE B O 1
ATOM 2661 N N . SER B 1 86 ? -10.422 -5.699 -22.016 1 98.56 86 SER B N 1
ATOM 2662 C CA . SER B 1 86 ? -10.859 -4.684 -21.062 1 98.56 86 SER B CA 1
ATOM 2663 C C . SER B 1 86 ? -10.547 -5.094 -19.641 1 98.56 86 SER B C 1
ATOM 2665 O O . SER B 1 86 ? -11.305 -5.832 -19.016 1 98.56 86 SER B O 1
ATOM 2667 N N . VAL B 1 87 ? -9.43 -4.527 -19.156 1 98.81 87 VAL B N 1
ATOM 2668 C CA . VAL B 1 87 ? -8.977 -4.988 -17.844 1 98.81 87 VAL B CA 1
ATOM 2669 C C . VAL B 1 87 ? -8.578 -3.793 -16.984 1 98.81 87 VAL B C 1
ATOM 2671 O O . VAL B 1 87 ? -8.297 -2.711 -17.5 1 98.81 87 VAL B O 1
ATOM 2674 N N . HIS B 1 88 ? -8.57 -3.982 -15.656 1 98.75 88 HIS B N 1
ATOM 2675 C CA . HIS B 1 88 ? -7.957 -3.086 -14.68 1 98.75 88 HIS B CA 1
ATOM 2676 C C . HIS B 1 88 ? -7.43 -3.857 -13.477 1 98.75 88 HIS B C 1
ATOM 2678 O O . HIS B 1 88 ? -7.812 -5.008 -13.258 1 98.75 88 HIS B O 1
ATOM 2684 N N . MET B 1 89 ? -6.512 -3.23 -12.758 1 98.69 89 MET B N 1
ATOM 2685 C CA . MET B 1 89 ? -5.941 -3.854 -11.562 1 98.69 89 MET B CA 1
ATOM 2686 C C . MET B 1 89 ? -6.738 -3.479 -10.32 1 98.69 89 MET B C 1
ATOM 2688 O O . MET B 1 89 ? -7.328 -2.398 -10.258 1 98.69 89 MET B O 1
ATOM 2692 N N . VAL B 1 90 ? -6.738 -4.363 -9.383 1 98.62 90 VAL B N 1
ATOM 2693 C CA . VAL B 1 90 ? -7.363 -4.105 -8.086 1 98.62 90 VAL B CA 1
ATOM 2694 C C . VAL B 1 90 ? -6.41 -4.504 -6.965 1 98.62 90 VAL B C 1
ATOM 2696 O O . VAL B 1 90 ? -5.422 -5.203 -7.199 1 98.62 90 VAL B O 1
ATOM 2699 N N . ARG B 1 91 ? -6.695 -4.043 -5.844 1 97.81 91 ARG B N 1
ATOM 2700 C CA . ARG B 1 91 ? -5.918 -4.324 -4.641 1 97.81 91 ARG B CA 1
ATOM 2701 C C . ARG B 1 91 ? -6.715 -5.184 -3.664 1 97.81 91 ARG B C 1
ATOM 2703 O O . ARG B 1 91 ? -7.938 -5.074 -3.584 1 97.81 91 ARG B O 1
ATOM 2710 N N . GLY B 1 92 ? -6.047 -6.07 -2.943 1 98.44 92 GLY B N 1
ATOM 2711 C CA . GLY B 1 92 ? -6.668 -6.945 -1.961 1 98.44 92 GLY B CA 1
ATOM 2712 C C . GLY B 1 92 ? -5.777 -7.227 -0.766 1 98.44 92 GLY B C 1
ATOM 2713 O O . GLY B 1 92 ? -4.645 -6.742 -0.7 1 98.44 92 GLY B O 1
ATOM 2714 N N . THR B 1 93 ? -6.332 -7.953 0.173 1 98.75 93 THR B N 1
ATOM 2715 C CA . THR B 1 93 ? -5.641 -8.352 1.394 1 98.75 93 THR B CA 1
ATOM 2716 C C . THR B 1 93 ? -5.758 -9.859 1.614 1 98.75 93 THR B C 1
ATOM 2718 O O . THR B 1 93 ? -6.863 -10.391 1.717 1 98.75 93 THR B O 1
ATOM 2721 N N . VAL B 1 94 ? -4.621 -10.516 1.708 1 98.75 94 VAL B N 1
ATOM 2722 C CA . VAL B 1 94 ? -4.57 -11.961 1.85 1 98.75 94 VAL B CA 1
ATOM 2723 C C . VAL B 1 94 ? -5.031 -12.367 3.25 1 98.75 94 VAL B C 1
ATOM 2725 O O . VAL B 1 94 ? -4.707 -11.688 4.23 1 98.75 94 VAL B O 1
ATOM 2728 N N . PHE B 1 95 ? -5.781 -13.422 3.314 1 98.44 95 PHE B N 1
ATOM 2729 C CA . PHE B 1 95 ? -6.164 -14.016 4.59 1 98.44 95 PHE B CA 1
ATOM 2730 C C . PHE B 1 95 ? -5.234 -15.172 4.945 1 98.44 95 PHE B C 1
ATOM 2732 O O . PHE B 1 95 ? -5.094 -16.125 4.176 1 98.44 95 PHE B O 1
ATOM 2739 N N . ASN B 1 96 ? -4.594 -15.039 6.082 1 96.81 96 ASN B N 1
ATOM 2740 C CA . ASN B 1 96 ? -3.77 -16.125 6.598 1 96.81 96 ASN B CA 1
ATOM 2741 C C . ASN B 1 96 ? -4.602 -17.141 7.375 1 96.81 96 ASN B C 1
ATOM 2743 O O . ASN B 1 96 ? -4.957 -16.906 8.531 1 96.81 96 ASN B O 1
ATOM 2747 N N . ALA B 1 97 ? -4.809 -18.219 6.754 1 92.88 97 ALA B N 1
ATOM 2748 C CA . ALA B 1 97 ? -5.676 -19.219 7.355 1 92.88 97 ALA B CA 1
ATOM 2749 C C . ALA B 1 97 ? -5.062 -19.781 8.641 1 92.88 97 ALA B C 1
ATOM 2751 O O . ALA B 1 97 ? -5.777 -20.062 9.602 1 92.88 97 ALA B O 1
ATOM 2752 N N . LYS B 1 98 ? -3.768 -20 8.664 1 91.94 98 LYS B N 1
ATOM 2753 C CA . LYS B 1 98 ? -3.088 -20.531 9.836 1 91.94 98 LYS B CA 1
ATOM 2754 C C . LYS B 1 98 ? -3.234 -19.609 11.031 1 91.94 98 LYS B C 1
ATOM 2756 O O . LYS B 1 98 ? -3.502 -20.062 12.148 1 91.94 98 LYS B O 1
ATOM 2761 N N . GLU B 1 99 ? -3.088 -18.328 10.75 1 94.06 99 GLU B N 1
ATOM 2762 C CA . GLU B 1 99 ? -3.154 -17.344 11.828 1 94.06 99 GLU B CA 1
ATOM 2763 C C . GLU B 1 99 ? -4.578 -16.844 12.023 1 94.06 99 GLU B C 1
ATOM 2765 O O . GLU B 1 99 ? -4.867 -16.141 12.992 1 94.06 99 GLU B O 1
ATOM 2770 N N . GLN B 1 100 ? -5.496 -17.266 11.109 1 95.38 100 GLN B N 1
ATOM 2771 C CA . GLN B 1 100 ? -6.875 -16.781 11.125 1 95.38 100 GLN B CA 1
ATOM 2772 C C . GLN B 1 100 ? -6.93 -15.266 11.227 1 95.38 100 GLN B C 1
ATOM 2774 O O . GLN B 1 100 ? -7.645 -14.719 12.07 1 95.38 100 GLN B O 1
ATOM 2779 N N . ALA B 1 101 ? -6.121 -14.594 10.461 1 96.44 101 ALA B N 1
ATOM 2780 C CA . ALA B 1 101 ? -6.02 -13.133 10.445 1 96.44 101 ALA B CA 1
ATOM 2781 C C . ALA B 1 101 ? -5.664 -12.617 9.055 1 96.44 101 ALA B C 1
ATOM 2783 O O . ALA B 1 101 ? -5.105 -13.352 8.242 1 96.44 101 ALA B O 1
ATOM 2784 N N . TRP B 1 102 ? -6.047 -11.414 8.852 1 97.25 102 TRP B N 1
ATOM 2785 C CA . TRP B 1 102 ? -5.633 -10.758 7.613 1 97.25 102 TRP B CA 1
ATOM 2786 C C . TRP B 1 102 ? -4.137 -10.453 7.633 1 97.25 102 TRP B C 1
ATOM 2788 O O . TRP B 1 102 ? -3.594 -10.047 8.664 1 97.25 102 TRP B O 1
ATOM 2798 N N . ALA B 1 103 ? -3.492 -10.688 6.484 1 97 103 ALA B N 1
ATOM 2799 C CA . ALA B 1 103 ? -2.1 -10.289 6.312 1 97 103 ALA B CA 1
ATOM 2800 C C . ALA B 1 103 ? -1.983 -8.781 6.105 1 97 103 ALA B C 1
ATOM 2802 O O . ALA B 1 103 ? -2.885 -8.023 6.477 1 97 103 ALA B O 1
ATOM 2803 N N . LEU B 1 104 ? -0.811 -8.305 5.699 1 96.69 104 LEU B N 1
ATOM 2804 C CA . LEU B 1 104 ? -0.551 -6.887 5.477 1 96.69 104 LEU B CA 1
ATOM 2805 C C . LEU B 1 104 ? -1.616 -6.277 4.574 1 96.69 104 LEU B C 1
ATOM 2807 O O . LEU B 1 104 ? -1.816 -6.734 3.445 1 96.69 104 LEU B O 1
ATOM 2811 N N . THR B 1 105 ? -2.279 -5.266 5.051 1 97.31 105 THR B N 1
ATOM 2812 C CA . THR B 1 105 ? -3.467 -4.695 4.422 1 97.31 105 THR B CA 1
ATOM 2813 C C . THR B 1 105 ? -3.143 -4.168 3.029 1 97.31 105 THR B C 1
ATOM 2815 O O . THR B 1 105 ? -2.186 -3.41 2.854 1 97.31 105 THR B O 1
ATOM 2818 N N . GLY B 1 106 ? -3.926 -4.59 2.098 1 97.62 106 GLY B N 1
ATOM 2819 C CA . GLY B 1 106 ? -3.916 -3.994 0.77 1 97.62 106 GLY B CA 1
ATOM 2820 C C . GLY B 1 106 ? -2.662 -4.32 -0.021 1 97.62 106 GLY B C 1
ATOM 2821 O O . GLY B 1 106 ? -2.219 -3.523 -0.848 1 97.62 106 GLY B O 1
ATOM 2822 N N . THR B 1 107 ? -2.002 -5.441 0.205 1 98.25 107 THR B N 1
ATOM 2823 C CA . THR B 1 107 ? -0.707 -5.664 -0.426 1 98.25 107 THR B CA 1
ATOM 2824 C C . THR B 1 107 ? -0.797 -6.781 -1.462 1 98.25 107 THR B C 1
ATOM 2826 O O . THR B 1 107 ? 0.226 -7.277 -1.941 1 98.25 107 THR B O 1
ATOM 2829 N N . HIS B 1 108 ? -2.02 -7.234 -1.783 1 98.75 108 HIS B N 1
ATOM 2830 C CA . HIS B 1 108 ? -2.191 -8.117 -2.934 1 98.75 108 HIS B CA 1
ATOM 2831 C C . HIS B 1 108 ? -2.748 -7.355 -4.133 1 98.75 108 HIS B C 1
ATOM 2833 O O . HIS B 1 108 ? -3.52 -6.406 -3.967 1 98.75 108 HIS B O 1
ATOM 2839 N N . VAL B 1 109 ? -2.314 -7.789 -5.312 1 98.75 109 VAL B N 1
ATOM 2840 C CA . VAL B 1 109 ? -2.787 -7.207 -6.566 1 98.75 109 VAL B CA 1
ATOM 2841 C C . VAL B 1 109 ? -3.381 -8.305 -7.449 1 98.75 109 VAL B C 1
ATOM 2843 O O . VAL B 1 109 ? -2.854 -9.414 -7.512 1 98.75 109 VAL B O 1
ATOM 2846 N N . ALA B 1 110 ? -4.5 -8.039 -8.062 1 98.88 110 ALA B N 1
ATOM 2847 C CA . ALA B 1 110 ? -5.121 -8.93 -9.039 1 98.88 110 ALA B CA 1
ATOM 2848 C C . ALA B 1 110 ? -5.672 -8.141 -10.227 1 98.88 110 ALA B C 1
ATOM 2850 O O . ALA B 1 110 ? -5.59 -6.906 -10.25 1 98.88 110 ALA B O 1
ATOM 2851 N N . VAL B 1 111 ? -6.125 -8.828 -11.266 1 98.94 111 VAL B N 1
ATOM 2852 C CA . VAL B 1 111 ? -6.621 -8.18 -12.477 1 98.94 111 VAL B CA 1
ATOM 2853 C C . VAL B 1 111 ? -8.094 -8.531 -12.688 1 98.94 111 VAL B C 1
ATOM 2855 O O . VAL B 1 111 ? -8.492 -9.688 -12.531 1 98.94 111 VAL B O 1
ATOM 2858 N N . ILE B 1 112 ? -8.891 -7.516 -12.992 1 98.94 112 ILE B N 1
ATOM 2859 C CA . ILE B 1 112 ? -10.297 -7.695 -13.336 1 98.94 112 ILE B CA 1
ATOM 2860 C C . ILE B 1 112 ? -10.484 -7.574 -14.844 1 98.94 112 ILE B C 1
ATOM 2862 O O . ILE B 1 112 ? -9.938 -6.66 -15.477 1 98.94 112 ILE B O 1
ATOM 2866 N N . LEU B 1 113 ? -11.227 -8.523 -15.375 1 98.88 113 LEU B N 1
ATOM 2867 C CA . LEU B 1 113 ? -11.516 -8.562 -16.797 1 98.88 113 LEU B CA 1
ATOM 2868 C C . LEU B 1 113 ? -13.016 -8.469 -17.062 1 98.88 113 LEU B C 1
ATOM 2870 O O . LEU B 1 113 ? -13.805 -9.18 -16.422 1 98.88 113 LEU B O 1
ATOM 2874 N N . ARG B 1 114 ? -13.375 -7.574 -17.922 1 98.56 114 ARG B N 1
ATOM 2875 C CA . ARG B 1 114 ? -14.75 -7.508 -18.406 1 98.56 114 ARG B CA 1
ATOM 2876 C C . ARG B 1 114 ? -14.875 -8.156 -19.781 1 98.56 114 ARG B C 1
ATOM 2878 O O . ARG B 1 114 ? -14.133 -7.812 -20.703 1 98.56 114 ARG B O 1
ATOM 2885 N N . GLU B 1 115 ? -15.781 -9.086 -19.875 1 97.44 115 GLU B N 1
ATOM 2886 C CA . GLU B 1 115 ? -16.125 -9.758 -21.125 1 97.44 115 GLU B CA 1
ATOM 2887 C C . GLU B 1 115 ? -17.625 -9.75 -21.359 1 97.44 115 GLU B C 1
ATOM 2889 O O . GLU B 1 115 ? -18.359 -10.539 -20.75 1 97.44 115 GLU B O 1
ATOM 2894 N N . GLY B 1 116 ? -18.016 -8.945 -22.328 1 95.75 116 GLY B N 1
ATOM 2895 C CA . GLY B 1 116 ? -19.453 -8.727 -22.438 1 95.75 116 GLY B CA 1
ATOM 2896 C C . GLY B 1 116 ? -20.062 -8.148 -21.172 1 95.75 116 GLY B C 1
ATOM 2897 O O . GLY B 1 116 ? -19.609 -7.121 -20.672 1 95.75 116 GLY B O 1
ATOM 2898 N N . ASP B 1 117 ? -21.016 -8.836 -20.672 1 96.31 117 ASP B N 1
ATOM 2899 C CA . ASP B 1 117 ? -21.719 -8.367 -19.484 1 96.31 117 ASP B CA 1
ATOM 2900 C C . ASP B 1 117 ? -21.188 -9.062 -18.234 1 96.31 117 ASP B C 1
ATOM 2902 O O . ASP B 1 117 ? -21.688 -8.844 -17.125 1 96.31 117 ASP B O 1
ATOM 2906 N N . GLU B 1 118 ? -20.156 -9.852 -18.469 1 97.5 118 GLU B N 1
ATOM 2907 C CA . GLU B 1 118 ? -19.641 -10.633 -17.344 1 97.5 118 GLU B CA 1
ATOM 2908 C C . GLU B 1 118 ? -18.297 -10.086 -16.875 1 97.5 118 GLU B C 1
ATOM 2910 O O . GLU B 1 118 ? -17.562 -9.453 -17.641 1 97.5 118 GLU B O 1
ATOM 2915 N N . THR B 1 119 ? -18.031 -10.234 -15.617 1 98.5 119 THR B N 1
ATOM 2916 C CA . THR B 1 119 ? -16.781 -9.812 -14.977 1 98.5 119 THR B CA 1
ATOM 2917 C C . THR B 1 119 ? -16.031 -11.016 -14.414 1 98.5 119 THR B C 1
ATOM 2919 O O . THR B 1 119 ? -16.641 -11.938 -13.867 1 98.5 119 THR B O 1
ATOM 2922 N N . TYR B 1 120 ? -14.672 -11.008 -14.555 1 98.88 120 TYR B N 1
ATOM 2923 C CA . TYR B 1 120 ? -13.82 -12.117 -14.133 1 98.88 120 TYR B CA 1
ATOM 2924 C C . TYR B 1 120 ? -12.602 -11.602 -13.375 1 98.88 120 TYR B C 1
ATOM 2926 O O . TYR B 1 120 ? -12.148 -10.477 -13.602 1 98.88 120 TYR B O 1
ATOM 2934 N N . LEU B 1 121 ? -12.141 -12.406 -12.477 1 98.94 121 LEU B N 1
ATOM 2935 C CA . LEU B 1 121 ? -10.875 -12.172 -11.805 1 98.94 121 LEU B CA 1
ATOM 2936 C C . LEU B 1 121 ? -9.766 -13.039 -12.398 1 98.94 121 LEU B C 1
ATOM 2938 O O . LEU B 1 121 ? -9.977 -14.227 -12.656 1 98.94 121 LEU B O 1
ATOM 2942 N N . LEU B 1 122 ? -8.641 -12.422 -12.711 1 98.94 122 LEU B N 1
ATOM 2943 C CA . LEU B 1 122 ? -7.426 -13.117 -13.109 1 98.94 122 LEU B CA 1
ATOM 2944 C C . LEU B 1 122 ? -6.305 -12.891 -12.102 1 98.94 122 LEU B C 1
ATOM 2946 O O . LEU B 1 122 ? -6.145 -11.781 -11.594 1 98.94 122 LEU B O 1
ATOM 2950 N N . ASP B 1 123 ? -5.57 -13.93 -11.836 1 98.88 123 ASP B N 1
ATOM 2951 C CA . ASP B 1 123 ? -4.484 -13.836 -10.867 1 98.88 123 ASP B CA 1
ATOM 2952 C C . ASP B 1 123 ? -3.361 -14.812 -11.203 1 98.88 123 ASP B C 1
ATOM 2954 O O . ASP B 1 123 ? -3.57 -16.031 -11.211 1 98.88 123 ASP B O 1
ATOM 2958 N N . THR B 1 124 ? -2.189 -14.273 -11.453 1 98.5 124 THR B N 1
ATOM 2959 C CA . THR B 1 124 ? -1.014 -15.094 -11.727 1 98.5 124 THR B CA 1
ATOM 2960 C C . THR B 1 124 ? 0.061 -14.867 -10.672 1 98.5 124 THR B C 1
ATOM 2962 O O . THR B 1 124 ? 1.213 -15.266 -10.852 1 98.5 124 THR B O 1
ATOM 2965 N N . GLY B 1 125 ? -0.308 -14.156 -9.617 1 98.69 125 GLY B N 1
ATOM 2966 C CA . GLY B 1 125 ? 0.69 -13.766 -8.633 1 98.69 125 GLY B CA 1
ATOM 2967 C C . GLY B 1 125 ? 0.338 -14.195 -7.223 1 98.69 125 GLY B C 1
ATOM 2968 O O . GLY B 1 125 ? 0.787 -13.578 -6.254 1 98.69 125 GLY B O 1
ATOM 2969 N N . PHE B 1 126 ? -0.483 -15.289 -7.062 1 98.62 126 PHE B N 1
ATOM 2970 C CA . PHE B 1 126 ? -0.884 -15.75 -5.738 1 98.62 126 PHE B CA 1
ATOM 2971 C C . PHE B 1 126 ? -0.123 -17.016 -5.344 1 98.62 126 PHE B C 1
ATOM 2973 O O . PHE B 1 126 ? -0.729 -18.016 -4.977 1 98.62 126 PHE B O 1
ATOM 2980 N N . GLY B 1 127 ? 1.232 -16.969 -5.508 1 97.69 127 GLY B N 1
ATOM 2981 C CA . GLY B 1 127 ? 2.035 -18.156 -5.262 1 97.69 127 GLY B CA 1
ATOM 2982 C C . GLY B 1 127 ? 1.685 -19.312 -6.18 1 97.69 127 GLY B C 1
ATOM 2983 O O . GLY B 1 127 ? 1.674 -19.172 -7.402 1 97.69 127 GLY B O 1
ATOM 2984 N N . ILE B 1 128 ? 1.413 -20.438 -5.531 1 97.25 128 ILE B N 1
ATOM 2985 C CA . ILE B 1 128 ? 1.029 -21.625 -6.297 1 97.25 128 ILE B CA 1
ATOM 2986 C C . ILE B 1 128 ? -0.493 -21.719 -6.379 1 97.25 128 ILE B C 1
ATOM 2988 O O . ILE B 1 128 ? -1.034 -22.562 -7.086 1 97.25 128 ILE B O 1
ATOM 2992 N N . ASN B 1 129 ? -1.173 -20.797 -5.637 1 97.81 129 ASN B N 1
ATOM 2993 C CA . ASN B 1 129 ? -2.631 -20.766 -5.676 1 97.81 129 ASN B CA 1
ATOM 2994 C C . ASN B 1 129 ? -3.145 -20.031 -6.902 1 97.81 129 ASN B C 1
ATOM 2996 O O . ASN B 1 129 ? -3.643 -18.906 -6.789 1 97.81 129 ASN B O 1
ATOM 3000 N N . LEU B 1 130 ? -3.105 -20.703 -8.039 1 98.62 130 LEU B N 1
ATOM 3001 C CA . LEU B 1 130 ? -3.43 -20.062 -9.305 1 98.62 130 LEU B CA 1
ATOM 3002 C C . LEU B 1 130 ? -4.648 -20.703 -9.945 1 98.62 130 LEU B C 1
ATOM 3004 O O . LEU B 1 130 ? -4.617 -21.891 -10.281 1 98.62 130 LEU B O 1
ATOM 3008 N N . PRO B 1 131 ? -5.691 -19.906 -10.148 1 98.62 131 PRO B N 1
ATOM 3009 C CA . PRO B 1 131 ? -6.863 -20.484 -10.82 1 98.62 131 PRO B CA 1
ATOM 3010 C C . PRO B 1 131 ? -6.555 -20.953 -12.242 1 98.62 131 PRO B C 1
ATOM 3012 O O . PRO B 1 131 ? -7.195 -21.891 -12.734 1 98.62 131 PRO B O 1
ATOM 3015 N N . LEU B 1 132 ? -5.668 -20.297 -12.945 1 98.5 132 LEU B N 1
ATOM 3016 C CA . LEU B 1 132 ? -5.246 -20.609 -14.305 1 98.5 132 LEU B CA 1
ATOM 3017 C C . LEU B 1 132 ? -6.402 -20.453 -15.289 1 98.5 132 LEU B C 1
ATOM 3019 O O . LEU B 1 132 ? -6.406 -21.062 -16.359 1 98.5 132 LEU B O 1
ATOM 3023 N N . ALA B 1 133 ? -7.379 -19.766 -14.906 1 98.62 133 ALA B N 1
ATOM 3024 C CA . ALA B 1 133 ? -8.547 -19.391 -15.695 1 98.62 133 ALA B CA 1
ATOM 3025 C C . ALA B 1 133 ? -9.242 -18.172 -15.102 1 98.62 133 ALA B C 1
ATOM 3027 O O . ALA B 1 133 ? -9.047 -17.844 -13.93 1 98.62 133 ALA B O 1
ATOM 3028 N N . PRO B 1 134 ? -10 -17.469 -16 1 98.81 134 PRO B N 1
ATOM 3029 C CA . PRO B 1 134 ? -10.812 -16.406 -15.43 1 98.81 134 PRO B CA 1
ATOM 3030 C C . PRO B 1 134 ? -11.844 -16.906 -14.43 1 98.81 134 PRO B C 1
ATOM 3032 O O . PRO B 1 134 ? -12.594 -17.844 -14.734 1 98.81 134 PRO B O 1
ATOM 3035 N N . VAL B 1 135 ? -11.891 -16.359 -13.234 1 98.94 135 VAL B N 1
ATOM 3036 C CA . VAL B 1 135 ? -12.844 -16.734 -12.203 1 98.94 135 VAL B CA 1
ATOM 3037 C C . VAL B 1 135 ? -14.062 -15.82 -12.266 1 98.94 135 VAL B C 1
ATOM 3039 O O . VAL B 1 135 ? -13.953 -14.602 -12.078 1 98.94 135 VAL B O 1
ATOM 3042 N N . PRO B 1 136 ? -15.227 -16.359 -12.523 1 98.88 136 PRO B N 1
ATOM 3043 C CA . PRO B 1 136 ? -16.406 -15.516 -12.75 1 98.88 136 PRO B CA 1
ATOM 3044 C C . PRO B 1 136 ? -16.969 -14.938 -11.461 1 98.88 136 PRO B C 1
ATOM 3046 O O . PRO B 1 136 ? -16.984 -15.617 -10.43 1 98.88 136 PRO B O 1
ATOM 3049 N N . PHE B 1 137 ? -17.484 -13.758 -11.562 1 98.56 137 PHE B N 1
ATOM 3050 C CA . PHE B 1 137 ? -18.141 -13.109 -10.43 1 98.56 137 PHE B CA 1
ATOM 3051 C C . PHE B 1 137 ? -19.516 -13.711 -10.188 1 98.56 137 PHE B C 1
ATOM 3053 O O . PHE B 1 137 ? -20.156 -13.406 -9.18 1 98.56 137 PHE B O 1
ATOM 3060 N N . SER B 1 138 ? -19.984 -14.641 -11.016 1 97.5 138 SER B N 1
ATOM 3061 C CA . SER B 1 138 ? -21.25 -15.352 -10.812 1 97.5 138 SER B CA 1
ATOM 3062 C C . SER B 1 138 ? -21.172 -16.25 -9.586 1 97.5 138 SER B C 1
ATOM 3064 O O . SER B 1 138 ? -22.203 -16.703 -9.078 1 97.5 138 SER B O 1
ATOM 3066 N N . GLY B 1 139 ? -20.016 -16.547 -9.211 1 98.06 139 GLY B N 1
ATOM 3067 C CA . GLY B 1 139 ? -19.844 -17.438 -8.078 1 98.06 139 GLY B CA 1
ATOM 3068 C C . GLY B 1 139 ? -19.609 -18.891 -8.477 1 98.06 139 GLY B C 1
ATOM 3069 O O . GLY B 1 139 ? -19.281 -19.719 -7.633 1 98.06 139 GLY B O 1
ATOM 3070 N N . GLU B 1 140 ? -19.672 -19.156 -9.672 1 98 140 GLU B N 1
ATOM 3071 C CA . GLU B 1 140 ? -19.438 -20.516 -10.148 1 98 140 GLU B CA 1
ATOM 3072 C C . GLU B 1 140 ? -17.984 -20.938 -9.93 1 98 140 GLU B C 1
ATOM 3074 O O . GLU B 1 140 ? -17.062 -20.203 -10.297 1 98 140 GLU B O 1
ATOM 3079 N N . PRO B 1 141 ? -17.797 -22.031 -9.328 1 98.5 141 PRO B N 1
ATOM 3080 C CA . PRO B 1 141 ? -16.422 -22.484 -9.109 1 98.5 141 PRO B CA 1
ATOM 3081 C C . PRO B 1 141 ? -15.711 -22.828 -10.414 1 98.5 141 PRO B C 1
ATOM 3083 O O . PRO B 1 141 ? -16.312 -23.391 -11.328 1 98.5 141 PRO B O 1
ATOM 3086 N N . VAL B 1 142 ? -14.445 -22.531 -10.445 1 98.44 142 VAL B N 1
ATOM 3087 C CA . VAL B 1 142 ? -13.562 -22.875 -11.555 1 98.44 142 VAL B CA 1
ATOM 3088 C C . VAL B 1 142 ? -12.547 -23.922 -11.102 1 98.44 142 VAL B C 1
ATOM 3090 O O . VAL B 1 142 ? -11.797 -23.703 -10.148 1 98.44 142 VAL B O 1
ATOM 3093 N N . PRO B 1 143 ? -12.57 -25.094 -11.773 1 97.62 143 PRO B N 1
ATOM 3094 C CA . PRO B 1 143 ? -11.539 -26.078 -11.453 1 97.62 143 PRO B CA 1
ATOM 3095 C C . PRO B 1 143 ? -10.164 -25.703 -12.008 1 97.62 143 PRO B C 1
ATOM 3097 O O . PRO B 1 143 ? -10.078 -25.062 -13.062 1 97.62 143 PRO B O 1
ATOM 3100 N N . SER B 1 144 ? -9.148 -26.047 -11.336 1 96.31 144 SER B N 1
ATOM 3101 C CA . SER B 1 144 ? -7.746 -25.859 -11.695 1 96.31 144 SER B CA 1
ATOM 3102 C C . SER B 1 144 ? -6.887 -27.016 -11.188 1 96.31 144 SER B C 1
ATOM 3104 O O . SER B 1 144 ? -7.312 -27.781 -10.32 1 96.31 144 SER B O 1
ATOM 3106 N N . LYS B 1 145 ? -5.711 -27.25 -11.789 1 94.25 145 LYS B N 1
ATOM 3107 C CA . LYS B 1 145 ? -4.781 -28.266 -11.289 1 94.25 145 LYS B CA 1
ATOM 3108 C C . LYS B 1 145 ? -4.312 -27.922 -9.875 1 94.25 145 LYS B C 1
ATOM 3110 O O . LYS B 1 145 ? -3.752 -28.766 -9.18 1 94.25 145 LYS B O 1
ATOM 3115 N N . THR B 1 146 ? -4.566 -26.656 -9.445 1 96.25 146 THR B N 1
ATOM 3116 C CA . THR B 1 146 ? -4.141 -26.25 -8.117 1 96.25 146 THR B CA 1
ATOM 3117 C C . THR B 1 146 ? -5.324 -26.219 -7.152 1 96.25 146 THR B C 1
ATOM 3119 O O . THR B 1 146 ? -5.215 -25.688 -6.043 1 96.25 146 THR B O 1
ATOM 3122 N N . GLY B 1 147 ? -6.445 -26.781 -7.562 1 96.69 147 GLY B N 1
ATOM 3123 C CA . GLY B 1 147 ? -7.656 -26.797 -6.758 1 96.69 147 GLY B CA 1
ATOM 3124 C C . GLY B 1 147 ? -8.859 -26.234 -7.484 1 96.69 147 GLY B C 1
ATOM 3125 O O . GLY B 1 147 ? -9.039 -26.484 -8.68 1 96.69 147 GLY B O 1
ATOM 3126 N N . ALA B 1 148 ? -9.727 -25.625 -6.703 1 98.69 148 ALA B N 1
ATOM 3127 C CA . ALA B 1 148 ? -10.898 -24.922 -7.23 1 98.69 148 ALA B CA 1
ATOM 3128 C C . ALA B 1 148 ? -11.008 -23.516 -6.641 1 98.69 148 ALA B C 1
ATOM 3130 O O . ALA B 1 148 ? -10.578 -23.281 -5.512 1 98.69 148 ALA B O 1
ATOM 3131 N N . TYR B 1 149 ? -11.578 -22.641 -7.445 1 98.88 149 TYR B N 1
ATOM 3132 C CA . TYR B 1 149 ? -11.633 -21.234 -7.055 1 98.88 149 TYR B CA 1
ATOM 3133 C C . TYR B 1 149 ? -13.008 -20.641 -7.352 1 98.88 149 TYR B C 1
ATOM 3135 O O . TYR B 1 149 ? -13.617 -20.953 -8.375 1 98.88 149 TYR B O 1
ATOM 3143 N N . ARG B 1 150 ? -13.422 -19.719 -6.445 1 98.88 150 ARG B N 1
ATOM 3144 C CA . ARG B 1 150 ? -14.68 -19.016 -6.68 1 98.88 150 ARG B CA 1
ATOM 3145 C C . ARG B 1 150 ? -14.664 -17.641 -6.008 1 98.88 150 ARG B C 1
ATOM 3147 O O . ARG B 1 150 ? -13.836 -17.375 -5.137 1 98.88 150 ARG B O 1
ATOM 3154 N N . ILE B 1 151 ? -15.539 -16.797 -6.484 1 98.88 151 ILE B N 1
ATOM 3155 C CA . ILE B 1 151 ? -15.711 -15.469 -5.906 1 98.88 151 ILE B CA 1
ATOM 3156 C C . ILE B 1 151 ? -17.031 -15.414 -5.133 1 98.88 151 ILE B C 1
ATOM 3158 O O . ILE B 1 151 ? -18.047 -15.922 -5.598 1 98.88 151 ILE B O 1
ATOM 3162 N N . ARG B 1 152 ? -16.922 -14.938 -3.984 1 98.5 152 ARG B N 1
ATOM 3163 C CA . ARG B 1 152 ? -18.125 -14.68 -3.191 1 98.5 152 ARG B CA 1
ATOM 3164 C C . ARG B 1 152 ? -18.219 -13.203 -2.816 1 98.5 152 ARG B C 1
ATOM 3166 O O . ARG B 1 152 ? -17.266 -12.625 -2.303 1 98.5 152 ARG B O 1
ATOM 3173 N N . GLU B 1 153 ? -19.391 -12.617 -3.121 1 97.56 153 GLU B N 1
ATOM 3174 C CA . GLU B 1 153 ? -19.641 -11.242 -2.686 1 97.56 153 GLU B CA 1
ATOM 3175 C C . GLU B 1 153 ? -20.016 -11.195 -1.204 1 97.56 153 GLU B C 1
ATOM 3177 O O . GLU B 1 153 ? -21 -11.797 -0.783 1 97.56 153 GLU B O 1
ATOM 3182 N N . THR B 1 154 ? -19.203 -10.562 -0.412 1 96.12 154 THR B N 1
ATOM 3183 C CA . THR B 1 154 ? -19.438 -10.375 1.018 1 96.12 154 THR B CA 1
ATOM 3184 C C . THR B 1 154 ? -18.703 -9.141 1.525 1 96.12 154 THR B C 1
ATOM 3186 O O . THR B 1 154 ? -17.531 -8.93 1.209 1 96.12 154 THR B O 1
ATOM 3189 N N . LYS B 1 155 ? -19.375 -8.344 2.229 1 92.12 155 LYS B N 1
ATOM 3190 C CA . LYS B 1 155 ? -18.75 -7.137 2.777 1 92.12 155 LYS B CA 1
ATOM 3191 C C . LYS B 1 155 ? -17.797 -7.484 3.918 1 92.12 155 LYS B C 1
ATOM 3193 O O . LYS B 1 155 ? -18.156 -8.211 4.844 1 92.12 155 LYS B O 1
ATOM 3198 N N . THR B 1 156 ? -16.562 -7.098 3.783 1 93.44 156 THR B N 1
ATOM 3199 C CA . THR B 1 156 ? -15.562 -7.184 4.844 1 93.44 156 THR B CA 1
ATOM 3200 C C . THR B 1 156 ? -14.875 -5.836 5.055 1 93.44 156 THR B C 1
ATOM 3202 O O . THR B 1 156 ? -15.109 -4.895 4.297 1 93.44 156 THR B O 1
ATOM 3205 N N . ASP B 1 157 ? -14.023 -5.75 6.055 1 90 157 ASP B N 1
ATOM 3206 C CA . ASP B 1 157 ? -13.227 -4.547 6.289 1 90 157 ASP B CA 1
ATOM 3207 C C . ASP B 1 157 ? -12.094 -4.434 5.277 1 90 157 ASP B C 1
ATOM 3209 O O . ASP B 1 157 ? -11.445 -3.391 5.176 1 90 157 ASP B O 1
ATOM 3213 N N . LYS B 1 158 ? -11.906 -5.473 4.488 1 95.88 158 LYS B N 1
ATOM 3214 C CA . LYS B 1 158 ? -10.781 -5.5 3.549 1 95.88 158 LYS B CA 1
ATOM 3215 C C . LYS B 1 158 ? -11.281 -5.512 2.105 1 95.88 158 LYS B C 1
ATOM 3217 O O . LYS B 1 158 ? -10.477 -5.582 1.17 1 95.88 158 LYS B O 1
ATOM 3222 N N . GLY B 1 159 ? -12.562 -5.445 1.902 1 95.62 159 GLY B N 1
ATOM 3223 C CA . GLY B 1 159 ? -13.148 -5.441 0.573 1 95.62 159 GLY B CA 1
ATOM 3224 C C . GLY B 1 159 ? -14.531 -6.059 0.531 1 95.62 159 GLY B C 1
ATOM 3225 O O . GLY B 1 159 ? -15.016 -6.578 1.537 1 95.62 159 GLY B O 1
ATOM 3226 N N . ASP B 1 160 ? -15.094 -6.055 -0.688 1 97.31 160 ASP B N 1
ATOM 3227 C CA . ASP B 1 160 ? -16.484 -6.484 -0.831 1 97.31 160 ASP B CA 1
ATOM 3228 C C . ASP B 1 160 ? -16.562 -7.848 -1.514 1 97.31 160 ASP B C 1
ATOM 3230 O O . ASP B 1 160 ? -17.672 -8.367 -1.733 1 97.31 160 ASP B O 1
ATOM 3234 N N . TYR B 1 161 ? -15.438 -8.422 -1.857 1 98.75 161 TYR B N 1
ATOM 3235 C CA . TYR B 1 161 ? -15.383 -9.727 -2.516 1 98.75 161 TYR B CA 1
ATOM 3236 C C . TYR B 1 161 ? -14.297 -10.602 -1.895 1 98.75 161 TYR B C 1
ATOM 3238 O O . TYR B 1 161 ? -13.289 -10.102 -1.403 1 98.75 161 TYR B O 1
ATOM 3246 N N . LEU B 1 162 ? -14.594 -11.844 -1.898 1 98.81 162 LEU B N 1
ATOM 3247 C CA . LEU B 1 162 ? -13.617 -12.844 -1.481 1 98.81 162 LEU B CA 1
ATOM 3248 C C . LEU B 1 162 ? -13.266 -13.773 -2.635 1 98.81 162 LEU B C 1
ATOM 3250 O O . LEU B 1 162 ? -14.148 -14.234 -3.361 1 98.81 162 LEU B O 1
ATOM 3254 N N . LEU B 1 163 ? -12.023 -13.961 -2.855 1 98.88 163 LEU B N 1
ATOM 3255 C CA . LEU B 1 163 ? -11.617 -15.172 -3.551 1 98.88 163 LEU B CA 1
ATOM 3256 C C . LEU B 1 163 ? -11.477 -16.344 -2.578 1 98.88 163 LEU B C 1
ATOM 3258 O O . LEU B 1 163 ? -10.742 -16.234 -1.588 1 98.88 163 LEU B O 1
ATOM 3262 N N . GLU B 1 164 ? -12.148 -17.375 -2.887 1 98.81 164 GLU B N 1
ATOM 3263 C CA . GLU B 1 164 ? -12.07 -18.594 -2.086 1 98.81 164 GLU B CA 1
ATOM 3264 C C . GLU B 1 164 ? -11.461 -19.75 -2.889 1 98.81 164 GLU B C 1
ATOM 3266 O O . GLU B 1 164 ? -11.578 -19.781 -4.113 1 98.81 164 GLU B O 1
ATOM 3271 N N . MET B 1 165 ? -10.797 -20.594 -2.164 1 98.56 165 MET B N 1
ATOM 3272 C CA . MET B 1 165 ? -10.133 -21.719 -2.807 1 98.56 165 MET B CA 1
ATOM 3273 C C . MET B 1 165 ? -10.414 -23.016 -2.059 1 98.56 165 MET B C 1
ATOM 3275 O O . MET B 1 165 ? -10.594 -23.016 -0.838 1 98.56 165 MET B O 1
ATOM 3279 N N . ASP B 1 166 ? -10.516 -24.094 -2.76 1 98.19 166 ASP B N 1
ATOM 3280 C CA . ASP B 1 166 ? -10.648 -25.453 -2.221 1 98.19 166 ASP B CA 1
ATOM 3281 C C . ASP B 1 166 ? -9.547 -26.359 -2.76 1 98.19 166 ASP B C 1
ATOM 3283 O O . ASP B 1 166 ? -9.578 -26.766 -3.928 1 98.19 166 ASP B O 1
ATOM 3287 N N . LYS B 1 167 ? -8.641 -26.766 -1.878 1 94.19 167 LYS B N 1
ATOM 3288 C CA . LYS B 1 167 ? -7.523 -27.625 -2.256 1 94.19 167 LYS B CA 1
ATOM 3289 C C . LYS B 1 167 ? -7.758 -29.062 -1.814 1 94.19 167 LYS B C 1
ATOM 3291 O O . LYS B 1 167 ? -6.809 -29.828 -1.662 1 94.19 167 LYS B O 1
ATOM 3296 N N . GLY B 1 168 ? -9.016 -29.328 -1.537 1 93.19 168 GLY B N 1
ATOM 3297 C CA . GLY B 1 168 ? -9.375 -30.688 -1.121 1 93.19 168 GLY B CA 1
ATOM 3298 C C . GLY B 1 168 ? -9.914 -30.75 0.296 1 93.19 168 GLY B C 1
ATOM 3299 O O . GLY B 1 168 ? -10.492 -31.75 0.7 1 93.19 168 GLY B O 1
ATOM 3300 N N . ASP B 1 169 ? -9.789 -29.781 1.126 1 92.88 169 ASP B N 1
ATOM 3301 C CA . ASP B 1 169 ? -10.18 -29.797 2.533 1 92.88 169 ASP B CA 1
ATOM 3302 C C . ASP B 1 169 ? -11.305 -28.797 2.797 1 92.88 169 ASP B C 1
ATOM 3304 O O . ASP B 1 169 ? -11.422 -28.266 3.904 1 92.88 169 ASP B O 1
ATOM 3308 N N . GLY B 1 170 ? -11.992 -28.469 1.739 1 96.44 170 GLY B N 1
ATOM 3309 C CA . GLY B 1 170 ? -13.055 -27.484 1.898 1 96.44 170 GLY B CA 1
ATOM 3310 C C . GLY B 1 170 ? -12.648 -26.078 1.456 1 96.44 170 GLY B C 1
ATOM 3311 O O . GLY B 1 170 ? -11.461 -25.812 1.252 1 96.44 170 GLY B O 1
ATOM 3312 N N . TRP B 1 171 ? -13.625 -25.234 1.39 1 97.62 171 TRP B N 1
ATOM 3313 C CA . TRP B 1 171 ? -13.398 -23.875 0.915 1 97.62 171 TRP B CA 1
ATOM 3314 C C . TRP B 1 171 ? -12.727 -23.031 1.988 1 97.62 171 TRP B C 1
ATOM 3316 O O . TRP B 1 171 ? -13.141 -23.062 3.152 1 97.62 171 TRP B O 1
ATOM 3326 N N . GLN B 1 172 ? -11.727 -22.344 1.596 1 97.75 172 GLN B N 1
ATOM 3327 C CA . GLN B 1 172 ? -11 -21.406 2.449 1 97.75 172 GLN B CA 1
ATOM 3328 C C . GLN B 1 172 ? -10.852 -20.047 1.771 1 97.75 172 GLN B C 1
ATOM 3330 O O . GLN B 1 172 ? -10.789 -19.953 0.543 1 97.75 172 GLN B O 1
ATOM 3335 N N . ILE B 1 173 ? -10.789 -19 2.604 1 98.44 173 ILE B N 1
ATOM 3336 C CA . ILE B 1 173 ? -10.594 -17.656 2.07 1 98.44 173 ILE B CA 1
ATOM 3337 C C . ILE B 1 173 ? -9.156 -17.5 1.591 1 98.44 173 ILE B C 1
ATOM 3339 O O . ILE B 1 173 ? -8.211 -17.844 2.309 1 98.44 173 ILE B O 1
ATOM 3343 N N . GLY B 1 174 ? -9.008 -17.047 0.361 1 98.69 174 GLY B N 1
ATOM 3344 C CA . GLY B 1 174 ? -7.703 -16.609 -0.117 1 98.69 174 GLY B CA 1
ATOM 3345 C C . GLY B 1 174 ? -7.391 -15.172 0.222 1 98.69 174 GLY B C 1
ATOM 3346 O O . GLY B 1 174 ? -6.492 -14.898 1.018 1 98.69 174 GLY B O 1
ATOM 3347 N N . TYR B 1 175 ? -8.18 -14.32 -0.383 1 98.81 175 TYR B N 1
ATOM 3348 C CA . TYR B 1 175 ? -8.031 -12.898 -0.085 1 98.81 175 TYR B CA 1
ATOM 3349 C C . TYR B 1 175 ? -9.344 -12.156 -0.33 1 98.81 175 TYR B C 1
ATOM 3351 O O . TYR B 1 175 ? -10.227 -12.656 -1.028 1 98.81 175 TYR B O 1
ATOM 3359 N N . ALA B 1 176 ? -9.469 -10.984 0.353 1 98.75 176 ALA B N 1
ATOM 3360 C CA . ALA B 1 176 ? -10.539 -10.023 0.095 1 98.75 176 ALA B CA 1
ATOM 3361 C C . ALA B 1 176 ? -10.055 -8.898 -0.819 1 98.75 176 ALA B C 1
ATOM 3363 O O . ALA B 1 176 ? -8.875 -8.562 -0.826 1 98.75 176 ALA B O 1
ATOM 3364 N N . PHE B 1 177 ? -11.008 -8.359 -1.632 1 98.56 177 PHE B N 1
ATOM 3365 C CA . PHE B 1 177 ? -10.617 -7.289 -2.541 1 98.56 177 PHE B CA 1
ATOM 3366 C C . PHE B 1 177 ? -11.812 -6.414 -2.893 1 98.56 177 PHE B C 1
ATOM 3368 O O . PHE B 1 177 ? -12.961 -6.793 -2.648 1 98.56 177 PHE B O 1
ATOM 3375 N N . SER B 1 178 ? -11.477 -5.215 -3.375 1 96.06 178 SER B N 1
ATOM 3376 C CA . SER B 1 178 ? -12.469 -4.285 -3.91 1 96.06 178 SER B CA 1
ATOM 3377 C C . SER B 1 178 ? -12.289 -4.094 -5.414 1 96.06 178 SER B C 1
ATOM 3379 O O . SER B 1 178 ? -11.289 -4.527 -5.988 1 96.06 178 SER B O 1
ATOM 3381 N N . LEU B 1 179 ? -13.25 -3.482 -5.992 1 96.88 179 LEU B N 1
ATOM 3382 C CA . LEU B 1 179 ? -13.227 -3.354 -7.445 1 96.88 179 LEU B CA 1
ATOM 3383 C C . LEU B 1 179 ? -12.656 -2.002 -7.859 1 96.88 179 LEU B C 1
ATOM 3385 O O . LEU B 1 179 ? -12.531 -1.718 -9.055 1 96.88 179 LEU B O 1
ATOM 3389 N N . THR B 1 180 ? -12.234 -1.216 -6.906 1 94.69 180 THR B N 1
ATOM 3390 C CA . THR B 1 180 ? -11.648 0.078 -7.242 1 94.69 180 THR B CA 1
ATOM 3391 C C . THR B 1 180 ? -10.367 -0.102 -8.047 1 94.69 180 THR B C 1
ATOM 3393 O O . THR B 1 180 ? -9.422 -0.74 -7.59 1 94.69 180 THR B O 1
ATOM 3396 N N . PRO B 1 181 ? -10.359 0.478 -9.281 1 97.56 181 PRO B N 1
ATOM 3397 C CA . PRO B 1 181 ? -9.148 0.348 -10.094 1 97.56 181 PRO B CA 1
ATOM 3398 C C . PRO B 1 181 ? -7.938 1.019 -9.453 1 97.56 181 PRO B C 1
ATOM 3400 O O . PRO B 1 181 ? -8.062 2.082 -8.844 1 97.56 181 PRO B O 1
ATOM 3403 N N . ILE B 1 182 ? -6.797 0.417 -9.617 1 97.38 182 ILE B N 1
ATOM 3404 C CA . ILE B 1 182 ? -5.562 1.002 -9.102 1 97.38 182 ILE B CA 1
ATOM 3405 C C . ILE B 1 182 ? -4.594 1.248 -10.258 1 97.38 182 ILE B C 1
ATOM 3407 O O . ILE B 1 182 ? -4.762 0.699 -11.344 1 97.38 182 ILE B O 1
ATOM 3411 N N . ASP B 1 183 ? -3.596 2.104 -9.969 1 96.12 183 ASP B N 1
ATOM 3412 C CA . ASP B 1 183 ? -2.605 2.447 -10.984 1 96.12 183 ASP B CA 1
ATOM 3413 C C . ASP B 1 183 ? -1.187 2.225 -10.461 1 96.12 183 ASP B C 1
ATOM 3415 O O . ASP B 1 183 ? -0.989 1.551 -9.445 1 96.12 183 ASP B O 1
ATOM 3419 N N . GLU B 1 184 ? -0.225 2.709 -11.188 1 96.19 184 GLU B N 1
ATOM 3420 C CA . GLU B 1 184 ? 1.183 2.473 -10.891 1 96.19 184 GLU B CA 1
ATOM 3421 C C . GLU B 1 184 ? 1.565 3.072 -9.539 1 96.19 184 GLU B C 1
ATOM 3423 O O . GLU B 1 184 ? 2.416 2.531 -8.828 1 96.19 184 GLU B O 1
ATOM 3428 N N . ALA B 1 185 ? 0.939 4.16 -9.188 1 94.69 185 ALA B N 1
ATOM 3429 C CA . ALA B 1 185 ? 1.23 4.793 -7.902 1 94.69 185 ALA B CA 1
ATOM 3430 C C . ALA B 1 185 ? 0.846 3.881 -6.738 1 94.69 185 ALA B C 1
ATOM 3432 O O . ALA B 1 185 ? 1.579 3.779 -5.754 1 94.69 185 ALA B O 1
ATOM 3433 N N . VAL B 1 186 ? -0.311 3.262 -6.867 1 97 186 VAL B N 1
ATOM 3434 C CA . VAL B 1 186 ? -0.747 2.33 -5.836 1 97 186 VAL B CA 1
ATOM 3435 C C . VAL B 1 186 ? 0.148 1.093 -5.844 1 97 186 VAL B C 1
ATOM 3437 O O . VAL B 1 186 ? 0.464 0.54 -4.785 1 97 186 VAL B O 1
ATOM 3440 N N . LEU B 1 187 ? 0.57 0.679 -7.023 1 97.81 187 LEU B N 1
ATOM 3441 C CA . LEU B 1 187 ? 1.503 -0.44 -7.09 1 97.81 187 LEU B CA 1
ATOM 3442 C C . LEU B 1 187 ? 2.785 -0.126 -6.324 1 97.81 187 LEU B C 1
ATOM 3444 O O . LEU B 1 187 ? 3.346 -1 -5.66 1 97.81 187 LEU B O 1
ATOM 3448 N N . THR B 1 188 ? 3.203 1.057 -6.457 1 95.31 188 THR B N 1
ATOM 3449 C CA . THR B 1 188 ? 4.398 1.488 -5.742 1 95.31 188 THR B CA 1
ATOM 3450 C C . THR B 1 188 ? 4.176 1.43 -4.234 1 95.31 188 THR B C 1
ATOM 3452 O O . THR B 1 188 ? 5.074 1.032 -3.484 1 95.31 188 THR B O 1
ATOM 3455 N N . CYS B 1 189 ? 2.994 1.807 -3.801 1 95.75 189 CYS B N 1
ATOM 3456 C CA . CYS B 1 189 ? 2.645 1.699 -2.389 1 95.75 189 CYS B CA 1
ATOM 3457 C C . CYS B 1 189 ? 2.697 0.249 -1.923 1 95.75 189 CYS B C 1
ATOM 3459 O O . CYS B 1 189 ? 3.234 -0.044 -0.853 1 95.75 189 CYS B O 1
ATOM 3461 N N . VAL B 1 190 ? 2.146 -0.616 -2.707 1 97.62 190 VAL B N 1
ATOM 3462 C CA . VAL B 1 190 ? 2.117 -2.043 -2.4 1 97.62 190 VAL B CA 1
ATOM 3463 C C . VAL B 1 190 ? 3.543 -2.576 -2.283 1 97.62 190 VAL B C 1
ATOM 3465 O O . VAL B 1 190 ? 3.889 -3.234 -1.3 1 97.62 190 VAL B O 1
ATOM 3468 N N . ARG B 1 191 ? 4.355 -2.24 -3.232 1 97.25 191 ARG B N 1
ATOM 3469 C CA . ARG B 1 191 ? 5.746 -2.68 -3.242 1 97.25 191 ARG B CA 1
ATOM 3470 C C . ARG B 1 191 ? 6.488 -2.176 -2.01 1 97.25 191 ARG B C 1
ATOM 3472 O O . ARG B 1 191 ? 7.141 -2.955 -1.312 1 97.25 191 ARG B O 1
ATOM 3479 N N . ASP B 1 192 ? 6.352 -0.903 -1.73 1 96.56 192 ASP B N 1
ATOM 3480 C CA . ASP B 1 192 ? 7.094 -0.294 -0.63 1 96.56 192 ASP B CA 1
ATOM 3481 C C . ASP B 1 192 ? 6.707 -0.924 0.707 1 96.56 192 ASP B C 1
ATOM 3483 O O . ASP B 1 192 ? 7.566 -1.16 1.558 1 96.56 192 ASP B O 1
ATOM 3487 N N . ALA B 1 193 ? 5.445 -1.166 0.86 1 97.19 193 ALA B N 1
ATOM 3488 C CA . ALA B 1 193 ? 4.984 -1.812 2.088 1 97.19 193 ALA B CA 1
ATOM 3489 C C . ALA B 1 193 ? 5.594 -3.205 2.234 1 97.19 193 ALA B C 1
ATOM 3491 O O . ALA B 1 193 ? 6.062 -3.572 3.312 1 97.19 193 ALA B O 1
ATOM 3492 N N . ILE B 1 194 ? 5.617 -3.941 1.185 1 98.12 194 ILE B N 1
ATOM 3493 C CA . ILE B 1 194 ? 6.141 -5.301 1.195 1 98.12 194 ILE B CA 1
ATOM 3494 C C . ILE B 1 194 ? 7.645 -5.277 1.461 1 98.12 194 ILE B C 1
ATOM 3496 O O . ILE B 1 194 ? 8.164 -6.117 2.195 1 98.12 194 ILE B O 1
ATOM 3500 N N . PHE B 1 195 ? 8.328 -4.316 0.902 1 97.69 195 PHE B N 1
ATOM 3501 C CA . PHE B 1 195 ? 9.773 -4.184 1.065 1 97.69 195 PHE B CA 1
ATOM 3502 C C . PHE B 1 195 ? 10.125 -3.844 2.508 1 97.69 195 PHE B C 1
ATOM 3504 O O . PHE B 1 195 ? 11.102 -4.371 3.057 1 97.69 195 PHE B O 1
ATOM 3511 N N . ASP B 1 196 ? 9.289 -3.002 3.146 1 96.56 196 ASP B N 1
ATOM 3512 C CA . ASP B 1 196 ? 9.797 -2.281 4.309 1 96.56 196 ASP B CA 1
ATOM 3513 C C . ASP B 1 196 ? 9.164 -2.797 5.598 1 96.56 196 ASP B C 1
ATOM 3515 O O . ASP B 1 196 ? 9.781 -2.754 6.66 1 96.56 196 ASP B O 1
ATOM 3519 N N . GLU B 1 197 ? 7.938 -3.24 5.516 1 96.62 197 GLU B N 1
ATOM 3520 C CA . GLU B 1 197 ? 7.191 -3.475 6.746 1 96.62 197 GLU B CA 1
ATOM 3521 C C . GLU B 1 197 ? 7.605 -4.789 7.402 1 96.62 197 GLU B C 1
ATOM 3523 O O . GLU B 1 197 ? 7.777 -5.801 6.719 1 96.62 197 GLU B O 1
ATOM 3528 N N . LYS B 1 198 ? 7.723 -4.734 8.688 1 94.75 198 LYS B N 1
ATOM 3529 C CA . LYS B 1 198 ? 8.109 -5.906 9.469 1 94.75 198 LYS B CA 1
ATOM 3530 C C . LYS B 1 198 ? 7.09 -7.031 9.305 1 94.75 198 LYS B C 1
ATOM 3532 O O . LYS B 1 198 ? 7.453 -8.211 9.32 1 94.75 198 LYS B O 1
ATOM 3537 N N . ALA B 1 199 ? 5.848 -6.699 9.078 1 94.94 199 ALA B N 1
ATOM 3538 C CA . ALA B 1 199 ? 4.773 -7.688 8.977 1 94.94 199 ALA B CA 1
ATOM 3539 C C . ALA B 1 199 ? 4.793 -8.383 7.617 1 94.94 199 ALA B C 1
ATOM 3541 O O . ALA B 1 199 ? 4.113 -9.391 7.422 1 94.94 199 ALA B O 1
ATOM 3542 N N . SER B 1 200 ? 5.594 -7.902 6.684 1 96.62 200 SER B N 1
ATOM 3543 C CA . SER B 1 200 ? 5.684 -8.523 5.367 1 96.62 200 SER B CA 1
ATOM 3544 C C . SER B 1 200 ? 6.301 -9.914 5.453 1 96.62 200 SER B C 1
ATOM 3546 O O . SER B 1 200 ? 7.379 -10.086 6.027 1 96.62 200 SER B O 1
ATOM 3548 N N . PRO B 1 201 ? 5.707 -10.867 4.871 1 95.75 201 PRO B N 1
ATOM 3549 C CA . PRO B 1 201 ? 6.289 -12.211 4.883 1 95.75 201 PRO B CA 1
ATOM 3550 C C . PRO B 1 201 ? 7.383 -12.391 3.836 1 95.75 201 PRO B C 1
ATOM 3552 O O . PRO B 1 201 ? 7.992 -13.461 3.756 1 95.75 201 PRO B O 1
ATOM 3555 N N . PHE B 1 202 ? 7.695 -11.375 3.09 1 98.19 202 PHE B N 1
ATOM 3556 C CA . PHE B 1 202 ? 8.5 -11.609 1.897 1 98.19 202 PHE B CA 1
ATOM 3557 C C . PHE B 1 202 ? 9.852 -10.922 2.014 1 98.19 202 PHE B C 1
ATOM 3559 O O . PHE B 1 202 ? 10.688 -11.016 1.106 1 98.19 202 PHE B O 1
ATOM 3566 N N . ASN B 1 203 ? 10.094 -10.203 3.135 1 97.94 203 ASN B N 1
ATOM 3567 C CA . ASN B 1 203 ? 11.328 -9.422 3.186 1 97.94 203 ASN B CA 1
ATOM 3568 C C . ASN B 1 203 ? 12.312 -9.992 4.195 1 97.94 203 ASN B C 1
ATOM 3570 O O . ASN B 1 203 ? 13.227 -9.297 4.641 1 97.94 203 ASN B O 1
ATOM 3574 N N . LYS B 1 204 ? 12.195 -11.25 4.652 1 96.94 204 LYS B N 1
ATOM 3575 C CA . LYS B 1 204 ? 13.078 -11.859 5.648 1 96.94 204 LYS B CA 1
ATOM 3576 C C . LYS B 1 204 ? 13.898 -12.992 5.039 1 96.94 204 LYS B C 1
ATOM 3578 O O . LYS B 1 204 ? 15.125 -13.016 5.16 1 96.94 204 LYS B O 1
ATOM 3583 N N . ASN B 1 205 ? 13.18 -13.984 4.418 1 97.06 205 ASN B N 1
ATOM 3584 C CA . ASN B 1 205 ? 13.828 -15.18 3.896 1 97.06 205 ASN B CA 1
ATOM 3585 C C . ASN B 1 205 ? 13.492 -15.406 2.424 1 97.06 205 ASN B C 1
ATOM 3587 O O . ASN B 1 205 ? 12.398 -15.062 1.974 1 97.06 205 ASN B O 1
ATOM 3591 N N . PRO B 1 206 ? 14.453 -15.977 1.724 1 97.44 206 PRO B N 1
ATOM 3592 C CA . PRO B 1 206 ? 14.18 -16.25 0.312 1 97.44 206 PRO B CA 1
ATOM 3593 C C . PRO B 1 206 ? 13.062 -17.266 0.119 1 97.44 206 PRO B C 1
ATOM 3595 O O . PRO B 1 206 ? 12.945 -18.219 0.894 1 97.44 206 PRO B O 1
ATOM 3598 N N . LEU B 1 207 ? 12.312 -17.094 -0.862 1 98.12 207 LEU B N 1
ATOM 3599 C CA . LEU B 1 207 ? 11.18 -17.938 -1.234 1 98.12 207 LEU B CA 1
ATOM 3600 C C . LEU B 1 207 ? 10.953 -17.906 -2.742 1 98.12 207 LEU B C 1
ATOM 3602 O O . LEU B 1 207 ? 11.031 -16.844 -3.369 1 98.12 207 LEU B O 1
ATOM 3606 N N . ALA B 1 208 ? 10.719 -19.078 -3.318 1 97.94 208 ALA B N 1
ATOM 3607 C CA . ALA B 1 208 ? 10.32 -19.188 -4.719 1 97.94 208 ALA B CA 1
ATOM 3608 C C . ALA B 1 208 ? 9.359 -20.359 -4.922 1 97.94 208 ALA B C 1
ATOM 3610 O O . ALA B 1 208 ? 9.484 -21.391 -4.262 1 97.94 208 ALA B O 1
ATOM 3611 N N . SER B 1 209 ? 8.43 -20.219 -5.742 1 98.5 209 SER B N 1
ATOM 3612 C CA . SER B 1 209 ? 7.531 -21.281 -6.152 1 98.5 209 SER B CA 1
ATOM 3613 C C . SER B 1 209 ? 7.141 -21.156 -7.621 1 98.5 209 SER B C 1
ATOM 3615 O O . SER B 1 209 ? 7.156 -20.047 -8.172 1 98.5 209 SER B O 1
ATOM 3617 N N . LYS B 1 210 ? 6.824 -22.266 -8.195 1 98.06 210 LYS B N 1
ATOM 3618 C CA . LYS B 1 210 ? 6.449 -22.281 -9.602 1 98.06 210 LYS B CA 1
ATOM 3619 C C . LYS B 1 210 ? 5.695 -23.562 -9.961 1 98.06 210 LYS B C 1
ATOM 3621 O O . LYS B 1 210 ? 6.02 -24.641 -9.469 1 98.06 210 LYS B O 1
ATOM 3626 N N . LEU B 1 211 ? 4.691 -23.406 -10.781 1 97.38 211 LEU B N 1
ATOM 3627 C CA . LEU B 1 211 ? 4.055 -24.578 -11.352 1 97.38 211 LEU B CA 1
ATOM 3628 C C . LEU B 1 211 ? 4.926 -25.188 -12.453 1 97.38 211 LEU B C 1
ATOM 3630 O O . LEU B 1 211 ? 5.613 -24.469 -13.172 1 97.38 211 LEU B O 1
ATOM 3634 N N . ILE B 1 212 ? 4.898 -26.469 -12.523 1 95.56 212 ILE B N 1
ATOM 3635 C CA . ILE B 1 212 ? 5.488 -27.203 -13.633 1 95.56 212 ILE B CA 1
ATOM 3636 C C . ILE B 1 212 ? 4.426 -28.078 -14.297 1 95.56 212 ILE B C 1
ATOM 3638 O O . ILE B 1 212 ? 3.285 -28.141 -13.828 1 95.56 212 ILE B O 1
ATOM 3642 N N . LYS B 1 213 ? 4.727 -28.719 -15.359 1 92.31 213 LYS B N 1
ATOM 3643 C CA . LYS B 1 213 ? 3.752 -29.438 -16.172 1 92.31 213 LYS B CA 1
ATOM 3644 C C . LYS B 1 213 ? 2.945 -30.422 -15.336 1 92.31 213 LYS B C 1
ATOM 3646 O O . LYS B 1 213 ? 1.722 -30.5 -15.469 1 92.31 213 LYS B O 1
ATOM 3651 N N . ASP B 1 214 ? 3.635 -31.109 -14.492 1 92.25 214 ASP B N 1
ATOM 3652 C CA . ASP B 1 214 ? 2.939 -32.156 -13.75 1 92.25 214 ASP B CA 1
ATOM 3653 C C . ASP B 1 214 ? 3.014 -31.906 -12.242 1 92.25 214 ASP B C 1
ATOM 3655 O O . ASP B 1 214 ? 3.094 -32.844 -11.453 1 92.25 214 ASP B O 1
ATOM 3659 N N . GLY B 1 215 ? 3.051 -30.594 -11.906 1 95.88 215 GLY B N 1
ATOM 3660 C CA . GLY B 1 215 ? 3.135 -30.344 -10.477 1 95.88 215 GLY B CA 1
ATOM 3661 C C . GLY B 1 215 ? 3.637 -28.953 -10.141 1 95.88 215 GLY B C 1
ATOM 3662 O O . GLY B 1 215 ? 3.234 -27.969 -10.781 1 95.88 215 GLY B O 1
ATOM 3663 N N . LYS B 1 216 ? 4.395 -28.922 -8.977 1 97.56 216 LYS B N 1
ATOM 3664 C CA . LYS B 1 216 ? 4.867 -27.625 -8.508 1 97.56 216 LYS B CA 1
ATOM 3665 C C . LYS B 1 216 ? 6.219 -27.75 -7.809 1 97.56 216 LYS B C 1
ATOM 3667 O O . LYS B 1 216 ? 6.586 -28.828 -7.344 1 97.56 216 LYS B O 1
ATOM 3672 N N . LEU B 1 217 ? 6.953 -26.672 -7.836 1 97.62 217 LEU B N 1
ATOM 3673 C CA . LEU B 1 217 ? 8.211 -26.5 -7.113 1 97.62 217 LEU B CA 1
ATOM 3674 C C . LEU B 1 217 ? 8.055 -25.453 -6.012 1 97.62 217 LEU B C 1
ATOM 3676 O O . LEU B 1 217 ? 7.383 -24.438 -6.199 1 97.62 217 LEU B O 1
ATOM 3680 N N . ILE B 1 218 ? 8.602 -25.75 -4.848 1 98.12 218 ILE B N 1
ATOM 3681 C CA . ILE B 1 218 ? 8.703 -24.797 -3.756 1 98.12 218 ILE B CA 1
ATOM 3682 C C . ILE B 1 218 ? 10.125 -24.781 -3.205 1 98.12 218 ILE B C 1
ATOM 3684 O O . ILE B 1 218 ? 10.664 -25.844 -2.854 1 98.12 218 ILE B O 1
ATOM 3688 N N . LEU B 1 219 ? 10.695 -23.625 -3.205 1 98 219 LEU B N 1
ATOM 3689 C CA . LEU B 1 219 ? 12.047 -23.438 -2.693 1 98 219 LEU B CA 1
ATOM 3690 C C . LEU B 1 219 ? 12.07 -22.422 -1.557 1 98 219 LEU B C 1
ATOM 3692 O O . LEU B 1 219 ? 11.633 -21.281 -1.729 1 98 219 LEU B O 1
ATOM 3696 N N . THR B 1 220 ? 12.461 -22.859 -0.375 1 97.75 220 THR B N 1
ATOM 3697 C CA . THR B 1 220 ? 12.688 -22 0.778 1 97.75 220 THR B CA 1
ATOM 3698 C C . THR B 1 220 ? 14.156 -22.016 1.19 1 97.75 220 THR B C 1
ATOM 3700 O O . THR B 1 220 ? 14.969 -22.719 0.584 1 97.75 220 THR B O 1
ATOM 3703 N N . LYS B 1 221 ? 14.453 -21.172 2.176 1 96.31 221 LYS B N 1
ATOM 3704 C CA . LYS B 1 221 ? 15.828 -21.141 2.67 1 96.31 221 LYS B CA 1
ATOM 3705 C C . LYS B 1 221 ? 16.25 -22.516 3.197 1 96.31 221 LYS B C 1
ATOM 3707 O O . LYS B 1 221 ? 17.438 -22.844 3.18 1 96.31 221 LYS B O 1
ATOM 3712 N N . ASP B 1 222 ? 15.281 -23.359 3.555 1 96.75 222 ASP B N 1
ATOM 3713 C CA . ASP B 1 222 ? 15.594 -24.594 4.262 1 96.75 222 ASP B CA 1
ATOM 3714 C C . ASP B 1 222 ? 15.336 -25.812 3.383 1 96.75 222 ASP B C 1
ATOM 3716 O O . ASP B 1 222 ? 15.977 -26.844 3.547 1 96.75 222 ASP B O 1
ATOM 3720 N N . HIS B 1 223 ? 14.383 -25.688 2.445 1 97.5 223 HIS B N 1
ATOM 3721 C CA . HIS B 1 223 ? 13.953 -26.891 1.745 1 97.5 223 HIS B CA 1
ATOM 3722 C C . HIS B 1 223 ? 13.648 -26.594 0.28 1 97.5 223 HIS B C 1
ATOM 3724 O O . HIS B 1 223 ? 13.219 -25.5 -0.059 1 97.5 223 HIS B O 1
ATOM 3730 N N . PHE B 1 224 ? 13.945 -27.594 -0.496 1 97.94 224 PHE B N 1
ATOM 3731 C CA . PHE B 1 224 ? 13.477 -27.641 -1.875 1 97.94 224 PHE B CA 1
ATOM 3732 C C . PHE B 1 224 ? 12.484 -28.797 -2.059 1 97.94 224 PHE B C 1
ATOM 3734 O O . PHE B 1 224 ? 12.828 -29.953 -1.872 1 97.94 224 PHE B O 1
ATOM 3741 N N . THR B 1 225 ? 11.219 -28.469 -2.391 1 97.69 225 THR B N 1
ATOM 3742 C CA . THR B 1 225 ? 10.148 -29.453 -2.549 1 97.69 225 THR B CA 1
ATOM 3743 C C . THR B 1 225 ? 9.688 -29.516 -4 1 97.69 225 THR B C 1
ATOM 3745 O O . THR B 1 225 ? 9.461 -28.484 -4.637 1 97.69 225 THR B O 1
ATOM 3748 N N . LYS B 1 226 ? 9.648 -30.672 -4.508 1 96.31 226 LYS B N 1
ATOM 3749 C CA . LYS B 1 226 ? 9.062 -30.953 -5.812 1 96.31 226 LYS B CA 1
ATOM 3750 C C . LYS B 1 226 ? 7.883 -31.922 -5.688 1 96.31 226 LYS B C 1
ATOM 3752 O O . LYS B 1 226 ? 8.031 -33.031 -5.16 1 96.31 226 LYS B O 1
ATOM 3757 N N . GLN B 1 227 ? 6.75 -31.469 -6.047 1 96.06 227 GLN B N 1
ATOM 3758 C CA . GLN B 1 227 ? 5.555 -32.312 -6.055 1 96.06 227 GLN B CA 1
ATOM 3759 C C . GLN B 1 227 ? 5.062 -32.562 -7.477 1 96.06 227 GLN B C 1
ATOM 3761 O O . GLN B 1 227 ? 4.754 -31.609 -8.203 1 96.06 227 GLN B O 1
ATOM 3766 N N . THR B 1 228 ? 4.984 -33.844 -7.863 1 93.19 228 THR B N 1
ATOM 3767 C CA . THR B 1 228 ? 4.496 -34.25 -9.172 1 93.19 228 THR B CA 1
ATOM 3768 C C . THR B 1 228 ? 3.514 -35.438 -9.047 1 93.19 228 THR B C 1
ATOM 3770 O O . THR B 1 228 ? 3.201 -35.875 -7.938 1 93.19 228 THR B O 1
ATOM 3773 N N . GLY B 1 229 ? 2.852 -35.781 -10.172 1 86.88 229 GLY B N 1
ATOM 3774 C CA . GLY B 1 229 ? 2.023 -36.969 -10.164 1 86.88 229 GLY B CA 1
ATOM 3775 C C . GLY B 1 229 ? 2.727 -38.188 -9.578 1 86.88 229 GLY B C 1
ATOM 3776 O O . GLY B 1 229 ? 2.08 -39.094 -9.055 1 86.88 229 GLY B O 1
ATOM 3777 N N . GLY B 1 230 ? 3.986 -38.125 -9.609 1 87.31 230 GLY B N 1
ATOM 3778 C CA . GLY B 1 230 ? 4.789 -39.25 -9.148 1 87.31 230 GLY B CA 1
ATOM 3779 C C . GLY B 1 230 ? 5.086 -39.188 -7.66 1 87.31 230 GLY B C 1
ATOM 3780 O O . GLY B 1 230 ? 5.656 -40.125 -7.105 1 87.31 230 GLY B O 1
ATOM 3781 N N . GLY B 1 231 ? 4.727 -38.188 -7.094 1 90.06 231 GLY B N 1
ATOM 3782 C CA . GLY B 1 231 ? 4.957 -38.094 -5.66 1 90.06 231 GLY B CA 1
ATOM 3783 C C . GLY B 1 231 ? 5.633 -36.812 -5.238 1 90.06 231 GLY B C 1
ATOM 3784 O O . GLY B 1 231 ? 5.75 -35.875 -6.035 1 90.06 231 GLY B O 1
ATOM 3785 N N . LEU B 1 232 ? 5.945 -36.719 -3.928 1 93.06 232 LEU B N 1
ATOM 3786 C CA . LEU B 1 232 ? 6.543 -35.562 -3.285 1 93.06 232 LEU B CA 1
ATOM 3787 C C . LEU B 1 232 ? 7.984 -35.844 -2.879 1 93.06 232 LEU B C 1
ATOM 3789 O O . LEU B 1 232 ? 8.273 -36.906 -2.283 1 93.06 232 LEU B O 1
ATOM 3793 N N . THR B 1 233 ? 8.922 -35.062 -3.385 1 94.06 233 THR B N 1
ATOM 3794 C CA . THR B 1 233 ? 10.305 -35.125 -2.93 1 94.06 233 THR B CA 1
ATOM 3795 C C . THR B 1 233 ? 10.672 -33.844 -2.176 1 94.06 233 THR B C 1
ATOM 3797 O O . THR B 1 233 ? 10.234 -32.75 -2.541 1 94.06 233 THR B O 1
ATOM 3800 N N . LYS B 1 234 ? 11.359 -34 -1.079 1 94.75 234 LYS B N 1
ATOM 3801 C CA . LYS B 1 234 ? 11.836 -32.875 -0.263 1 94.75 234 LYS B CA 1
ATOM 3802 C C . LYS B 1 234 ? 13.328 -33 0.022 1 94.75 234 LYS B C 1
ATOM 3804 O O . LYS B 1 234 ? 13.781 -34.031 0.554 1 94.75 234 LYS B O 1
ATOM 3809 N N . GLU B 1 235 ? 14.039 -32 -0.291 1 95.62 235 GLU B N 1
ATOM 3810 C CA . GLU B 1 235 ? 15.484 -31.984 -0.061 1 95.62 235 GLU B CA 1
ATOM 3811 C C . GLU B 1 235 ? 15.875 -30.797 0.811 1 95.62 235 GLU B C 1
ATOM 3813 O O . GLU B 1 235 ? 15.297 -29.719 0.695 1 95.62 235 GLU B O 1
ATOM 3818 N N . ASP B 1 236 ? 16.906 -30.984 1.61 1 96.12 236 ASP B N 1
ATOM 3819 C CA . ASP B 1 236 ? 17.438 -29.875 2.414 1 96.12 236 ASP B CA 1
ATOM 3820 C C . ASP B 1 236 ? 18.266 -28.922 1.555 1 96.12 236 ASP B C 1
ATOM 3822 O O . ASP B 1 236 ? 18.969 -29.344 0.643 1 96.12 236 ASP B O 1
ATOM 3826 N N . VAL B 1 237 ? 18.062 -27.672 1.843 1 95.56 237 VAL B N 1
ATOM 3827 C CA . VAL B 1 237 ? 18.828 -26.641 1.183 1 95.56 237 VAL B CA 1
ATOM 3828 C C . VAL B 1 237 ? 19.891 -26.078 2.146 1 95.56 237 VAL B C 1
ATOM 3830 O O . VAL B 1 237 ? 19.547 -25.578 3.219 1 95.56 237 VAL B O 1
ATOM 3833 N N . ASN B 1 238 ? 21.141 -26.203 1.722 1 91.25 238 ASN B N 1
ATOM 3834 C CA . ASN B 1 238 ? 22.219 -25.641 2.535 1 91.25 238 ASN B CA 1
ATOM 3835 C C . ASN B 1 238 ? 22.375 -24.141 2.295 1 91.25 238 ASN B C 1
ATOM 3837 O O . ASN B 1 238 ? 21.953 -23.625 1.256 1 91.25 238 ASN B O 1
ATOM 3841 N N . ALA B 1 239 ? 22.969 -23.562 3.33 1 82.31 239 ALA B N 1
ATOM 3842 C CA . ALA B 1 239 ? 23.219 -22.125 3.232 1 82.31 239 ALA B CA 1
ATOM 3843 C C . ALA B 1 239 ? 24.016 -21.797 1.968 1 82.31 239 ALA B C 1
ATOM 3845 O O . ALA B 1 239 ? 25.016 -22.453 1.662 1 82.31 239 ALA B O 1
ATOM 3846 N N . GLY B 1 240 ? 23.547 -20.984 1.115 1 87.12 240 GLY B N 1
ATOM 3847 C CA . GLY B 1 240 ? 24.266 -20.562 -0.076 1 87.12 240 GLY B CA 1
ATOM 3848 C C . GLY B 1 240 ? 23.797 -21.266 -1.336 1 87.12 240 GLY B C 1
ATOM 3849 O O . GLY B 1 240 ? 24.141 -20.859 -2.447 1 87.12 240 GLY B O 1
ATOM 3850 N N . ASP B 1 241 ? 23.016 -22.328 -1.079 1 93 241 ASP B N 1
ATOM 3851 C CA . ASP B 1 241 ? 22.656 -23.141 -2.238 1 93 241 ASP B CA 1
ATOM 3852 C C . ASP B 1 241 ? 21.359 -22.625 -2.869 1 93 241 ASP B C 1
ATOM 3854 O O . ASP B 1 241 ? 21 -23.016 -3.982 1 93 241 ASP B O 1
ATOM 3858 N N . PHE B 1 242 ? 20.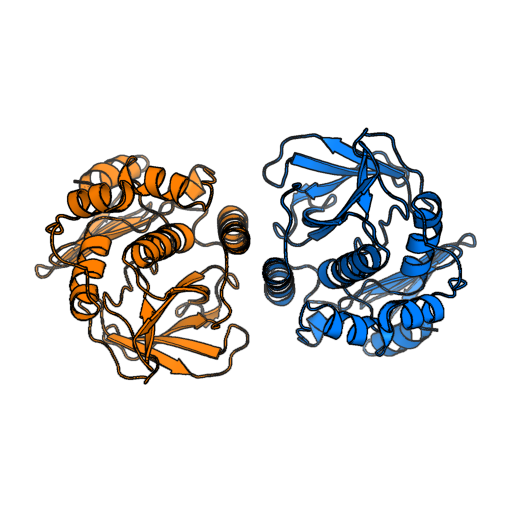672 -21.797 -2.236 1 95.38 242 PHE B N 1
ATOM 3859 C CA . PHE B 1 242 ? 19.359 -21.344 -2.693 1 95.38 242 PHE B CA 1
ATOM 3860 C C . PHE B 1 242 ? 19.438 -20.828 -4.129 1 95.38 242 PHE B C 1
ATOM 3862 O O . PHE B 1 242 ? 18.688 -21.281 -4.996 1 95.38 242 PHE B O 1
ATOM 3869 N N . GLN B 1 243 ? 20.375 -19.906 -4.328 1 93.19 243 GLN B N 1
ATOM 3870 C CA . GLN B 1 243 ? 20.453 -19.25 -5.625 1 93.19 243 GLN B CA 1
ATOM 3871 C C . GLN B 1 243 ? 20.766 -20.234 -6.734 1 93.19 243 GLN B C 1
ATOM 3873 O O . GLN B 1 243 ? 20.234 -20.141 -7.84 1 93.19 243 GLN B O 1
ATOM 3878 N N . THR B 1 244 ? 21.609 -21.125 -6.473 1 93.56 244 THR B N 1
ATOM 3879 C CA . THR B 1 244 ? 21.984 -22.141 -7.457 1 93.56 244 THR B CA 1
ATOM 3880 C C . THR B 1 244 ? 20.781 -23.016 -7.816 1 93.56 244 THR B C 1
ATOM 3882 O O . THR B 1 244 ? 20.516 -23.266 -8.992 1 93.56 244 THR B O 1
ATOM 3885 N N . ILE B 1 245 ? 20.125 -23.484 -6.773 1 94.75 245 ILE B N 1
ATOM 3886 C CA . ILE B 1 245 ? 18.953 -24.312 -7 1 94.75 245 ILE B CA 1
ATOM 3887 C C . ILE B 1 245 ? 17.891 -23.531 -7.754 1 94.75 245 ILE B C 1
ATOM 3889 O O . ILE B 1 245 ? 17.281 -24.031 -8.695 1 94.75 245 ILE B O 1
ATOM 3893 N N . PHE B 1 246 ? 17.703 -22.328 -7.336 1 95.12 246 PHE B N 1
ATOM 3894 C CA . PHE B 1 246 ? 16.703 -21.453 -7.949 1 95.12 246 PHE B CA 1
ATOM 3895 C C . PHE B 1 246 ? 16.969 -21.297 -9.445 1 95.12 246 PHE B C 1
ATOM 3897 O O . PHE B 1 246 ? 16.078 -21.531 -10.266 1 95.12 246 PHE B O 1
ATOM 3904 N N . VAL B 1 247 ? 18.188 -20.922 -9.859 1 90.94 247 VAL B N 1
ATOM 3905 C CA . VAL B 1 247 ? 18.531 -20.656 -11.25 1 90.94 247 VAL B CA 1
ATOM 3906 C C . VAL B 1 247 ? 18.406 -21.953 -12.062 1 90.94 247 VAL B C 1
ATOM 3908 O O . VAL B 1 247 ? 17.922 -21.922 -13.195 1 90.94 247 VAL B O 1
ATOM 3911 N N . HIS B 1 248 ? 18.672 -23.047 -11.5 1 91.19 248 HIS B N 1
ATOM 3912 C CA . HIS B 1 248 ? 18.688 -24.312 -12.219 1 91.19 248 HIS B CA 1
ATOM 3913 C C . HIS B 1 248 ? 17.281 -24.891 -12.367 1 91.19 248 HIS B C 1
ATOM 3915 O O . HIS B 1 248 ? 16.953 -25.469 -13.406 1 91.19 248 HIS B O 1
ATOM 3921 N N . SER B 1 249 ? 16.5 -24.688 -11.336 1 92.75 249 SER B N 1
ATOM 3922 C CA . SER B 1 249 ? 15.25 -25.438 -11.289 1 92.75 249 SER B CA 1
ATOM 3923 C C . SER B 1 249 ? 14.078 -24.562 -11.742 1 92.75 249 SER B C 1
ATOM 3925 O O . SER B 1 249 ? 13.039 -25.094 -12.148 1 92.75 249 SER B O 1
ATOM 3927 N N . PHE B 1 250 ? 14.219 -23.312 -11.688 1 94.06 250 PHE B N 1
ATOM 3928 C CA . PHE B 1 250 ? 13.055 -22.469 -11.93 1 94.06 250 PHE B CA 1
ATOM 3929 C C . PHE B 1 250 ? 13.141 -21.812 -13.312 1 94.06 250 PHE B C 1
ATOM 3931 O O . PHE B 1 250 ? 12.164 -21.25 -13.797 1 94.06 250 PHE B O 1
ATOM 3938 N N . PHE B 1 251 ? 14.266 -21.672 -14.031 1 83.12 251 PHE B N 1
ATOM 3939 C CA . PHE B 1 251 ? 14.398 -21.031 -15.336 1 83.12 251 PHE B CA 1
ATOM 3940 C C . PHE B 1 251 ? 14.961 -22.016 -16.359 1 83.12 251 PHE B C 1
ATOM 3942 O O . PHE B 1 251 ? 15.219 -21.641 -17.5 1 83.12 251 PHE B O 1
ATOM 3949 N N . ASP B 1 252 ? 15.125 -23.172 -15.977 1 67.12 252 ASP B N 1
ATOM 3950 C CA . ASP B 1 252 ? 15.617 -24.141 -16.953 1 67.12 252 ASP B CA 1
ATOM 3951 C C . ASP B 1 252 ? 14.477 -24.656 -17.828 1 67.12 252 ASP B C 1
ATOM 3953 O O . ASP B 1 252 ? 13.32 -24.703 -17.391 1 67.12 252 ASP B O 1
#

Foldseek 3Di:
DDPLLVLVCVQLVNDPDDQCDQVCQLVVLQSLLQQAKEWQVCLQVVNDFQLDQVRLSCVVRPVVHHYAQLSSQSNVVVNCVVSPWDKFKWWWWFQDPVVRGTADARLHMWMWTDDPPWIFIAGSHLHLPGLSHTATQVFDWRQDPQFIWGKDQPDDPREGIFIWGDNPPDIDTTIHIYPDGDDSVVSSVSSVCLSDPPRRPRHPWIWIKGAHPFFIWIATCFWTWTQGPVGIDIDGDDHPCRVVCCCVPRND/DDPLQVLVCVQLVNDPDDQCDQVCQLVVLQSLLQQAKQWQVCLQVVNDFQLDQVRLSCVVRPVVHHYAQLSSQSNVVVNCVVSPWDKFKWWWWFQDPVVRGTADARLHMWMWTDDPPWIFIAGNHLHLPGLSHTATQVFDWRQDPQFIWGKDQPDDPREGIFIWGDNPPDIDTTIHIYPDGDDSVVSSVSSVCLSDPPRRPRHPWIWIKGAHPFFIWIATCFWTWTQGPVGIDIDGDDHPCRVVCCCVPRND

Organism: Bacillus licheniformis (strain ATCC 14580 / DSM 13 / JCM 2505 / CCUG 7422 / NBRC 12200 / NCIMB 9375 / NCTC 10341 / NRRL NRS-1264 / Gibson 46) (NCBI:txid279010)

Nearest PDB structures (foldseek):
  4bgf-assembly3_C  TM=8.781E-01  e=3.888E-20  Mycobacterium tuberculosis H37Rv
  2ija-assembly1_A  TM=8.898E-01  e=3.824E-19  Homo sapiens
  2pqt-assembly1_A  TM=8.946E-01  e=1.098E-18  Homo sapiens
  2bsz-assembly2_B  TM=8.851E-01  e=6.757E-18  Mesorhizobium loti
  1w4t-assembly1_A  TM=8.470E-01  e=3.698E-17  Pseudomonas aeruginosa

pLDDT: mean 95.0, std 5.86, range [59.53, 98.94]